Protein AF-0000000074853874 (afdb_homodimer)

Nearest PDB structures (foldseek):
  6rkf-assembly6_F  TM=9.554E-01  e=4.434E-39  Homo sapiens
  1an9-assembly1_A  TM=9.518E-01  e=2.911E-39  Sus scrofa
  4yjf-assembly1_B  TM=9.543E-01  e=2.692E-38  Sus scrofa
  6kbp-assembly2_C  TM=9.424E-01  e=4.100E-38  Homo sapiens
  1c0i-assembly1_A  TM=8.679E-01  e=1.139E-27  Rhodotorula toruloides

InterPro domains:
  IPR006076 FAD dependent oxidoreductase [PF01266] (5-318)
  IPR006181 D-amino acid oxidase, conserved site [PS00677] (295-313)
  IPR023209 D-amino-acid oxidase [PIRSF000189] (4-325)
  IPR023209 D-amino-acid oxidase [PTHR11530] (4-321)

Radius of gyration: 29.66 Å; Cα contacts (8 Å, |Δi|>4): 1554; chains: 2; bounding box: 54×107×65 Å

Secondary structure (DSSP, 8-state):
---EEEEE--SHHHHHHHHHHHHH-TTSEEEEEES--GGGSGGGGS--B-----TT--HHHHHHHHHHHHHHHHHHHTSTTHHHHTEEEEEEEEEESS----GGGGGSSEEEEPPHHHHHTTTTT-SEEEEEEEEEE-HHHHHHHHHHHHHHTT-EEEE---S-GGGGBTTBSEEEE--GGGHHHHTT-TT-EEEEEEEEEEE-TT---EEEETTS-EEEE-SS-EEEEEEEEET----S--HHHHHHHHHHHHHH-GGGTT-EEEEEEEEEEEEEEEEEEEEEEEEETTEEEEEEEEEEEGGGHHHHHHHHHHHHHHHHHHHHS-----/---EEEEE--SHHHHHHHHHHHHH-TTSEEEEEES--GGGSGGGGS--B-----TT--HHHHHHHHHHHHHHHHHHHTSTTHHHHTEEEEEEEEEESS----GGGGGSSEEEEPPHHHHHTTTTT-SEEEEEEEEEE-HHHHHHHHHHHHHHTT-EEEE---S-GGGGBTTBSEEEE--GGGHHHHTT-TT-EEEEEEEEEEE-TT---EEEETTS-EEEE-SS-EEEEEEEEET----S--HHHHHHHHHHHHHH-GGGTT-EEEEEEEEEEEEEEEEEEEEEEEEETTEEEEEEEEEEEGGGHHHHHHHHHHHHHHHHHHHHS-----

Foldseek 3Di:
DFAEEEEEDQALQRLLLLLLLCVLPVRHAYEYEYQDYQPRDQRQPFLFWAQQDFFPDDPVLSCLLLQLLLVVLVVCQVDPCCVQQQKHKAKAKEFEADDDDGPSQVSFPDKDWDDPVVNCLLPPVGDTMMITMTIGGRSNRNSVVSVVSSVVSPYHYHNDDDQECVVCFPVGQAYEYAHQLSCCRHVVDPQKDWKKDKKWKWADCVDRHWYDYPVQWIWRDTDGIIITDGDTHPPDDDFDDDPVSVVVRVVVCCVSPVSCPPIGTDDMGMHIFTAGSGFQFDWDWDDDPNGIYIYTYGYHSGSNCSNSSNSSSNVVSVVVCVVSPDPPPD/DFAEEEEEAQALQRLLLLLLLCVLPVRHAYEYEYQDYQPRDQNQPFLFWAQQDFFPDDPVLSCLLLQLLLVVLVVCQPDPCCVQQQKHKAKAKEFEADDDDGPSQVSFPDKDWDDPVVNCLLPPVGDTMMITMTIGGRSNRNSVVSVVSSVVSPYHYHNDDDQECVVCFPVGQEYEYAHQLSCCRHVVDPQKDWKKDKKWKWADCVDRHWYDYPVQWIWRDTDGIIITDGDTHPPDDDFDDDPVSVVVRVVVCCVSPVSCPPIGTDDMGMDIFTAGSGFQFDWDWDDDPNGIYIYTYGYHSGSNCSNSSNSSSNVVSVVVCVVSPDPPPD

Structure (mmCIF, N/CA/C/O backbone):
data_AF-0000000074853874-model_v1
#
loop_
_entity.id
_entity.type
_entity.pdbx_description
1 polymer 'D-aspartate oxidase'
#
loop_
_atom_site.group_PDB
_atom_site.id
_atom_site.type_symbol
_atom_site.label_atom_id
_atom_site.label_alt_id
_atom_site.label_comp_id
_atom_site.label_asym_id
_atom_site.label_entity_id
_atom_site.label_seq_id
_atom_site.pdbx_PDB_ins_code
_atom_site.Cartn_x
_atom_site.Cartn_y
_atom_site.Cartn_z
_atom_site.occupancy
_atom_site.B_iso_or_equiv
_atom_site.auth_seq_id
_atom_site.auth_comp_id
_atom_site.auth_asym_id
_atom_site.auth_atom_id
_atom_site.pdbx_PDB_model_num
ATOM 1 N N . MET A 1 1 ? 14.898 42 24.375 1 58.81 1 MET A N 1
ATOM 2 C CA . MET A 1 1 ? 14.43 40.625 24.641 1 58.81 1 MET A CA 1
ATOM 3 C C . MET A 1 1 ? 13.734 40.062 23.422 1 58.81 1 MET A C 1
ATOM 5 O O . MET A 1 1 ? 13.188 40.781 22.594 1 58.81 1 MET A O 1
ATOM 9 N N . GLY A 1 2 ? 13.938 38.844 22.969 1 81.19 2 GLY A N 1
ATOM 10 C CA . GLY A 1 2 ? 13.398 38.312 21.719 1 81.19 2 GLY A CA 1
ATOM 11 C C . GLY A 1 2 ? 11.883 38.281 21.703 1 81.19 2 GLY A C 1
ATOM 12 O O . GLY A 1 2 ? 11.242 38.312 22.75 1 81.19 2 GLY A O 1
ATOM 13 N N . VAL A 1 3 ? 11.203 38.469 20.625 1 93.44 3 VAL A N 1
ATOM 14 C CA . VAL A 1 3 ? 9.75 38.438 20.453 1 93.44 3 VAL A CA 1
ATOM 15 C C . VAL A 1 3 ? 9.219 37.094 20.922 1 93.44 3 VAL A C 1
ATOM 17 O O . VAL A 1 3 ? 9.727 36.031 20.516 1 93.44 3 VAL A O 1
ATOM 20 N N . GLU A 1 4 ? 8.297 37.094 21.875 1 96.94 4 GLU A N 1
ATOM 21 C CA . GLU A 1 4 ? 7.676 35.906 22.406 1 96.94 4 GLU A CA 1
ATOM 22 C C . GLU A 1 4 ? 6.348 35.594 21.719 1 96.94 4 GLU A C 1
ATOM 24 O O . GLU A 1 4 ? 5.395 36.375 21.844 1 96.94 4 GLU A O 1
ATOM 29 N N . VAL A 1 5 ? 6.316 34.531 21.031 1 98.25 5 VAL A N 1
ATOM 30 C CA . VAL A 1 5 ? 5.109 34.094 20.328 1 98.25 5 VAL A CA 1
ATOM 31 C C . VAL A 1 5 ? 4.523 32.844 21.031 1 98.25 5 VAL A C 1
ATOM 33 O O . VAL A 1 5 ? 5.254 31.922 21.391 1 98.25 5 VAL A O 1
ATOM 36 N N . VAL A 1 6 ? 3.203 32.875 21.312 1 98.75 6 VAL A N 1
ATOM 37 C CA . VAL A 1 6 ? 2.551 31.688 21.891 1 98.75 6 VAL A CA 1
ATOM 38 C C . VAL A 1 6 ? 1.561 31.109 20.875 1 98.75 6 VAL A C 1
ATOM 40 O O . VAL A 1 6 ? 0.802 31.844 20.25 1 98.75 6 VAL A O 1
ATOM 43 N N . VAL A 1 7 ? 1.685 29.859 20.625 1 98.88 7 VAL A N 1
ATOM 44 C CA . VAL A 1 7 ? 0.695 29.109 19.859 1 98.88 7 VAL A CA 1
ATOM 45 C C . VAL A 1 7 ? -0.225 28.359 20.828 1 98.88 7 VAL A C 1
ATOM 47 O O . VAL A 1 7 ? 0.235 27.516 21.609 1 98.88 7 VAL A O 1
ATOM 50 N N . VAL A 1 8 ? -1.536 28.688 20.797 1 98.81 8 VAL A N 1
ATOM 51 C CA . VAL A 1 8 ? -2.498 28.047 21.688 1 98.81 8 VAL A CA 1
ATOM 52 C C . VAL A 1 8 ? -3.203 26.906 20.969 1 98.81 8 VAL A C 1
ATOM 54 O O . VAL A 1 8 ? -3.934 27.125 20 1 98.81 8 VAL A O 1
ATOM 57 N N . GLY A 1 9 ? -3.033 25.719 21.484 1 98.19 9 GLY A N 1
ATOM 58 C CA . GLY A 1 9 ? -3.518 24.5 20.844 1 98.19 9 GLY A CA 1
ATOM 59 C C . GLY A 1 9 ? -2.402 23.609 20.328 1 98.19 9 GLY A C 1
ATOM 60 O O . GLY A 1 9 ? -1.441 24.094 19.734 1 98.19 9 GLY A O 1
ATOM 61 N N . ALA A 1 10 ? -2.564 22.328 20.594 1 97.94 10 ALA A N 1
ATOM 62 C CA . ALA A 1 10 ? -1.478 21.406 20.25 1 97.94 10 ALA A CA 1
ATOM 63 C C . ALA A 1 10 ? -1.97 20.281 19.359 1 97.94 10 ALA A C 1
ATOM 65 O O . ALA A 1 10 ? -1.448 19.156 19.406 1 97.94 10 ALA A O 1
ATOM 66 N N . GLY A 1 11 ? -3.047 20.469 18.625 1 97.44 11 GLY A N 1
ATOM 67 C CA . GLY A 1 11 ? -3.377 19.594 17.516 1 97.44 11 GLY A CA 1
ATOM 68 C C . GLY A 1 11 ? -2.459 19.75 16.328 1 97.44 11 GLY A C 1
ATOM 69 O O . GLY A 1 11 ? -1.398 20.375 16.438 1 97.44 11 GLY A O 1
ATOM 70 N N . ILE A 1 12 ? -2.861 19.219 15.227 1 98.38 12 ILE A N 1
ATOM 71 C CA . ILE A 1 12 ? -2.002 19.234 14.047 1 98.38 12 ILE A CA 1
ATOM 72 C C . ILE A 1 12 ? -1.798 20.656 13.562 1 98.38 12 ILE A C 1
ATOM 74 O O . ILE A 1 12 ? -0.72 21.016 13.078 1 98.38 12 ILE A O 1
ATOM 78 N N . ILE A 1 13 ? -2.834 21.484 13.664 1 98.62 13 ILE A N 1
ATOM 79 C CA . ILE A 1 13 ? -2.73 22.875 13.219 1 98.62 13 ILE A CA 1
ATOM 80 C C . ILE A 1 13 ? -1.736 23.625 14.102 1 98.62 13 ILE A C 1
ATOM 82 O O . ILE A 1 13 ? -0.845 24.312 13.594 1 98.62 13 ILE A O 1
ATOM 86 N N . GLY A 1 14 ? -1.864 23.484 15.398 1 98.75 14 GLY A N 1
ATOM 87 C CA . GLY A 1 14 ? -0.974 24.156 16.328 1 98.75 14 GLY A CA 1
ATOM 88 C C . GLY A 1 14 ? 0.47 23.719 16.203 1 98.75 14 GLY A C 1
ATOM 89 O O . GLY A 1 14 ? 1.379 24.547 16.141 1 98.75 14 GLY A O 1
ATOM 90 N N . LEU A 1 15 ? 0.685 22.438 16.203 1 98.81 15 LEU A N 1
ATOM 91 C CA . LEU A 1 15 ? 2.037 21.891 16.109 1 98.81 15 LEU A CA 1
ATOM 92 C C . LEU A 1 15 ? 2.703 22.312 14.805 1 98.81 15 LEU A C 1
ATOM 94 O O . LEU A 1 15 ? 3.859 22.734 14.797 1 98.81 15 LEU A O 1
ATOM 98 N N . SER A 1 16 ? 1.987 22.172 13.672 1 98.88 16 SER A N 1
ATOM 99 C CA . SER A 1 16 ? 2.525 22.594 12.383 1 98.88 16 SER A CA 1
ATOM 100 C C . SER A 1 16 ? 2.875 24.078 12.383 1 98.88 16 SER A C 1
ATOM 102 O O . SER A 1 16 ? 3.926 24.469 11.875 1 98.88 16 SER A O 1
ATOM 104 N N . THR A 1 17 ? 2.004 24.844 12.922 1 98.94 17 THR A N 1
ATOM 105 C CA . THR A 1 17 ? 2.189 26.281 12.961 1 98.94 17 THR A CA 1
ATOM 106 C C . THR A 1 17 ? 3.418 26.656 13.789 1 98.94 17 THR A C 1
ATOM 108 O O . THR A 1 17 ? 4.238 27.469 13.367 1 98.94 17 THR A O 1
ATOM 111 N N . ALA A 1 18 ? 3.531 26.062 14.938 1 98.88 18 ALA A N 1
ATOM 112 C CA . ALA A 1 18 ? 4.664 26.344 15.82 1 98.88 18 ALA A CA 1
ATOM 113 C C . ALA A 1 18 ? 5.984 26.016 15.133 1 98.88 18 ALA A C 1
ATOM 115 O O . ALA A 1 18 ? 6.926 26.812 15.156 1 98.88 18 ALA A O 1
ATOM 116 N N . VAL A 1 19 ? 6.047 24.859 14.523 1 98.88 19 VAL A N 1
ATOM 117 C CA . VAL A 1 19 ? 7.262 24.422 13.836 1 98.88 19 VAL A CA 1
ATOM 118 C C . VAL A 1 19 ? 7.555 25.359 12.664 1 98.88 19 VAL A C 1
ATOM 120 O O . VAL A 1 19 ? 8.703 25.75 12.453 1 98.88 19 VAL A O 1
ATOM 123 N N . ALA A 1 20 ? 6.527 25.734 11.883 1 98.81 20 ALA A N 1
ATOM 124 C CA . ALA A 1 20 ? 6.707 26.609 10.727 1 98.81 20 ALA A CA 1
ATOM 125 C C . ALA A 1 20 ? 7.234 27.984 11.156 1 98.81 20 ALA A C 1
ATOM 127 O O . ALA A 1 20 ? 8.086 28.562 10.484 1 98.81 20 ALA A O 1
ATOM 128 N N . ILE A 1 21 ? 6.727 28.516 12.242 1 98.62 21 ILE A N 1
ATOM 129 C CA . ILE A 1 21 ? 7.18 29.797 12.75 1 98.62 21 ILE A CA 1
ATOM 130 C C . ILE A 1 21 ? 8.656 29.719 13.109 1 98.62 21 ILE A C 1
ATOM 132 O O . ILE A 1 21 ? 9.445 30.594 12.742 1 98.62 21 ILE A O 1
ATOM 136 N N . GLN A 1 22 ? 9.047 28.656 13.852 1 98.12 22 GLN A N 1
ATOM 137 C CA . GLN A 1 22 ? 10.438 28.469 14.234 1 98.12 22 GLN A CA 1
ATOM 138 C C . GLN A 1 22 ? 11.344 28.438 13.008 1 98.12 22 GLN A C 1
ATOM 140 O O . GLN A 1 22 ? 12.43 29.031 13.016 1 98.12 22 GLN A O 1
ATOM 145 N N . GLN A 1 23 ? 10.891 27.75 12 1 97.44 23 GLN A N 1
ATOM 146 C CA . GLN A 1 23 ? 11.695 27.578 10.789 1 97.44 23 GLN A CA 1
ATOM 147 C C . GLN A 1 23 ? 11.859 28.906 10.055 1 97.44 23 GLN A C 1
ATOM 149 O O . GLN A 1 23 ? 12.938 29.219 9.547 1 97.44 23 GLN A O 1
ATOM 154 N N . ARG A 1 24 ? 10.797 29.641 10.008 1 97.31 24 ARG A N 1
ATOM 155 C CA . ARG A 1 24 ? 10.797 30.859 9.195 1 97.31 24 ARG A CA 1
ATOM 156 C C . ARG A 1 24 ? 11.438 32.031 9.945 1 97.31 24 ARG A C 1
ATOM 158 O O . ARG A 1 24 ? 12.078 32.875 9.344 1 97.31 24 ARG A O 1
ATOM 165 N N . THR A 1 25 ? 11.195 32.125 11.234 1 96.25 25 THR A N 1
ATOM 166 C CA . THR A 1 25 ? 11.672 33.219 12.062 1 96.25 25 THR A CA 1
ATOM 167 C C . THR A 1 25 ? 12.414 32.688 13.289 1 96.25 25 THR A C 1
ATOM 169 O O . THR A 1 25 ? 11.922 32.812 14.414 1 96.25 25 THR A O 1
ATOM 172 N N . PRO A 1 26 ? 13.664 32.281 13.109 1 93.56 26 PRO A N 1
ATOM 173 C CA . PRO A 1 26 ? 14.414 31.641 14.203 1 93.56 26 PRO A CA 1
ATOM 174 C C . PRO A 1 26 ? 14.68 32.594 15.367 1 93.56 26 PRO A C 1
ATOM 176 O O . PRO A 1 26 ? 15.031 32.156 16.453 1 93.56 26 PRO A O 1
ATOM 179 N N . SER A 1 27 ? 14.516 33.844 15.148 1 92.56 27 SER A N 1
ATOM 180 C CA . SER A 1 27 ? 14.828 34.812 16.188 1 92.56 27 SER A CA 1
ATOM 181 C C . SER A 1 27 ? 13.719 34.906 17.219 1 92.56 27 SER A C 1
ATOM 183 O O . SER A 1 27 ? 13.914 35.438 18.312 1 92.56 27 SER A O 1
ATOM 185 N N . VAL A 1 28 ? 12.57 34.375 16.922 1 95.44 28 VAL A N 1
ATOM 186 C CA . VAL A 1 28 ? 11.445 34.469 17.844 1 95.44 28 VAL A CA 1
ATOM 187 C C . VAL A 1 28 ? 11.438 33.25 18.781 1 95.44 28 VAL A C 1
ATOM 189 O O . VAL A 1 28 ? 11.875 32.188 18.391 1 95.44 28 VAL A O 1
ATOM 192 N N . ARG A 1 29 ? 11.031 33.469 19.953 1 97.56 29 ARG A N 1
ATOM 193 C CA . ARG A 1 29 ? 10.797 32.375 20.891 1 97.56 29 ARG A CA 1
ATOM 194 C C . ARG A 1 29 ? 9.352 31.906 20.844 1 97.56 29 ARG A C 1
ATOM 196 O O . ARG A 1 29 ? 8.43 32.719 21 1 97.56 29 ARG A O 1
ATOM 203 N N . VAL A 1 30 ? 9.188 30.656 20.625 1 98.62 30 VAL A N 1
ATOM 204 C CA . VAL A 1 30 ? 7.848 30.125 20.422 1 98.62 30 VAL A CA 1
ATOM 205 C C . VAL A 1 30 ? 7.48 29.203 21.578 1 98.62 30 VAL A C 1
ATOM 207 O O . VAL A 1 30 ? 8.266 28.328 21.969 1 98.62 30 VAL A O 1
ATOM 210 N N . THR A 1 31 ? 6.34 29.359 22.203 1 98.81 31 THR A N 1
ATOM 211 C CA . THR A 1 31 ? 5.766 28.5 23.219 1 98.81 31 THR A CA 1
ATOM 212 C C . THR A 1 31 ? 4.426 27.922 22.75 1 98.81 31 THR A C 1
ATOM 214 O O . THR A 1 31 ? 3.576 28.656 22.25 1 98.81 31 THR A O 1
ATOM 217 N N . ILE A 1 32 ? 4.266 26.641 22.906 1 98.81 32 ILE A N 1
ATOM 218 C CA . ILE A 1 32 ? 2.955 26.031 22.719 1 98.81 32 ILE A CA 1
ATOM 219 C C . ILE A 1 32 ? 2.25 25.922 24.078 1 98.81 32 ILE A C 1
ATOM 221 O O . ILE A 1 32 ? 2.828 25.422 25.047 1 98.81 32 ILE A O 1
ATOM 225 N N . VAL A 1 33 ? 1.031 26.422 24.141 1 98.69 33 VAL A N 1
ATOM 226 C CA . VAL A 1 33 ? 0.181 26.234 25.312 1 98.69 33 VAL A CA 1
ATOM 227 C C . VAL A 1 33 ? -1.062 25.438 24.938 1 98.69 33 VAL A C 1
ATOM 229 O O . VAL A 1 33 ? -1.751 25.781 23.969 1 98.69 33 VAL A O 1
ATOM 232 N N . ALA A 1 34 ? -1.349 24.406 25.641 1 97.75 34 ALA A N 1
ATOM 233 C CA . ALA A 1 34 ? -2.521 23.578 25.344 1 97.75 34 ALA A CA 1
ATOM 234 C C . ALA A 1 34 ? -2.971 22.812 26.594 1 97.75 34 ALA A C 1
ATOM 236 O O . ALA A 1 34 ? -2.199 22.656 27.547 1 97.75 34 ALA A O 1
ATOM 237 N N . ASP A 1 35 ? -4.23 22.406 26.578 1 95.44 35 ASP A N 1
ATOM 238 C CA . ASP A 1 35 ? -4.758 21.594 27.672 1 95.44 35 ASP A CA 1
ATOM 239 C C . ASP A 1 35 ? -4.785 20.109 27.297 1 95.44 35 ASP A C 1
ATOM 241 O O . ASP A 1 35 ? -4.93 19.25 28.156 1 95.44 35 ASP A O 1
ATOM 245 N N . LYS A 1 36 ? -4.691 19.859 26.031 1 91.69 36 LYS A N 1
ATOM 246 C CA . LYS A 1 36 ? -4.68 18.5 25.5 1 91.69 36 LYS A CA 1
ATOM 247 C C . LYS A 1 36 ? -3.529 18.297 24.531 1 91.69 36 LYS A C 1
ATOM 249 O O . LYS A 1 36 ? -3.184 19.203 23.766 1 91.69 36 LYS A O 1
ATOM 254 N N . PHE A 1 37 ? -2.967 17.078 24.594 1 89.38 37 PHE A N 1
ATOM 255 C CA . PHE A 1 37 ? -1.86 16.719 23.719 1 89.38 37 PHE A CA 1
ATOM 256 C C . PHE A 1 37 ? -2.053 15.312 23.156 1 89.38 37 PHE A C 1
ATOM 258 O O . PHE A 1 37 ? -2.77 14.492 23.734 1 89.38 37 PHE A O 1
ATOM 265 N N . GLY A 1 38 ? -1.456 15.094 21.984 1 86.88 38 GLY A N 1
ATOM 266 C CA . GLY A 1 38 ? -1.371 13.75 21.438 1 86.88 38 GLY A CA 1
ATOM 267 C C . GLY A 1 38 ? -2.717 13.055 21.344 1 86.88 38 GLY A C 1
ATOM 268 O O . GLY A 1 38 ? -3.652 13.578 20.734 1 86.88 38 GLY A O 1
ATOM 269 N N . ARG A 1 39 ? -2.908 11.977 22.125 1 80.88 39 ARG A N 1
ATOM 270 C CA . ARG A 1 39 ? -4.047 11.062 22.062 1 80.88 39 ARG A CA 1
ATOM 271 C C . ARG A 1 39 ? -5.344 11.781 22.422 1 80.88 39 ARG A C 1
ATOM 273 O O . ARG A 1 39 ? -6.434 11.297 22.094 1 80.88 39 ARG A O 1
ATOM 280 N N . ASP A 1 40 ? -5.215 12.938 22.906 1 81.5 40 ASP A N 1
ATOM 281 C CA . ASP A 1 40 ? -6.414 13.641 23.359 1 81.5 40 ASP A CA 1
ATOM 282 C C . ASP A 1 40 ? -6.852 14.68 22.328 1 81.5 40 ASP A C 1
ATOM 284 O O . ASP A 1 40 ? -7.832 15.391 22.531 1 81.5 40 ASP A O 1
ATOM 288 N N . THR A 1 41 ? -6.211 14.703 21.266 1 82.88 41 THR A N 1
ATOM 289 C CA . THR A 1 41 ? -6.59 15.641 20.219 1 82.88 41 THR A CA 1
ATOM 290 C C . THR A 1 41 ? -7.41 14.945 19.141 1 82.88 41 THR A C 1
ATOM 292 O O . THR A 1 41 ? -7.305 13.727 18.969 1 82.88 41 THR A O 1
ATOM 295 N N . THR A 1 42 ? -8.156 15.68 18.406 1 83.69 42 THR A N 1
ATOM 296 C CA . THR A 1 42 ? -8.953 15.156 17.312 1 83.69 42 THR A CA 1
ATOM 297 C C . THR A 1 42 ? -8.062 14.664 16.172 1 83.69 42 THR A C 1
ATOM 299 O O . THR A 1 42 ? -8.406 13.711 15.477 1 83.69 42 THR A O 1
ATOM 302 N N . SER A 1 43 ? -6.957 15.211 16.016 1 89.19 43 SER A N 1
ATOM 303 C CA . SER A 1 43 ? -6.059 14.938 14.906 1 89.19 43 SER A CA 1
ATOM 304 C C . SER A 1 43 ? -5.5 13.523 14.969 1 89.19 43 SER A C 1
ATOM 306 O O . SER A 1 43 ? -5.141 12.945 13.945 1 89.19 43 SER A O 1
ATOM 308 N N . ILE A 1 44 ? -5.492 12.945 16.078 1 90.06 44 ILE A N 1
ATOM 309 C CA . ILE A 1 44 ? -4.797 11.68 16.312 1 90.06 44 ILE A CA 1
ATOM 310 C C . ILE A 1 44 ? -5.555 10.547 15.617 1 90.06 44 ILE A C 1
ATOM 312 O O . ILE A 1 44 ? -4.949 9.562 15.188 1 90.06 44 ILE A O 1
ATOM 316 N N . GLY A 1 45 ? -6.863 10.688 15.477 1 90.31 45 GLY A N 1
ATOM 317 C CA . GLY A 1 45 ? -7.672 9.578 15.008 1 90.31 45 GLY A CA 1
ATOM 318 C C . GLY A 1 45 ? -8.172 9.766 13.586 1 90.31 45 GLY A C 1
ATOM 319 O O . GLY A 1 45 ? -8.852 8.891 13.039 1 90.31 45 GLY A O 1
ATOM 320 N N . ALA A 1 46 ? -7.832 10.844 12.945 1 90.38 46 ALA A N 1
ATOM 321 C CA . ALA A 1 46 ? -8.305 11.164 11.609 1 90.38 46 ALA A CA 1
ATOM 322 C C . ALA A 1 46 ? -7.789 10.156 10.586 1 90.38 46 ALA A C 1
ATOM 324 O O . ALA A 1 46 ? -6.812 9.453 10.836 1 90.38 46 ALA A O 1
ATOM 325 N N . GLY A 1 47 ? -8.484 10.023 9.414 1 91.88 47 GLY A N 1
ATOM 326 C CA . GLY A 1 47 ? -8.094 9.109 8.352 1 91.88 47 GLY A CA 1
ATOM 327 C C . GLY A 1 47 ? -6.723 9.414 7.773 1 91.88 47 GLY A C 1
ATOM 328 O O . GLY A 1 47 ? -5.973 8.5 7.43 1 91.88 47 GLY A O 1
ATOM 329 N N . GLY A 1 48 ? -6.48 10.781 7.602 1 95.12 48 GLY A N 1
ATOM 330 C CA . GLY A 1 48 ? -5.098 11.195 7.422 1 95.12 48 GLY A CA 1
ATOM 331 C C . GLY A 1 48 ? -4.711 11.359 5.961 1 95.12 48 GLY A C 1
ATOM 332 O O . GLY A 1 48 ? -3.549 11.617 5.648 1 95.12 48 GLY A O 1
ATOM 333 N N . ILE A 1 49 ? -5.652 11.25 5.027 1 97.25 49 ILE A N 1
ATOM 334 C CA . ILE A 1 49 ? -5.281 11.344 3.619 1 97.25 49 ILE A CA 1
ATOM 335 C C . ILE A 1 49 ? -5.031 12.805 3.242 1 97.25 49 ILE A C 1
ATOM 337 O O . ILE A 1 49 ? -5.754 13.695 3.689 1 97.25 49 ILE A O 1
ATOM 341 N N . PHE A 1 50 ? -4.016 13.062 2.461 1 98.62 50 PHE A N 1
ATOM 342 C CA . PHE A 1 50 ? -3.762 14.398 1.934 1 98.62 50 PHE A CA 1
ATOM 343 C C . PHE A 1 50 ? -4.578 14.648 0.67 1 98.62 50 PHE A C 1
ATOM 345 O O . PHE A 1 50 ? -4.277 14.094 -0.388 1 98.62 50 PHE A O 1
ATOM 352 N N . ALA A 1 51 ? -5.562 15.375 0.768 1 97.75 51 ALA A N 1
ATOM 353 C CA . ALA A 1 51 ? -6.473 15.852 -0.27 1 97.75 51 ALA A CA 1
ATOM 354 C C . ALA A 1 51 ? -6.965 17.266 0.038 1 97.75 51 ALA A C 1
ATOM 356 O O . ALA A 1 51 ? -8.109 17.453 0.465 1 97.75 51 ALA A O 1
ATOM 357 N N . PRO A 1 52 ? -6.113 18.234 -0.19 1 98.12 52 PRO A N 1
ATOM 358 C CA . PRO A 1 52 ? -6.387 19.578 0.302 1 98.12 52 PRO A CA 1
ATOM 359 C C . PRO A 1 52 ? -7.566 20.234 -0.413 1 98.12 52 PRO A C 1
ATOM 361 O O . PRO A 1 52 ? -7.59 20.297 -1.645 1 98.12 52 PRO A O 1
ATOM 364 N N . THR A 1 53 ? -8.492 20.656 0.332 1 95.19 53 THR A N 1
ATOM 365 C CA . THR A 1 53 ? -9.625 21.469 -0.111 1 95.19 53 THR A CA 1
ATOM 366 C C . THR A 1 53 ? -9.914 22.594 0.88 1 95.19 53 THR A C 1
ATOM 368 O O . THR A 1 53 ? -10.18 22.328 2.057 1 95.19 53 THR A O 1
ATOM 371 N N . ALA A 1 54 ? -9.828 23.812 0.476 1 95.06 54 ALA A N 1
ATOM 372 C CA . ALA A 1 54 ? -10.117 24.984 1.302 1 95.06 54 ALA A CA 1
ATOM 373 C C . ALA A 1 54 ? -11.453 25.594 0.926 1 95.06 54 ALA A C 1
ATOM 375 O O . ALA A 1 54 ? -11.523 26.469 0.046 1 95.06 54 ALA A O 1
ATOM 376 N N . VAL A 1 55 ? -12.414 25.25 1.645 1 89.81 55 VAL A N 1
ATOM 377 C CA . VAL A 1 55 ? -13.758 25.703 1.318 1 89.81 55 VAL A CA 1
ATOM 378 C C . VAL A 1 55 ? -13.898 27.188 1.661 1 89.81 55 VAL A C 1
ATOM 380 O O . VAL A 1 55 ? -13.523 27.609 2.752 1 89.81 55 VAL A O 1
ATOM 383 N N . GLY A 1 56 ? -14.5 27.938 0.758 1 93.06 56 GLY A N 1
ATOM 384 C CA . GLY A 1 56 ? -14.805 29.344 0.994 1 93.06 56 GLY A CA 1
ATOM 385 C C . GLY A 1 56 ? -13.586 30.234 0.896 1 93.06 56 GLY A C 1
ATOM 386 O O . GLY A 1 56 ? -13.68 31.453 1.142 1 93.06 56 GLY A O 1
ATOM 387 N N . ILE A 1 57 ? -12.461 29.688 0.561 1 97.38 57 ILE A N 1
ATOM 388 C CA . ILE A 1 57 ? -11.219 30.438 0.448 1 97.38 57 ILE A CA 1
ATOM 389 C C . ILE A 1 57 ? -10.953 30.797 -1.016 1 97.38 57 ILE A C 1
ATOM 391 O O . ILE A 1 57 ? -11.25 30 -1.912 1 97.38 57 ILE A O 1
ATOM 395 N N . ASP A 1 58 ? -10.43 32 -1.267 1 97.5 58 ASP A N 1
ATOM 396 C CA . ASP A 1 58 ? -10.164 32.406 -2.639 1 97.5 58 ASP A CA 1
ATOM 397 C C . ASP A 1 58 ? -9.125 31.5 -3.295 1 97.5 58 ASP A C 1
ATOM 399 O O . ASP A 1 58 ? -8.305 30.891 -2.609 1 97.5 58 ASP A O 1
ATOM 403 N N . GLU A 1 59 ? -9.156 31.469 -4.574 1 96.88 59 GLU A N 1
ATOM 404 C CA . GLU A 1 59 ? -8.391 30.516 -5.367 1 96.88 59 GLU A CA 1
ATOM 405 C C . GLU A 1 59 ? -6.891 30.672 -5.121 1 96.88 59 GLU A C 1
ATOM 407 O O . GLU A 1 59 ? -6.168 29.688 -4.992 1 96.88 59 GLU A O 1
ATOM 412 N N . LYS A 1 60 ? -6.457 31.859 -5.117 1 98 60 LYS A N 1
ATOM 413 C CA . LYS A 1 60 ? -5.031 32.125 -4.941 1 98 60 LYS A CA 1
ATOM 414 C C . LYS A 1 60 ? -4.535 31.609 -3.598 1 98 60 LYS A C 1
ATOM 416 O O . LYS A 1 60 ? -3.504 30.938 -3.533 1 98 60 LYS A O 1
ATOM 421 N N . THR A 1 61 ? -5.219 31.906 -2.518 1 98.44 61 THR A N 1
ATOM 422 C CA . THR A 1 61 ? -4.855 31.469 -1.175 1 98.44 61 THR A CA 1
ATOM 423 C C . THR A 1 61 ? -4.973 29.953 -1.053 1 98.44 61 THR A C 1
ATOM 425 O O . THR A 1 61 ? -4.105 29.297 -0.472 1 98.44 61 THR A O 1
ATOM 428 N N . SER A 1 62 ? -6.039 29.406 -1.644 1 98.19 62 SER A N 1
ATOM 429 C CA . SER A 1 62 ? -6.242 27.953 -1.645 1 98.19 62 SER A CA 1
ATOM 430 C C . SER A 1 62 ? -5.086 27.234 -2.33 1 98.19 62 SER A C 1
ATOM 432 O O . SER A 1 62 ? -4.605 26.219 -1.836 1 98.19 62 SER A O 1
ATOM 434 N N . HIS A 1 63 ? -4.695 27.781 -3.445 1 98.31 63 HIS A N 1
ATOM 435 C CA . HIS A 1 63 ? -3.576 27.219 -4.184 1 98.31 63 HIS A CA 1
ATOM 436 C C . HIS A 1 63 ? -2.291 27.266 -3.365 1 98.31 63 HIS A C 1
ATOM 438 O O . HIS A 1 63 ? -1.521 26.312 -3.342 1 98.31 63 HIS A O 1
ATOM 444 N N . LEU A 1 64 ? -2.07 28.359 -2.707 1 98.25 64 LEU A N 1
ATOM 445 C CA . LEU A 1 64 ? -0.876 28.516 -1.882 1 98.25 64 LEU A CA 1
ATOM 446 C C . LEU A 1 64 ? -0.85 27.484 -0.763 1 98.25 64 LEU A C 1
ATOM 448 O O . LEU A 1 64 ? 0.17 26.812 -0.546 1 98.25 64 LEU A O 1
ATOM 452 N N . TRP A 1 65 ? -1.954 27.328 -0.043 1 98.88 65 TRP A N 1
ATOM 453 C CA . TRP A 1 65 ? -2.029 26.375 1.065 1 98.88 65 TRP A CA 1
ATOM 454 C C . TRP A 1 65 ? -1.803 24.953 0.579 1 98.88 65 TRP A C 1
ATOM 456 O O . TRP A 1 65 ? -1.016 24.203 1.168 1 98.88 65 TRP A O 1
ATOM 466 N N . ALA A 1 66 ? -2.451 24.656 -0.549 1 98.75 66 ALA A N 1
ATOM 467 C CA . ALA A 1 66 ? -2.375 23.297 -1.083 1 98.75 66 ALA A CA 1
ATOM 468 C C . ALA A 1 66 ? -0.975 23 -1.609 1 98.75 66 ALA A C 1
ATOM 470 O O . ALA A 1 66 ? -0.447 21.906 -1.392 1 98.75 66 ALA A O 1
ATOM 471 N N . SER A 1 67 ? -0.376 23.938 -2.289 1 98.69 67 SER A N 1
ATOM 472 C CA . SER A 1 67 ? 0.939 23.734 -2.887 1 98.69 67 SER A CA 1
ATOM 473 C C . SER A 1 67 ? 2.018 23.609 -1.817 1 98.69 67 SER A C 1
ATOM 475 O O . SER A 1 67 ? 2.914 22.766 -1.936 1 98.69 67 SER A O 1
ATOM 477 N N . GLU A 1 68 ? 1.951 24.406 -0.768 1 98.75 68 GLU A N 1
ATOM 478 C CA . GLU A 1 68 ? 2.895 24.297 0.34 1 98.75 68 GLU A CA 1
ATOM 479 C C . GLU A 1 68 ? 2.736 22.953 1.062 1 98.75 68 GLU A C 1
ATOM 481 O O . GLU A 1 68 ? 3.727 22.328 1.444 1 98.75 68 GLU A O 1
ATOM 486 N N . GLY A 1 69 ? 1.482 22.609 1.27 1 98.88 69 GLY A N 1
ATOM 487 C CA . GLY A 1 69 ? 1.219 21.312 1.856 1 98.88 69 GLY A CA 1
ATOM 488 C C . GLY A 1 69 ? 1.763 20.156 1.027 1 98.88 69 GLY A C 1
ATOM 489 O O . GLY A 1 69 ? 2.406 19.25 1.561 1 98.88 69 GLY A O 1
ATOM 490 N N . ALA A 1 70 ? 1.504 20.234 -0.273 1 98.81 70 ALA A N 1
ATOM 491 C CA . ALA A 1 70 ? 1.97 19.188 -1.186 1 98.81 70 ALA A CA 1
ATOM 492 C C . ALA A 1 70 ? 3.49 19.062 -1.145 1 98.81 70 ALA A C 1
ATOM 494 O O . ALA A 1 70 ? 4.023 17.969 -1.019 1 98.81 70 ALA A O 1
ATOM 495 N N . LYS A 1 71 ? 4.145 20.172 -1.23 1 98.69 71 LYS A N 1
ATOM 496 C CA . LYS A 1 71 ? 5.605 20.156 -1.184 1 98.69 71 LYS A CA 1
ATOM 497 C C . LYS A 1 71 ? 6.109 19.516 0.101 1 98.69 71 LYS A C 1
ATOM 499 O O . LYS A 1 71 ? 6.957 18.625 0.06 1 98.69 71 LYS A O 1
ATOM 504 N N . HIS A 1 72 ? 5.59 19.906 1.202 1 98.81 72 HIS A N 1
ATOM 505 C CA . HIS A 1 72 ? 6.016 19.422 2.51 1 98.81 72 HIS A CA 1
ATOM 506 C C . HIS A 1 72 ? 5.766 17.922 2.645 1 98.81 72 HIS A C 1
ATOM 508 O O . HIS A 1 72 ? 6.676 17.156 2.99 1 98.81 72 HIS A O 1
ATOM 514 N N . PHE A 1 73 ? 4.562 17.516 2.367 1 98.88 73 PHE A N 1
ATOM 515 C CA . PHE A 1 73 ? 4.164 16.125 2.637 1 98.88 73 PHE A CA 1
ATOM 516 C C . PHE A 1 73 ? 4.809 15.18 1.638 1 98.88 73 PHE A C 1
ATOM 518 O O . PHE A 1 73 ? 5.246 14.086 2.01 1 98.88 73 PHE A O 1
ATOM 525 N N . PHE A 1 74 ? 4.906 15.578 0.361 1 98.75 74 PHE A N 1
ATOM 526 C CA . PHE A 1 74 ? 5.531 14.68 -0.608 1 98.75 74 PHE A CA 1
ATOM 527 C C . PHE A 1 74 ? 7.035 14.617 -0.389 1 98.75 74 PHE A C 1
ATOM 529 O O . PHE A 1 74 ? 7.641 13.547 -0.531 1 98.75 74 PHE A O 1
ATOM 536 N N . ASP A 1 75 ? 7.672 15.75 -0.023 1 98.62 75 ASP A N 1
ATOM 537 C CA . ASP A 1 75 ? 9.086 15.703 0.328 1 98.62 75 ASP A CA 1
ATOM 538 C C . ASP A 1 75 ? 9.336 14.734 1.477 1 98.62 75 ASP A C 1
ATOM 540 O O . ASP A 1 75 ? 10.289 13.945 1.436 1 98.62 75 ASP A O 1
ATOM 544 N N . LEU A 1 76 ? 8.523 14.789 2.451 1 98.69 76 LEU A N 1
ATOM 545 C CA . LEU A 1 76 ? 8.656 13.891 3.588 1 98.69 76 LEU A CA 1
ATOM 546 C C . LEU A 1 76 ? 8.391 12.445 3.17 1 98.69 76 LEU A C 1
ATOM 548 O O . LEU A 1 76 ? 9.125 11.539 3.553 1 98.69 76 LEU A O 1
ATOM 552 N N . GLY A 1 77 ? 7.324 12.234 2.391 1 98.5 77 GLY A N 1
ATOM 553 C CA . GLY A 1 77 ? 6.934 10.898 1.952 1 98.5 77 GLY A CA 1
ATOM 554 C C . GLY A 1 77 ? 8.016 10.188 1.169 1 98.5 77 GLY A C 1
ATOM 555 O O . GLY A 1 77 ? 8.125 8.961 1.221 1 98.5 77 GLY A O 1
ATOM 556 N N . PHE A 1 78 ? 8.844 10.945 0.441 1 98 78 PHE A N 1
ATOM 557 C CA . PHE A 1 78 ? 9.906 10.375 -0.384 1 98 78 PHE A CA 1
ATOM 558 C C . PHE A 1 78 ? 11.227 10.344 0.376 1 98 78 PHE A C 1
ATOM 560 O O . PHE A 1 78 ? 12.227 9.836 -0.13 1 98 78 PHE A O 1
ATOM 567 N N . SER A 1 79 ? 11.273 10.781 1.64 1 98.25 79 SER A N 1
ATOM 568 C CA . SER A 1 79 ? 12.523 10.961 2.361 1 98.25 79 SER A CA 1
ATOM 569 C C . SER A 1 79 ? 12.797 9.797 3.303 1 98.25 79 SER A C 1
ATOM 571 O O . SER A 1 79 ? 11.961 8.906 3.457 1 98.25 79 SER A O 1
ATOM 573 N N . ALA A 1 80 ? 13.945 9.859 3.959 1 98.12 80 ALA A N 1
ATOM 574 C CA . ALA A 1 80 ? 14.367 8.859 4.941 1 98.12 80 ALA A CA 1
ATOM 575 C C . ALA A 1 80 ? 13.508 8.945 6.203 1 98.12 80 ALA A C 1
ATOM 577 O O . ALA A 1 80 ? 13.539 8.047 7.043 1 98.12 80 ALA A O 1
ATOM 578 N N . GLU A 1 81 ? 12.672 9.977 6.355 1 98.38 81 GLU A N 1
ATOM 579 C CA . GLU A 1 81 ? 11.859 10.156 7.559 1 98.38 81 GLU A CA 1
ATOM 580 C C . GLU A 1 81 ? 10.43 9.688 7.328 1 98.38 81 GLU A C 1
ATOM 582 O O . GLU A 1 81 ? 9.578 9.836 8.211 1 98.38 81 GLU A O 1
ATOM 587 N N . SER A 1 82 ? 10.148 9.133 6.148 1 98.5 82 SER A N 1
ATOM 588 C CA . SER A 1 82 ? 8.789 8.695 5.832 1 98.5 82 SER A CA 1
ATOM 589 C C . SER A 1 82 ? 8.234 7.785 6.922 1 98.5 82 SER A C 1
ATOM 591 O O . SER A 1 82 ? 7.195 8.078 7.512 1 98.5 82 SER A O 1
ATOM 593 N N . GLY A 1 83 ? 8.977 6.758 7.305 1 97.81 83 GLY A N 1
ATOM 594 C CA . GLY A 1 83 ? 8.531 5.809 8.312 1 97.81 83 GLY A CA 1
ATOM 595 C C . GLY A 1 83 ? 8.383 6.43 9.688 1 97.81 83 GLY A C 1
ATOM 596 O O . GLY A 1 83 ? 7.359 6.25 10.352 1 97.81 83 GLY A O 1
ATOM 597 N N . THR A 1 84 ? 9.336 7.25 10.094 1 97.94 84 THR A N 1
ATOM 598 C CA . THR A 1 84 ? 9.359 7.801 11.445 1 97.94 84 THR A CA 1
ATOM 599 C C . THR A 1 84 ? 8.336 8.914 11.594 1 97.94 84 THR A C 1
ATOM 601 O O . THR A 1 84 ? 7.727 9.07 12.656 1 97.94 84 THR A O 1
ATOM 604 N N . SER A 1 85 ? 8.109 9.695 10.516 1 98.44 85 SER A N 1
ATOM 605 C CA . SER A 1 85 ? 7.156 10.805 10.578 1 98.44 85 SER A CA 1
ATOM 606 C C . SER A 1 85 ? 5.723 10.305 10.422 1 98.44 85 SER A C 1
ATOM 608 O O . SER A 1 85 ? 4.773 11.016 10.766 1 98.44 85 SER A O 1
ATOM 610 N N . GLY A 1 86 ? 5.562 9.148 9.82 1 98.31 86 GLY A N 1
ATOM 611 C CA . GLY A 1 86 ? 4.23 8.633 9.539 1 98.31 86 GLY A CA 1
ATOM 612 C C . GLY A 1 86 ? 3.607 9.234 8.297 1 98.31 86 GLY A C 1
ATOM 613 O O . GLY A 1 86 ? 2.398 9.125 8.078 1 98.31 86 GLY A O 1
ATOM 614 N N . VAL A 1 87 ? 4.359 10 7.5 1 98.75 87 VAL A N 1
ATOM 615 C CA . VAL A 1 87 ? 3.908 10.5 6.203 1 98.75 87 VAL A CA 1
ATOM 616 C C . VAL A 1 87 ? 4.367 9.547 5.098 1 98.75 87 VAL A C 1
ATOM 618 O O . VAL A 1 87 ? 5.547 9.516 4.75 1 98.75 87 VAL A O 1
ATOM 621 N N . ASN A 1 88 ? 3.416 8.828 4.531 1 98.19 88 ASN A N 1
ATOM 622 C CA . ASN A 1 88 ? 3.768 7.73 3.637 1 98.19 88 ASN A CA 1
ATOM 623 C C . ASN A 1 88 ? 3.029 7.836 2.305 1 98.19 88 ASN A C 1
ATOM 625 O O . ASN A 1 88 ? 1.836 8.148 2.275 1 98.19 88 ASN A O 1
ATOM 629 N N . LEU A 1 89 ? 3.771 7.582 1.217 1 98.56 89 LEU A N 1
ATOM 630 C CA . LEU A 1 89 ? 3.164 7.578 -0.11 1 98.56 89 LEU A CA 1
ATOM 631 C C . LEU A 1 89 ? 2.15 6.445 -0.24 1 98.56 89 LEU A C 1
ATOM 633 O O . LEU A 1 89 ? 2.391 5.336 0.237 1 98.56 89 LEU A O 1
ATOM 637 N N . ILE A 1 90 ? 1.08 6.73 -0.898 1 98.69 90 ILE A N 1
ATOM 638 C CA . ILE A 1 90 ? 0.053 5.727 -1.161 1 98.69 90 ILE A CA 1
ATOM 639 C C . ILE A 1 90 ? -0.627 6.023 -2.496 1 98.69 90 ILE A C 1
ATOM 641 O O . ILE A 1 90 ? -0.792 7.188 -2.871 1 98.69 90 ILE A O 1
ATOM 645 N N . THR A 1 91 ? -0.93 5.047 -3.242 1 98.81 91 THR A N 1
ATOM 646 C CA . THR A 1 91 ? -1.744 5.137 -4.449 1 98.81 91 THR A CA 1
ATOM 647 C C . THR A 1 91 ? -3.084 4.43 -4.25 1 98.81 91 THR A C 1
ATOM 649 O O . THR A 1 91 ? -3.148 3.379 -3.609 1 98.81 91 THR A O 1
ATOM 652 N N . GLY A 1 92 ? -4.086 5.027 -4.727 1 98.69 92 GLY A N 1
ATOM 653 C CA . GLY A 1 92 ? -5.391 4.402 -4.598 1 98.69 92 GLY A CA 1
ATOM 654 C C . GLY A 1 92 ? -6.406 4.934 -5.59 1 98.69 92 GLY A C 1
ATOM 655 O O . GLY A 1 92 ? -6.047 5.352 -6.695 1 98.69 92 GLY A O 1
ATOM 656 N N . PHE A 1 93 ? -7.656 4.762 -5.238 1 98.62 93 PHE A N 1
ATOM 657 C CA . PHE A 1 93 ? -8.75 4.945 -6.18 1 98.62 93 PHE A CA 1
ATOM 658 C C . PHE A 1 93 ? -9.711 6.023 -5.691 1 98.62 93 PHE A C 1
ATOM 660 O O . PHE A 1 93 ? -10.133 6.012 -4.531 1 98.62 93 PHE A O 1
ATOM 667 N N . GLU A 1 94 ? -9.992 6.973 -6.516 1 98.31 94 GLU A N 1
ATOM 668 C CA . GLU A 1 94 ? -11.125 7.887 -6.375 1 98.31 94 GLU A CA 1
ATOM 669 C C . GLU A 1 94 ? -12.312 7.426 -7.207 1 98.31 94 GLU A C 1
ATOM 671 O O . GLU A 1 94 ? -12.281 7.492 -8.438 1 98.31 94 GLU A O 1
ATOM 676 N N . LEU A 1 95 ? -13.344 6.953 -6.586 1 98.12 95 LEU A N 1
ATOM 677 C CA . LEU A 1 95 ? -14.5 6.379 -7.27 1 98.12 95 LEU A CA 1
ATOM 678 C C . LEU A 1 95 ? -15.703 7.301 -7.16 1 98.12 95 LEU A C 1
ATOM 680 O O . LEU A 1 95 ? -15.992 7.828 -6.086 1 98.12 95 LEU A O 1
ATOM 684 N N . MET A 1 96 ? -16.359 7.547 -8.219 1 97.44 96 MET A N 1
ATOM 685 C CA . MET A 1 96 ? -17.422 8.539 -8.25 1 97.44 96 MET A CA 1
ATOM 686 C C . MET A 1 96 ? -18.547 8.117 -9.195 1 97.44 96 MET A C 1
ATOM 688 O O . MET A 1 96 ? -18.328 7.293 -10.078 1 97.44 96 MET A O 1
ATOM 692 N N . ASN A 1 97 ? -19.672 8.711 -8.984 1 96.5 97 ASN A N 1
ATOM 693 C CA . ASN A 1 97 ? -20.812 8.5 -9.883 1 96.5 97 ASN A CA 1
ATOM 694 C C . ASN A 1 97 ? -21.062 9.719 -10.766 1 96.5 97 ASN A C 1
ATOM 696 O O . ASN A 1 97 ? -21.938 9.688 -11.633 1 96.5 97 ASN A O 1
ATOM 700 N N . THR A 1 98 ? -20.344 10.758 -10.555 1 94 98 THR A N 1
ATOM 701 C CA . THR A 1 98 ? -20.344 11.93 -11.422 1 94 98 THR A CA 1
ATOM 702 C C . THR A 1 98 ? -18.969 12.117 -12.07 1 94 98 THR A C 1
ATOM 704 O O . THR A 1 98 ? -17.938 11.875 -11.445 1 94 98 THR A O 1
ATOM 707 N N . ASP A 1 99 ? -19.031 12.555 -13.242 1 91.31 99 ASP A N 1
ATOM 708 C CA . ASP A 1 99 ? -17.797 12.742 -13.992 1 91.31 99 ASP A CA 1
ATOM 709 C C . ASP A 1 99 ? -17.156 14.094 -13.672 1 91.31 99 ASP A C 1
ATOM 711 O O . ASP A 1 99 ? -17.109 14.977 -14.523 1 91.31 99 ASP A O 1
ATOM 715 N N . LYS A 1 100 ? -16.703 14.305 -12.516 1 92 100 LYS A N 1
ATOM 716 C CA . LYS A 1 100 ? -16.078 15.562 -12.102 1 92 100 LYS A CA 1
ATOM 717 C C . LYS A 1 100 ? -14.711 15.305 -11.477 1 92 100 LYS A C 1
ATOM 719 O O . LYS A 1 100 ? -14.586 14.531 -10.523 1 92 100 LYS A O 1
ATOM 724 N N . LYS A 1 101 ? -13.758 16.016 -12.031 1 93.94 101 LYS A N 1
ATOM 725 C CA . LYS A 1 101 ? -12.414 15.93 -11.453 1 93.94 101 LYS A CA 1
ATOM 726 C C . LYS A 1 101 ? -12.367 16.594 -10.078 1 93.94 101 LYS A C 1
ATOM 728 O O . LYS A 1 101 ? -13.031 17.609 -9.852 1 93.94 101 LYS A O 1
ATOM 733 N N . LYS A 1 102 ? -11.578 16.062 -9.266 1 95.12 102 LYS A N 1
ATOM 734 C CA . LYS A 1 102 ? -11.422 16.641 -7.938 1 95.12 102 LYS A CA 1
ATOM 735 C C . LYS A 1 102 ? -10.398 17.781 -7.957 1 95.12 102 LYS A C 1
ATOM 737 O O . LYS A 1 102 ? -9.398 17.703 -8.672 1 95.12 102 LYS A O 1
ATOM 742 N N . PRO A 1 103 ? -10.625 18.812 -7.121 1 93.69 103 PRO A N 1
ATOM 743 C CA . PRO A 1 103 ? -9.742 19.984 -7.156 1 93.69 103 PRO A CA 1
ATOM 744 C C . PRO A 1 103 ? -8.312 19.672 -6.723 1 93.69 103 PRO A C 1
ATOM 746 O O . PRO A 1 103 ? -7.363 20.297 -7.191 1 93.69 103 PRO A O 1
ATOM 749 N N . TRP A 1 104 ? -8.133 18.703 -5.941 1 96.88 104 TRP A N 1
ATOM 750 C CA . TRP A 1 104 ? -6.805 18.438 -5.383 1 96.88 104 TRP A CA 1
ATOM 751 C C . TRP A 1 104 ? -5.965 17.609 -6.34 1 96.88 104 TRP A C 1
ATOM 753 O O . TRP A 1 104 ? -4.773 17.391 -6.102 1 96.88 104 TRP A O 1
ATOM 763 N N . PHE A 1 105 ? -6.523 17.109 -7.473 1 97.81 105 PHE A N 1
ATOM 764 C CA . PHE A 1 105 ? -5.781 16.297 -8.422 1 97.81 105 PHE A CA 1
ATOM 765 C C . PHE A 1 105 ? -4.551 17.047 -8.93 1 97.81 105 PHE A C 1
ATOM 767 O O . PHE A 1 105 ? -3.504 16.438 -9.164 1 97.81 105 PHE A O 1
ATOM 774 N N . GLN A 1 106 ? -4.629 18.312 -9.078 1 97.31 106 GLN A N 1
ATOM 775 C CA . GLN A 1 106 ? -3.559 19.109 -9.672 1 97.31 106 GLN A CA 1
ATOM 776 C C . GLN A 1 106 ? -2.324 19.125 -8.773 1 97.31 106 GLN A C 1
ATOM 778 O O . GLN A 1 106 ? -1.229 19.469 -9.219 1 97.31 106 GLN A O 1
ATOM 783 N N . TYR A 1 107 ? -2.457 18.781 -7.516 1 98.25 107 TYR A N 1
ATOM 784 C CA . TYR A 1 107 ? -1.334 18.859 -6.59 1 98.25 107 TYR A CA 1
ATOM 785 C C . TYR A 1 107 ? -0.706 17.484 -6.375 1 98.25 107 TYR A C 1
ATOM 787 O O . TYR A 1 107 ? 0.312 17.359 -5.688 1 98.25 107 TYR A O 1
ATOM 795 N N . MET A 1 108 ? -1.333 16.422 -6.938 1 98.69 108 MET A N 1
ATOM 796 C CA . MET A 1 108 ? -0.841 15.062 -6.742 1 98.69 108 MET A CA 1
ATOM 797 C C . MET A 1 108 ? 0.304 14.758 -7.699 1 98.69 108 MET A C 1
ATOM 799 O O . MET A 1 108 ? 0.281 15.18 -8.859 1 98.69 108 MET A O 1
ATOM 803 N N . PRO A 1 109 ? 1.308 14.062 -7.25 1 98.31 109 PRO A N 1
ATOM 804 C CA . PRO A 1 109 ? 2.428 13.742 -8.141 1 98.31 109 PRO A CA 1
ATOM 805 C C . PRO A 1 109 ? 2.018 12.852 -9.312 1 98.31 109 PRO A C 1
ATOM 807 O O . PRO A 1 109 ? 2.723 12.789 -10.32 1 98.31 109 PRO A O 1
ATOM 810 N N . PHE A 1 110 ? 0.92 12.18 -9.203 1 98.69 110 PHE A N 1
ATOM 811 C CA . PHE A 1 110 ? 0.431 11.297 -10.258 1 98.69 110 PHE A CA 1
ATOM 812 C C . PHE A 1 110 ? -1.089 11.203 -10.219 1 98.69 110 PHE A C 1
ATOM 814 O O . PHE A 1 110 ? -1.677 10.992 -9.156 1 98.69 110 PHE A O 1
ATOM 821 N N . VAL A 1 111 ? -1.73 11.352 -11.344 1 98.38 111 VAL A N 1
ATOM 822 C CA . VAL A 1 111 ? -3.164 11.164 -11.531 1 98.38 111 VAL A CA 1
ATOM 823 C C . VAL A 1 111 ? -3.43 10.594 -12.93 1 98.38 111 VAL A C 1
ATOM 825 O O . VAL A 1 111 ? -2.826 11.039 -13.906 1 98.38 111 VAL A O 1
ATOM 828 N N . ALA A 1 112 ? -4.281 9.641 -13.023 1 98.25 112 ALA A N 1
ATOM 829 C CA . ALA A 1 112 ? -4.715 9.094 -14.305 1 98.25 112 ALA A CA 1
ATOM 830 C C . ALA A 1 112 ? -6.137 8.539 -14.219 1 98.25 112 ALA A C 1
ATOM 832 O O . ALA A 1 112 ? -6.566 8.094 -13.156 1 98.25 112 ALA A O 1
ATOM 833 N N . LYS A 1 113 ? -6.828 8.57 -15.32 1 97.75 113 LYS A N 1
ATOM 834 C CA . LYS A 1 113 ? -8.148 7.945 -15.375 1 97.75 113 LYS A CA 1
ATOM 835 C C . LYS A 1 113 ? -8.031 6.426 -15.273 1 97.75 113 LYS A C 1
ATOM 837 O O . LYS A 1 113 ? -7.121 5.828 -15.852 1 97.75 113 LYS A O 1
ATOM 842 N N . MET A 1 114 ? -8.93 5.828 -14.57 1 97.88 114 MET A N 1
ATOM 843 C CA . MET A 1 114 ? -9 4.371 -14.531 1 97.88 114 MET A CA 1
ATOM 844 C C . MET A 1 114 ? -9.328 3.801 -15.906 1 97.88 114 MET A C 1
ATOM 846 O O . MET A 1 114 ? -10.094 4.398 -16.656 1 97.88 114 MET A O 1
ATOM 850 N N . THR A 1 115 ? -8.75 2.676 -16.203 1 97.69 115 THR A N 1
ATOM 851 C CA . THR A 1 115 ? -9.188 1.938 -17.391 1 97.69 115 THR A CA 1
ATOM 852 C C . THR A 1 115 ? -10.594 1.39 -17.188 1 97.69 115 THR A C 1
ATOM 854 O O . THR A 1 115 ? -11.039 1.188 -16.062 1 97.69 115 THR A O 1
ATOM 857 N N . PRO A 1 116 ? -11.305 1.148 -18.312 1 97.12 116 PRO A N 1
ATOM 858 C CA . PRO A 1 116 ? -12.625 0.518 -18.188 1 97.12 116 PRO A CA 1
ATOM 859 C C . PRO A 1 116 ? -12.57 -0.819 -17.453 1 97.12 116 PRO A C 1
ATOM 861 O O . PRO A 1 116 ? -13.461 -1.128 -16.672 1 97.12 116 PRO A O 1
ATOM 864 N N . GLU A 1 117 ? -11.531 -1.571 -17.641 1 96.31 117 GLU A N 1
ATOM 865 C CA . GLU A 1 117 ? -11.375 -2.883 -17.016 1 96.31 117 GLU A CA 1
ATOM 866 C C . GLU A 1 117 ? -11.258 -2.764 -15.5 1 96.31 117 GLU A C 1
ATOM 868 O O . GLU A 1 117 ? -11.898 -3.516 -14.758 1 96.31 117 GLU A O 1
ATOM 873 N N . LEU A 1 118 ? -10.43 -1.844 -15.086 1 98.12 118 LEU A N 1
ATOM 874 C CA . LEU A 1 118 ? -10.266 -1.63 -13.656 1 98.12 118 LEU A CA 1
ATOM 875 C C . LEU A 1 118 ? -11.555 -1.096 -13.039 1 98.12 118 LEU A C 1
ATOM 877 O O . LEU A 1 118 ? -11.977 -1.556 -11.969 1 98.12 118 LEU A O 1
ATOM 881 N N . LEU A 1 119 ? -12.203 -0.144 -13.695 1 98.06 119 LEU A N 1
ATOM 882 C CA . LEU A 1 119 ? -13.414 0.484 -13.195 1 98.06 119 LEU A CA 1
ATOM 883 C C . LEU A 1 119 ? -14.539 -0.541 -13.047 1 98.06 119 LEU A C 1
ATOM 885 O O . LEU A 1 119 ? -15.336 -0.466 -12.117 1 98.06 119 LEU A O 1
ATOM 889 N N . GLN A 1 120 ? -14.602 -1.54 -13.922 1 97.75 120 GLN A N 1
ATOM 890 C CA . GLN A 1 120 ? -15.648 -2.557 -13.93 1 97.75 120 GLN A CA 1
ATOM 891 C C . GLN A 1 120 ? -15.609 -3.389 -12.648 1 97.75 120 GLN A C 1
ATOM 893 O O . GLN A 1 120 ? -16.625 -3.936 -12.227 1 97.75 120 GLN A O 1
ATOM 898 N N . ARG A 1 121 ? -14.469 -3.457 -12.016 1 97.5 121 ARG A N 1
ATOM 899 C CA . ARG A 1 121 ? -14.328 -4.215 -10.773 1 97.5 121 ARG A CA 1
ATOM 900 C C . ARG A 1 121 ? -15.125 -3.568 -9.648 1 97.5 121 ARG A C 1
ATOM 902 O O . ARG A 1 121 ? -15.375 -4.199 -8.617 1 97.5 121 ARG A O 1
ATOM 909 N N . PHE A 1 122 ? -15.492 -2.324 -9.797 1 97.25 122 PHE A N 1
ATOM 910 C CA . PHE A 1 122 ? -16.219 -1.59 -8.766 1 97.25 122 PHE A CA 1
ATOM 911 C C . PHE A 1 122 ? -17.656 -1.346 -9.195 1 97.25 122 PHE A C 1
ATOM 913 O O . PHE A 1 122 ? -18.406 -0.653 -8.5 1 97.25 122 PHE A O 1
ATOM 920 N N . ALA A 1 123 ? -18 -1.912 -10.43 1 94.12 123 ALA A N 1
ATOM 921 C CA . ALA A 1 123 ? -19.391 -1.843 -10.875 1 94.12 123 ALA A CA 1
ATOM 922 C C . ALA A 1 123 ? -20.297 -2.709 -10.008 1 94.12 123 ALA A C 1
ATOM 924 O O . ALA A 1 123 ? -19.875 -3.754 -9.508 1 94.12 123 ALA A O 1
ATOM 925 N N . PRO A 1 124 ? -21.562 -2.363 -9.773 1 94.69 124 PRO A N 1
ATOM 926 C CA . PRO A 1 124 ? -22.234 -1.215 -10.391 1 94.69 124 PRO A CA 1
ATOM 927 C C . PRO A 1 124 ? -22.203 0.03 -9.508 1 94.69 124 PRO A C 1
ATOM 929 O O . PRO A 1 124 ? -22.906 1.009 -9.789 1 94.69 124 PRO A O 1
ATOM 932 N N . TYR A 1 125 ? -21.484 0.105 -8.508 1 96 125 TYR A N 1
ATOM 933 C CA . TYR A 1 125 ? -21.578 1.147 -7.492 1 96 125 TYR A CA 1
ATOM 934 C C . TYR A 1 125 ? -21.016 2.465 -8.008 1 96 125 TYR A C 1
ATOM 936 O O . TYR A 1 125 ? -21.406 3.539 -7.559 1 96 125 TYR A O 1
ATOM 944 N N . TYR A 1 126 ? -20.125 2.377 -8.875 1 97.25 126 TYR A N 1
ATOM 945 C CA . TYR A 1 126 ? -19.438 3.582 -9.336 1 97.25 126 TYR A CA 1
ATOM 946 C C . TYR A 1 126 ? -19.281 3.572 -10.852 1 97.25 126 TYR A C 1
ATOM 948 O O . TYR A 1 126 ? -19.016 2.527 -11.445 1 97.25 126 TYR A O 1
ATOM 956 N N . LYS A 1 127 ? -19.312 4.781 -11.508 1 97.56 127 LYS A N 1
ATOM 957 C CA . LYS A 1 127 ? -19.328 4.898 -12.961 1 97.56 127 LYS A CA 1
ATOM 958 C C . LYS A 1 127 ? -18.031 5.531 -13.477 1 97.56 127 LYS A C 1
ATOM 960 O O . LYS A 1 127 ? -17.688 5.391 -14.648 1 97.56 127 LYS A O 1
ATOM 965 N N . TYR A 1 128 ? -17.422 6.297 -12.648 1 97.88 128 TYR A N 1
ATOM 966 C CA . TYR A 1 128 ? -16.172 6.977 -12.984 1 97.88 128 TYR A CA 1
ATOM 967 C C . TYR A 1 128 ? -15.109 6.73 -11.93 1 97.88 128 TYR A C 1
ATOM 969 O O . TYR A 1 128 ? -15.43 6.359 -10.797 1 97.88 128 TYR A O 1
ATOM 977 N N . GLY A 1 129 ? -13.852 6.836 -12.328 1 98 129 GLY A N 1
ATOM 978 C CA . GLY A 1 129 ? -12.789 6.609 -11.359 1 98 129 GLY A CA 1
ATOM 979 C C . GLY A 1 129 ? -11.445 7.125 -11.82 1 98 129 GLY A C 1
ATOM 980 O O . GLY A 1 129 ? -11.188 7.227 -13.023 1 98 129 GLY A O 1
ATOM 981 N N . PHE A 1 130 ? -10.641 7.496 -10.891 1 98.38 130 PHE A N 1
ATOM 982 C CA . PHE A 1 130 ? -9.266 7.914 -11.109 1 98.38 130 PHE A CA 1
ATOM 983 C C . PHE A 1 130 ? -8.312 7.148 -10.195 1 98.38 130 PHE A C 1
ATOM 985 O O . PHE A 1 130 ? -8.703 6.727 -9.102 1 98.38 130 PHE A O 1
ATOM 992 N N . VAL A 1 131 ? -7.133 6.91 -10.711 1 98.56 131 VAL A N 1
ATOM 993 C CA . VAL A 1 131 ? -6.004 6.453 -9.906 1 98.56 131 VAL A CA 1
ATOM 994 C C . VAL A 1 131 ? -5.07 7.625 -9.609 1 98.56 131 VAL A C 1
ATOM 996 O O . VAL A 1 131 ? -4.727 8.391 -10.508 1 98.56 131 VAL A O 1
ATOM 999 N N . TYR A 1 132 ? -4.707 7.844 -8.336 1 98.62 132 TYR A N 1
ATOM 1000 C CA . TYR A 1 132 ? -3.725 8.891 -8.078 1 98.62 132 TYR A CA 1
ATOM 1001 C C . TYR A 1 132 ? -2.873 8.555 -6.859 1 98.62 132 TYR A C 1
ATOM 1003 O O . TYR A 1 132 ? -3.232 7.684 -6.062 1 98.62 132 TYR A O 1
ATOM 1011 N N . THR A 1 133 ? -1.705 9.141 -6.781 1 98.81 133 THR A N 1
ATOM 1012 C CA . THR A 1 133 ? -0.762 8.992 -5.68 1 98.81 133 THR A CA 1
ATOM 1013 C C . THR A 1 133 ? -0.805 10.211 -4.762 1 98.81 133 THR A C 1
ATOM 1015 O O . THR A 1 133 ? -0.823 11.352 -5.234 1 98.81 133 THR A O 1
ATOM 1018 N N . THR A 1 134 ? -0.889 9.961 -3.508 1 98.75 134 THR A N 1
ATOM 1019 C CA . THR A 1 134 ? -0.841 10.977 -2.459 1 98.75 134 THR A CA 1
ATOM 1020 C C . THR A 1 134 ? -0.095 10.445 -1.235 1 98.75 134 THR A C 1
ATOM 1022 O O . THR A 1 134 ? 0.821 9.633 -1.362 1 98.75 134 THR A O 1
ATOM 1025 N N . VAL A 1 135 ? -0.368 11.008 -0.027 1 98.75 135 VAL A N 1
ATOM 1026 C CA . VAL A 1 135 ? 0.235 10.492 1.197 1 98.75 135 VAL A CA 1
ATOM 1027 C C . VAL A 1 135 ? -0.841 10.297 2.262 1 98.75 135 VAL A C 1
ATOM 1029 O O . VAL A 1 135 ? -1.896 10.938 2.211 1 98.75 135 VAL A O 1
ATOM 1032 N N . ILE A 1 136 ? -0.608 9.375 3.061 1 98.44 136 ILE A N 1
ATOM 1033 C CA . ILE A 1 136 ? -1.306 9.266 4.336 1 98.44 136 ILE A CA 1
ATOM 1034 C C . ILE A 1 136 ? -0.456 9.883 5.445 1 98.44 136 ILE A C 1
ATOM 1036 O O . ILE A 1 136 ? 0.751 9.648 5.52 1 98.44 136 ILE A O 1
ATOM 1040 N N . VAL A 1 137 ? -1.034 10.703 6.219 1 98.56 137 VAL A N 1
ATOM 1041 C CA . VAL A 1 137 ? -0.401 11.305 7.391 1 98.56 137 VAL A CA 1
ATOM 1042 C C . VAL A 1 137 ? -0.96 10.664 8.664 1 98.56 137 VAL A C 1
ATOM 1044 O O . VAL A 1 137 ? -2.105 10.922 9.039 1 98.56 137 VAL A O 1
ATOM 1047 N N . GLU A 1 138 ? -0.12 9.93 9.336 1 97.75 138 GLU A N 1
ATOM 1048 C CA . GLU A 1 138 ? -0.55 9.211 10.539 1 97.75 138 GLU A CA 1
ATOM 1049 C C . GLU A 1 138 ? -0.446 10.102 11.773 1 97.75 138 GLU A C 1
ATOM 1051 O O . GLU A 1 138 ? 0.649 10.32 12.297 1 97.75 138 GLU A O 1
ATOM 1056 N N . GLY A 1 139 ? -1.617 10.461 12.289 1 96.81 139 GLY A N 1
ATOM 1057 C CA . GLY A 1 139 ? -1.646 11.336 13.453 1 96.81 139 GLY A CA 1
ATOM 1058 C C . GLY A 1 139 ? -0.773 10.836 14.594 1 96.81 139 GLY A C 1
ATOM 1059 O O . GLY A 1 139 ? 0.047 11.586 15.125 1 96.81 139 GLY A O 1
ATOM 1060 N N . PRO A 1 140 ? -0.889 9.57 14.93 1 96.19 140 PRO A N 1
ATOM 1061 C CA . PRO A 1 140 ? -0.142 9.031 16.062 1 96.19 140 PRO A CA 1
ATOM 1062 C C . PRO A 1 140 ? 1.37 9.094 15.859 1 96.19 140 PRO A C 1
ATOM 1064 O O . PRO A 1 140 ? 2.131 8.984 16.828 1 96.19 140 PRO A O 1
ATOM 1067 N N . LYS A 1 141 ? 1.819 9.273 14.688 1 97.38 141 LYS A N 1
ATOM 1068 C CA . LYS A 1 141 ? 3.25 9.367 14.414 1 97.38 141 LYS A CA 1
ATOM 1069 C C . LYS A 1 141 ? 3.65 10.805 14.086 1 97.38 141 LYS A C 1
ATOM 1071 O O . LYS A 1 141 ? 4.676 11.297 14.562 1 97.38 141 LYS A O 1
ATOM 1076 N N . TYR A 1 142 ? 2.873 11.445 13.289 1 98.44 142 TYR A N 1
ATOM 1077 C CA . TYR A 1 142 ? 3.221 12.766 12.781 1 98.44 142 TYR A CA 1
ATOM 1078 C C . TYR A 1 142 ? 3.213 13.805 13.898 1 98.44 142 TYR A C 1
ATOM 1080 O O . TYR A 1 142 ? 4.074 14.688 13.945 1 98.44 142 TYR A O 1
ATOM 1088 N N . LEU A 1 143 ? 2.248 13.727 14.797 1 98.12 143 LEU A N 1
ATOM 1089 C CA . LEU A 1 143 ? 2.145 14.695 15.875 1 98.12 143 LEU A CA 1
ATOM 1090 C C . LEU A 1 143 ? 3.365 14.633 16.781 1 98.12 143 LEU A C 1
ATOM 1092 O O . LEU A 1 143 ? 4.023 15.648 17.031 1 98.12 143 LEU A O 1
ATOM 1096 N N . PRO A 1 144 ? 3.688 13.453 17.297 1 97.81 144 PRO A N 1
ATOM 1097 C CA . PRO A 1 144 ? 4.91 13.406 18.094 1 97.81 144 PRO A CA 1
ATOM 1098 C C . PRO A 1 144 ? 6.156 13.789 17.312 1 97.81 144 PRO A C 1
ATOM 1100 O O . PRO A 1 144 ? 7.098 14.352 17.859 1 97.81 144 PRO A O 1
ATOM 1103 N N . TRP A 1 145 ? 6.219 13.461 16.047 1 98.44 145 TRP A N 1
ATOM 1104 C CA . TRP A 1 145 ? 7.336 13.852 15.195 1 98.44 145 TRP A CA 1
ATOM 1105 C C . TRP A 1 145 ? 7.473 15.367 15.133 1 98.44 145 TRP A C 1
ATOM 1107 O O . TRP A 1 145 ? 8.578 15.906 15.273 1 98.44 145 TRP A O 1
ATOM 1117 N N . LEU A 1 146 ? 6.367 16.109 14.93 1 98.62 146 LEU A N 1
ATOM 1118 C CA . LEU A 1 146 ? 6.359 17.562 14.945 1 98.62 146 LEU A CA 1
ATOM 1119 C C . LEU A 1 146 ? 6.789 18.094 16.312 1 98.62 146 LEU A C 1
ATOM 1121 O O . LEU A 1 146 ? 7.57 19.047 16.391 1 98.62 146 LEU A O 1
ATOM 1125 N N . MET A 1 147 ? 6.227 17.5 17.375 1 98.5 147 MET A N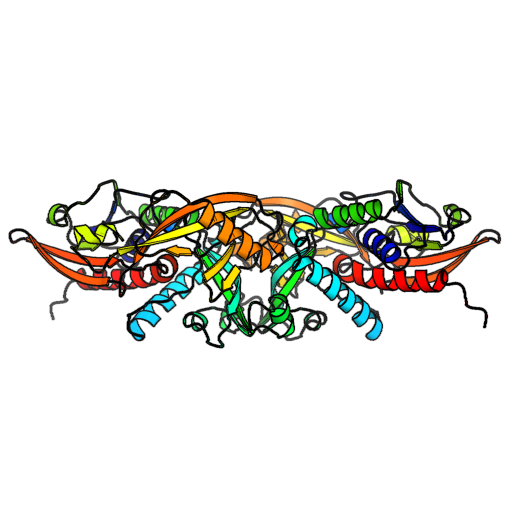 1
ATOM 1126 C CA . MET A 1 147 ? 6.555 17.922 18.734 1 98.5 147 MET A CA 1
ATOM 1127 C C . MET A 1 147 ? 8.055 17.797 19 1 98.5 147 MET A C 1
ATOM 1129 O O . MET A 1 147 ? 8.664 18.688 19.578 1 98.5 147 MET A O 1
ATOM 1133 N N . LYS A 1 148 ? 8.609 16.688 18.594 1 98.62 148 LYS A N 1
ATOM 1134 C CA . LYS A 1 148 ? 10.039 16.469 18.766 1 98.62 148 LYS A CA 1
ATOM 1135 C C . LYS A 1 148 ? 10.852 17.547 18.047 1 98.62 148 LYS A C 1
ATOM 1137 O O . LYS A 1 148 ? 11.797 18.094 18.609 1 98.62 148 LYS A O 1
ATOM 1142 N N . ARG A 1 149 ? 10.5 17.828 16.844 1 98.25 149 ARG A N 1
ATOM 1143 C CA . ARG A 1 149 ? 11.188 18.875 16.078 1 98.25 149 ARG A CA 1
ATOM 1144 C C . ARG A 1 149 ? 11.055 20.234 16.75 1 98.25 149 ARG A C 1
ATOM 1146 O O . ARG A 1 149 ? 12.023 20.984 16.812 1 98.25 149 ARG A O 1
ATOM 1153 N N . PHE A 1 150 ? 9.875 20.516 17.188 1 98.62 150 PHE A N 1
ATOM 1154 C CA . PHE A 1 150 ? 9.609 21.766 17.875 1 98.62 150 PHE A CA 1
ATOM 1155 C C . PHE A 1 150 ? 10.523 21.938 19.078 1 98.62 150 PHE A C 1
ATOM 1157 O O . PHE A 1 150 ? 11.164 22.984 19.234 1 98.62 150 PHE A O 1
ATOM 1164 N N . LYS A 1 151 ? 10.594 20.875 19.891 1 98.69 151 LYS A N 1
ATOM 1165 C CA . LYS A 1 151 ? 11.406 20.922 21.109 1 98.69 151 LYS A CA 1
ATOM 1166 C C . LYS A 1 151 ? 12.891 20.984 20.766 1 98.69 151 LYS A C 1
ATOM 1168 O O . LYS A 1 151 ? 13.648 21.703 21.422 1 98.69 151 LYS A O 1
ATOM 1173 N N . GLU A 1 152 ? 13.273 20.25 19.781 1 98.06 152 GLU A N 1
ATOM 1174 C CA . GLU A 1 152 ? 14.672 20.219 19.391 1 98.06 152 GLU A CA 1
ATOM 1175 C C . GLU A 1 152 ? 15.141 21.594 18.891 1 98.06 152 GLU A C 1
ATOM 1177 O O . GLU A 1 152 ? 16.328 21.906 18.969 1 98.06 152 GLU A O 1
ATOM 1182 N N . ASN A 1 153 ? 14.211 22.406 18.438 1 97.56 153 ASN A N 1
ATOM 1183 C CA . ASN A 1 153 ? 14.547 23.734 17.969 1 97.56 153 ASN A CA 1
ATOM 1184 C C . ASN A 1 153 ? 14.344 24.797 19.047 1 97.56 153 ASN A C 1
ATOM 1186 O O . ASN A 1 153 ? 14.211 25.984 18.75 1 97.56 153 ASN A O 1
ATOM 1190 N N . GLY A 1 154 ? 14.211 24.312 20.281 1 97.75 154 GLY A N 1
ATOM 1191 C CA . GLY A 1 154 ? 14.188 25.219 21.422 1 97.75 154 GLY A CA 1
ATOM 1192 C C . GLY A 1 154 ? 12.789 25.625 21.844 1 97.75 154 GLY A C 1
ATOM 1193 O O . GLY A 1 154 ? 12.617 26.5 22.688 1 97.75 154 GLY A O 1
ATOM 1194 N N . GLY A 1 155 ? 11.797 25.047 21.25 1 98.44 155 GLY A N 1
ATOM 1195 C CA . GLY A 1 155 ? 10.422 25.375 21.594 1 98.44 155 GLY A CA 1
ATOM 1196 C C . GLY A 1 155 ? 10.055 24.969 23.016 1 98.44 155 GLY A C 1
ATOM 1197 O O . GLY A 1 155 ? 10.57 23.969 23.531 1 98.44 155 GLY A O 1
ATOM 1198 N N . LYS A 1 156 ? 9.18 25.734 23.625 1 98.5 156 LYS A N 1
ATOM 1199 C CA . LYS A 1 156 ? 8.672 25.438 24.969 1 98.5 156 LYS A CA 1
ATOM 1200 C C . LYS A 1 156 ? 7.223 24.953 24.906 1 98.5 156 LYS A C 1
ATOM 1202 O O . LYS A 1 156 ? 6.453 25.391 24.047 1 98.5 156 LYS A O 1
ATOM 1207 N N . VAL A 1 157 ? 6.887 24.078 25.797 1 98.62 157 VAL A N 1
ATOM 1208 C CA . VAL A 1 157 ? 5.531 23.547 25.859 1 98.62 157 VAL A CA 1
ATOM 1209 C C . VAL A 1 157 ? 4.973 23.703 27.281 1 98.62 157 VAL A C 1
ATOM 1211 O O . VAL A 1 157 ? 5.625 23.328 28.25 1 98.62 157 VAL A O 1
ATOM 1214 N N . VAL A 1 158 ? 3.818 24.266 27.359 1 98.25 158 VAL A N 1
ATOM 1215 C CA . VAL A 1 158 ? 3.158 24.484 28.641 1 98.25 158 VAL A CA 1
ATOM 1216 C C . VAL A 1 158 ? 1.77 23.844 28.625 1 98.25 158 VAL A C 1
ATOM 1218 O O . VAL A 1 158 ? 0.963 24.125 27.734 1 98.25 158 VAL A O 1
ATOM 1221 N N . GLU A 1 159 ? 1.498 22.969 29.547 1 97.62 159 GLU A N 1
ATOM 1222 C CA . GLU A 1 159 ? 0.16 22.406 29.703 1 97.62 159 GLU A CA 1
ATOM 1223 C C . GLU A 1 159 ? -0.73 23.312 30.547 1 97.62 159 GLU A C 1
ATOM 1225 O O . GLU A 1 159 ? -0.545 23.422 31.766 1 97.62 159 GLU A O 1
ATOM 1230 N N . GLN A 1 160 ? -1.648 23.969 29.875 1 97.12 160 GLN A N 1
ATOM 1231 C CA . GLN A 1 160 ? -2.543 24.938 30.516 1 97.12 160 GLN A CA 1
ATOM 1232 C C . GLN A 1 160 ? -3.777 25.188 29.656 1 97.12 160 GLN A C 1
ATOM 1234 O O . GLN A 1 160 ? -3.682 25.297 28.438 1 97.12 160 GLN A O 1
ATOM 1239 N N . LYS A 1 161 ? -4.902 25.234 30.312 1 96.44 161 LYS A N 1
ATOM 1240 C CA . LYS A 1 161 ? -6.113 25.672 29.625 1 96.44 161 LYS A CA 1
ATOM 1241 C C . LYS A 1 161 ? -6.215 27.188 29.594 1 96.44 161 LYS A C 1
ATOM 1243 O O . LYS A 1 161 ? -6.055 27.844 30.625 1 96.44 161 LYS A O 1
ATOM 1248 N N . ILE A 1 162 ? -6.379 27.766 28.453 1 97.25 162 ILE A N 1
ATOM 1249 C CA . ILE A 1 162 ? -6.578 29.203 28.281 1 97.25 162 ILE A CA 1
ATOM 1250 C C . ILE A 1 162 ? -8.07 29.5 28.156 1 97.25 162 ILE A C 1
ATOM 1252 O O . ILE A 1 162 ? -8.727 29.016 27.234 1 97.25 162 ILE A O 1
ATOM 1256 N N . SER A 1 163 ? -8.625 30.281 29.047 1 96.5 163 SER A N 1
ATOM 1257 C CA . SER A 1 163 ? -10.055 30.594 29.031 1 96.5 163 SER A CA 1
ATOM 1258 C C . SER A 1 163 ? -10.328 31.922 28.359 1 96.5 163 SER A C 1
ATOM 1260 O O . SER A 1 163 ? -11.453 32.219 27.953 1 96.5 163 SER A O 1
ATOM 1262 N N . SER A 1 164 ? -9.32 32.75 28.359 1 97.38 164 SER A N 1
ATOM 1263 C CA . SER A 1 164 ? -9.383 34.062 27.719 1 97.38 164 SER A CA 1
ATOM 1264 C C . SER A 1 164 ? -8.008 34.469 27.203 1 97.38 164 SER A C 1
ATOM 1266 O O . SER A 1 164 ? -6.996 34.25 27.875 1 97.38 164 SER A O 1
ATOM 1268 N N . PHE A 1 165 ? -8.016 35.188 26.062 1 97.69 165 PHE A N 1
ATOM 1269 C CA . PHE A 1 165 ? -6.758 35.688 25.531 1 97.69 165 PHE A CA 1
ATOM 1270 C C . PHE A 1 165 ? -6.117 36.688 26.5 1 97.69 165 PHE A C 1
ATOM 1272 O O . PHE A 1 165 ? -4.906 36.906 26.453 1 97.69 165 PHE A O 1
ATOM 1279 N N . GLU A 1 166 ? -6.891 37.25 27.344 1 96.38 166 GLU A N 1
ATOM 1280 C CA . GLU A 1 166 ? -6.387 38.219 28.312 1 96.38 166 GLU A CA 1
ATOM 1281 C C . GLU A 1 166 ? -5.297 37.594 29.188 1 96.38 166 GLU A C 1
ATOM 1283 O O . GLU A 1 166 ? -4.355 38.281 29.594 1 96.38 166 GLU A O 1
ATOM 1288 N N . GLU A 1 167 ? -5.469 36.312 29.453 1 96.56 1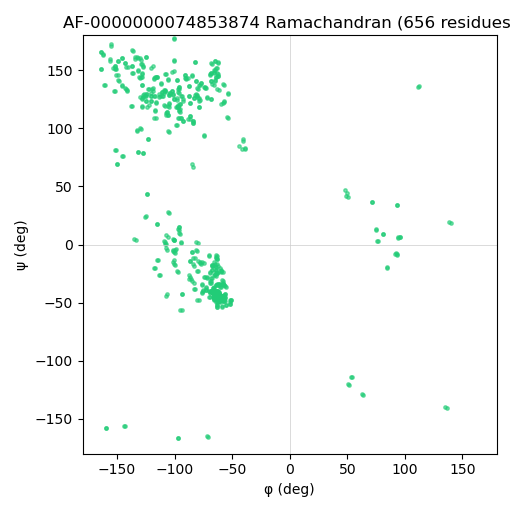67 GLU A N 1
ATOM 1289 C CA . GLU A 1 167 ? -4.496 35.594 30.266 1 96.56 167 GLU A CA 1
ATOM 1290 C C . GLU A 1 167 ? -3.104 35.656 29.656 1 96.56 167 GLU A C 1
ATOM 1292 O O . GLU A 1 167 ? -2.102 35.469 30.344 1 96.56 167 GLU A O 1
ATOM 1297 N N . LEU A 1 168 ? -3.057 35.875 28.375 1 96.69 168 LEU A N 1
ATOM 1298 C CA . LEU A 1 168 ? -1.801 35.812 27.641 1 96.69 168 LEU A CA 1
ATOM 1299 C C . LEU A 1 168 ? -1.245 37.219 27.391 1 96.69 168 LEU A C 1
ATOM 1301 O O . LEU A 1 168 ? -0.088 37.375 27 1 96.69 168 LEU A O 1
ATOM 1305 N N . SER A 1 169 ? -2.115 38.219 27.625 1 94.88 169 SER A N 1
ATOM 1306 C CA . SER A 1 169 ? -1.718 39.625 27.453 1 94.88 169 SER A CA 1
ATOM 1307 C C . SER A 1 169 ? -0.611 40 28.422 1 94.88 169 SER A C 1
ATOM 1309 O O . SER A 1 169 ? -0.68 39.688 29.609 1 94.88 169 SER A O 1
ATOM 1311 N N . GLY A 1 170 ? 0.449 40.688 27.906 1 91.81 170 GLY A N 1
ATOM 1312 C CA . GLY A 1 170 ? 1.555 41.094 28.75 1 91.81 170 GLY A CA 1
ATOM 1313 C C . GLY A 1 170 ? 2.598 40.031 28.938 1 91.81 170 GLY A C 1
ATOM 1314 O O . GLY A 1 170 ? 3.715 40.281 29.375 1 91.81 170 GLY A O 1
ATOM 1315 N N . VAL A 1 171 ? 2.232 38.844 28.703 1 93.88 171 VAL A N 1
ATOM 1316 C CA . VAL A 1 171 ? 3.158 37.719 28.844 1 93.88 171 VAL A CA 1
ATOM 1317 C C . VAL A 1 171 ? 3.818 37.406 27.5 1 93.88 171 VAL A C 1
ATOM 1319 O O . VAL A 1 171 ? 5.02 37.125 27.453 1 93.88 171 VAL A O 1
ATOM 1322 N N . TYR A 1 172 ? 3.014 37.438 26.5 1 96.25 172 TYR A N 1
ATOM 1323 C CA . TYR A 1 172 ? 3.486 37.188 25.141 1 96.25 172 TYR A CA 1
ATOM 1324 C C . TYR A 1 172 ? 3.25 38.406 24.25 1 96.25 172 TYR A C 1
ATOM 1326 O O . TYR A 1 172 ? 2.35 39.188 24.5 1 96.25 172 TYR A O 1
ATOM 1334 N N . ASP A 1 173 ? 4.086 38.5 23.234 1 95.56 173 ASP A N 1
ATOM 1335 C CA . ASP A 1 173 ? 3.971 39.625 22.297 1 95.56 173 ASP A CA 1
ATOM 1336 C C . ASP A 1 173 ? 2.939 39.344 21.203 1 95.56 173 ASP A C 1
ATOM 1338 O O . ASP A 1 173 ? 2.318 40.25 20.672 1 95.56 173 ASP A O 1
ATOM 1342 N N . LEU A 1 174 ? 2.811 38.094 20.844 1 97.5 174 LEU A N 1
ATOM 1343 C CA . LEU A 1 174 ? 1.931 37.656 19.781 1 97.5 174 LEU A CA 1
ATOM 1344 C C . LEU A 1 174 ? 1.292 36.312 20.125 1 97.5 174 LEU A C 1
ATOM 1346 O O . LEU A 1 174 ? 1.965 35.406 20.625 1 97.5 174 LEU A O 1
ATOM 1350 N N . VAL A 1 175 ? -0.036 36.219 19.891 1 98.62 175 VAL A N 1
ATOM 1351 C CA . VAL A 1 175 ? -0.785 35 20.125 1 98.62 175 VAL A CA 1
ATOM 1352 C C . VAL A 1 175 ? -1.229 34.406 18.797 1 98.62 175 VAL A C 1
ATOM 1354 O O . VAL A 1 175 ? -1.778 35.094 17.938 1 98.62 175 VAL A O 1
ATOM 1357 N N . VAL A 1 176 ? -0.95 33.156 18.562 1 98.88 176 VAL A N 1
ATOM 1358 C CA . VAL A 1 176 ? -1.52 32.406 17.453 1 98.88 176 VAL A CA 1
ATOM 1359 C C . VAL A 1 176 ? -2.547 31.406 17.969 1 98.88 176 VAL A C 1
ATOM 1361 O O . VAL A 1 176 ? -2.195 30.453 18.672 1 98.88 176 VAL A O 1
ATOM 1364 N N . ASN A 1 177 ? -3.795 31.641 17.656 1 98.88 177 ASN A N 1
ATOM 1365 C CA . ASN A 1 177 ? -4.91 30.828 18.109 1 98.88 177 ASN A CA 1
ATOM 1366 C C . ASN A 1 177 ? -5.156 29.641 17.188 1 98.88 177 ASN A C 1
ATOM 1368 O O . ASN A 1 177 ? -5.652 29.797 16.078 1 98.88 177 ASN A O 1
ATOM 1372 N N . CYS A 1 178 ? -4.836 28.469 17.656 1 98.69 178 CYS A N 1
ATOM 1373 C CA . CYS A 1 178 ? -5.047 27.203 16.953 1 98.69 178 CYS A CA 1
ATOM 1374 C C . CYS A 1 178 ? -5.871 26.234 17.797 1 98.69 178 CYS A C 1
ATOM 1376 O O . CYS A 1 178 ? -5.586 25.031 17.828 1 98.69 178 CYS A O 1
ATOM 1378 N N . THR A 1 179 ? -6.926 26.688 18.438 1 97.75 179 THR A N 1
ATOM 1379 C CA . THR A 1 179 ? -7.594 25.906 19.484 1 97.75 179 THR A CA 1
ATOM 1380 C C . THR A 1 179 ? -8.781 25.141 18.906 1 97.75 179 THR A C 1
ATOM 1382 O O . THR A 1 179 ? -9.602 24.594 19.641 1 97.75 179 THR A O 1
ATOM 1385 N N . GLY A 1 180 ? -8.891 25.141 17.547 1 96.38 180 GLY A N 1
ATOM 1386 C CA . GLY A 1 180 ? -10 24.422 16.953 1 96.38 180 GLY A CA 1
ATOM 1387 C C . GLY A 1 180 ? -11.336 24.781 17.562 1 96.38 180 GLY A C 1
ATOM 1388 O O . GLY A 1 180 ? -11.703 25.953 17.625 1 96.38 180 GLY A O 1
ATOM 1389 N N . LEU A 1 181 ? -12.062 23.812 18.156 1 95.12 181 LEU A N 1
ATOM 1390 C CA . LEU A 1 181 ? -13.391 24.031 18.719 1 95.12 181 LEU A CA 1
ATOM 1391 C C . LEU A 1 181 ? -13.32 24.984 19.922 1 95.12 181 LEU A C 1
ATOM 1393 O O . LEU A 1 181 ? -14.297 25.672 20.234 1 95.12 181 LEU A O 1
ATOM 1397 N N . GLY A 1 182 ? -12.164 25 20.547 1 95.75 182 GLY A N 1
ATOM 1398 C CA . GLY A 1 182 ? -11.984 25.922 21.656 1 95.75 182 GLY A CA 1
ATOM 1399 C C . GLY A 1 182 ? -12.156 27.375 21.266 1 95.75 182 GLY A C 1
ATOM 1400 O O . GLY A 1 182 ? -12.445 28.219 22.109 1 95.75 182 GLY A O 1
ATOM 1401 N N . SER A 1 183 ? -11.992 27.656 20.016 1 97.56 183 SER A N 1
ATOM 1402 C CA . SER A 1 183 ? -12.094 29.031 19.516 1 97.56 183 SER A CA 1
ATOM 1403 C C . SER A 1 183 ? -13.531 29.531 19.594 1 97.56 183 SER A C 1
ATOM 1405 O O . SER A 1 183 ? -13.773 30.734 19.516 1 97.56 183 SER A O 1
ATOM 1407 N N . ARG A 1 184 ? -14.492 28.578 19.609 1 96.06 184 ARG A N 1
ATOM 1408 C CA . ARG A 1 184 ? -15.875 29.016 19.75 1 96.06 184 ARG A CA 1
ATOM 1409 C C . ARG A 1 184 ? -16.031 29.953 20.953 1 96.06 184 ARG A C 1
ATOM 1411 O O . ARG A 1 184 ? -16.688 31 20.844 1 96.06 184 ARG A O 1
ATOM 1418 N N . GLY A 1 185 ? -15.508 29.547 22.109 1 96.12 185 GLY A N 1
ATOM 1419 C CA . GLY A 1 185 ? -15.547 30.359 23.312 1 96.12 185 GLY A CA 1
ATOM 1420 C C . GLY A 1 185 ? -14.492 31.453 23.328 1 96.12 185 GLY A C 1
ATOM 1421 O O . GLY A 1 185 ? -14.797 32.625 23.594 1 96.12 185 GLY A O 1
ATOM 1422 N N . LEU A 1 186 ? -13.25 31.094 23.016 1 97.06 186 LEU A N 1
ATOM 1423 C CA . LEU A 1 186 ? -12.102 31.984 23.156 1 97.06 186 LEU A CA 1
ATOM 1424 C C . LEU A 1 186 ? -12.234 33.188 22.219 1 97.06 186 LEU A C 1
ATOM 1426 O O . LEU A 1 186 ? -11.875 34.312 22.594 1 97.06 186 LEU A O 1
ATOM 1430 N N . ALA A 1 187 ? -12.695 32.938 20.984 1 97.19 187 ALA A N 1
ATOM 1431 C CA . ALA A 1 187 ? -12.812 33.969 19.984 1 97.19 187 ALA A CA 1
ATOM 1432 C C . ALA A 1 187 ? -14.266 34.375 19.766 1 97.19 187 ALA A C 1
ATOM 1434 O O . ALA A 1 187 ? -14.586 35.094 18.812 1 97.19 187 ALA A O 1
ATOM 1435 N N . SER A 1 188 ? -15.234 33.875 20.562 1 96.75 188 SER A N 1
ATOM 1436 C CA . SER A 1 188 ? -16.656 34.125 20.438 1 96.75 188 SER A CA 1
ATOM 1437 C C . SER A 1 188 ? -17.125 33.938 19 1 96.75 188 SER A C 1
ATOM 1439 O O . SER A 1 188 ? -17.797 34.781 18.422 1 96.75 188 SER A O 1
ATOM 1441 N N . ASP A 1 189 ? -16.703 32.844 18.406 1 97.69 189 ASP A N 1
ATOM 1442 C CA . ASP A 1 189 ? -16.969 32.562 17 1 97.69 189 ASP A CA 1
ATOM 1443 C C . ASP A 1 189 ? -18.156 31.625 16.844 1 97.69 189 ASP A C 1
ATOM 1445 O O . ASP A 1 189 ? -17.984 30.406 16.875 1 97.69 189 ASP A O 1
ATOM 1449 N N . THR A 1 190 ? -19.312 32.094 16.484 1 96.44 190 THR A N 1
ATOM 1450 C CA . THR A 1 190 ? -20.547 31.312 16.422 1 96.44 190 THR A CA 1
ATOM 1451 C C . THR A 1 190 ? -20.641 30.562 15.102 1 96.44 190 THR A C 1
ATOM 1453 O O . THR A 1 190 ? -21.469 29.656 14.945 1 96.44 190 THR A O 1
ATOM 1456 N N . ASP A 1 191 ? -19.781 30.906 14.188 1 97.06 191 ASP A N 1
ATOM 1457 C CA . ASP A 1 191 ? -19.734 30.188 12.922 1 97.06 191 ASP A CA 1
ATOM 1458 C C . ASP A 1 191 ? -19.031 28.828 13.078 1 97.06 191 ASP A C 1
ATOM 1460 O O . ASP A 1 191 ? -19.125 27.969 12.203 1 97.06 191 ASP A O 1
ATOM 1464 N N . LEU A 1 192 ? -18.328 28.688 14.156 1 96.69 192 LEU A N 1
ATOM 1465 C CA . LEU A 1 192 ? -17.594 27.469 14.438 1 96.69 192 LEU A CA 1
ATOM 1466 C C . LEU A 1 192 ? -18.484 26.453 15.148 1 96.69 192 LEU A C 1
ATOM 1468 O O . LEU A 1 192 ? -19.094 26.766 16.172 1 96.69 192 LEU A O 1
ATOM 1472 N N . HIS A 1 193 ? -18.656 25.281 14.57 1 96 193 HIS A N 1
ATOM 1473 C CA . HIS A 1 193 ? -19.469 24.234 15.188 1 96 193 HIS A CA 1
ATOM 1474 C C . HIS A 1 193 ? -18.844 22.859 15 1 96 193 HIS A C 1
ATOM 1476 O O . HIS A 1 193 ? -18.094 22.641 14.047 1 96 193 HIS A O 1
ATOM 1482 N N . PRO A 1 194 ? -19.125 21.953 15.93 1 95.56 194 PRO A N 1
ATOM 1483 C CA . PRO A 1 194 ? -18.594 20.594 15.812 1 95.56 194 PRO A CA 1
ATOM 1484 C C . PRO A 1 194 ? -19.359 19.734 14.797 1 95.56 194 PRO A C 1
ATOM 1486 O O . PRO A 1 194 ? -20.578 19.859 14.68 1 95.56 194 PRO A O 1
ATOM 1489 N N . VAL A 1 195 ? -18.656 19 14.008 1 95.5 195 VAL A N 1
ATOM 1490 C CA . VAL A 1 195 ? -19.219 17.953 13.172 1 95.5 195 VAL A CA 1
ATOM 1491 C C . VAL A 1 195 ? -18.656 16.594 13.578 1 95.5 195 VAL A C 1
ATOM 1493 O O . VAL A 1 195 ? -17.453 16.344 13.422 1 95.5 195 VAL A O 1
ATOM 1496 N N . ARG A 1 196 ? -19.547 15.797 14.055 1 95.31 196 ARG A N 1
ATOM 1497 C CA . ARG A 1 196 ? -19.156 14.484 14.57 1 95.31 196 ARG A CA 1
ATOM 1498 C C . ARG A 1 196 ? -18.828 13.531 13.43 1 95.31 196 ARG A C 1
ATOM 1500 O O . ARG A 1 196 ? -19.484 13.539 12.383 1 95.31 196 ARG A O 1
ATOM 1507 N N . GLY A 1 197 ? -17.719 12.812 13.602 1 92.94 197 GLY A N 1
ATOM 1508 C CA . GLY A 1 197 ? -17.375 11.703 12.719 1 92.94 197 GLY A CA 1
ATOM 1509 C C . GLY A 1 197 ? -17.047 10.422 13.469 1 92.94 197 GLY A C 1
ATOM 1510 O O . GLY A 1 197 ? -16.547 10.469 14.594 1 92.94 197 GLY A O 1
ATOM 1511 N N . GLN A 1 198 ? -17.422 9.344 12.898 1 93.44 198 GLN A N 1
ATOM 1512 C CA . GLN A 1 198 ? -17.078 8.023 13.414 1 93.44 198 GLN A CA 1
ATOM 1513 C C . GLN A 1 198 ? -16.391 7.176 12.352 1 93.44 198 GLN A C 1
ATOM 1515 O O . GLN A 1 198 ? -16.828 7.133 11.203 1 93.44 198 GLN A O 1
ATOM 1520 N N . LEU A 1 199 ? -15.234 6.621 12.688 1 93.69 199 LEU A N 1
ATOM 1521 C CA . LEU A 1 199 ? -14.547 5.707 11.781 1 93.69 199 LEU A CA 1
ATOM 1522 C C . LEU A 1 199 ? -14.172 4.414 12.5 1 93.69 199 LEU A C 1
ATOM 1524 O O . LEU A 1 199 ? -14.195 4.352 13.734 1 93.69 199 LEU A O 1
ATOM 1528 N N . ILE A 1 200 ? -13.961 3.422 11.734 1 96.25 200 ILE A N 1
ATOM 1529 C CA . ILE A 1 200 ? -13.539 2.113 12.227 1 96.25 200 ILE A CA 1
ATOM 1530 C C . ILE A 1 200 ? -12.055 1.908 11.93 1 96.25 200 ILE A C 1
ATOM 1532 O O . ILE A 1 200 ? -11.586 2.18 10.82 1 96.25 200 ILE A O 1
ATOM 1536 N N . ARG A 1 201 ? -11.328 1.544 12.93 1 96.81 201 ARG A N 1
ATOM 1537 C CA . ARG A 1 201 ? -9.93 1.148 12.75 1 96.81 201 ARG A CA 1
ATOM 1538 C C . ARG A 1 201 ? -9.789 -0.37 12.758 1 96.81 201 ARG A C 1
ATOM 1540 O O . ARG A 1 201 ? -10.234 -1.039 13.688 1 96.81 201 ARG A O 1
ATOM 1547 N N . LEU A 1 202 ? -9.148 -0.851 11.641 1 97.31 202 LEU A N 1
ATOM 1548 C CA . LEU A 1 202 ? -9 -2.297 11.523 1 97.31 202 LEU A CA 1
ATOM 1549 C C . LEU A 1 202 ? -7.566 -2.664 11.148 1 97.31 202 LEU A C 1
ATOM 1551 O O . LEU A 1 202 ? -6.77 -1.792 10.797 1 97.31 202 LEU A O 1
ATOM 1555 N N . THR A 1 203 ? -7.246 -3.961 11.414 1 98 203 THR A N 1
ATOM 1556 C CA . THR A 1 203 ? -6.016 -4.516 10.852 1 98 203 THR A CA 1
ATOM 1557 C C . THR A 1 203 ? -6.301 -5.258 9.555 1 98 203 THR A C 1
ATOM 1559 O O . THR A 1 203 ? -7.102 -6.195 9.531 1 98 203 THR A O 1
ATOM 1562 N N . ALA A 1 204 ? -5.738 -4.883 8.508 1 98.06 204 ALA A N 1
ATOM 1563 C CA . ALA A 1 204 ? -5.77 -5.484 7.176 1 98.06 204 ALA A CA 1
ATOM 1564 C C . ALA A 1 204 ? -4.469 -5.219 6.422 1 98.06 204 ALA A C 1
ATOM 1566 O O . ALA A 1 204 ? -4.465 -4.512 5.41 1 98.06 204 ALA A O 1
ATOM 1567 N N . PRO A 1 205 ? -3.381 -5.836 6.867 1 97.81 205 PRO A N 1
ATOM 1568 C CA . PRO A 1 205 ? -2.057 -5.48 6.355 1 97.81 205 PRO A CA 1
ATOM 1569 C C . PRO A 1 205 ? -1.902 -5.777 4.863 1 97.81 205 PRO A C 1
ATOM 1571 O O . PRO A 1 205 ? -0.938 -5.332 4.238 1 97.81 205 PRO A O 1
ATOM 1574 N N . TRP A 1 206 ? -2.867 -6.484 4.199 1 98.25 206 TRP A N 1
ATOM 1575 C CA . TRP A 1 206 ? -2.803 -6.801 2.777 1 98.25 206 TRP A CA 1
ATOM 1576 C C . TRP A 1 206 ? -3.396 -5.672 1.941 1 98.25 206 TRP A C 1
ATOM 1578 O O . TRP A 1 206 ? -3.25 -5.656 0.717 1 98.25 206 TRP A O 1
ATOM 1588 N N . ILE A 1 207 ? -4.117 -4.77 2.572 1 98.56 207 ILE A N 1
ATOM 1589 C CA . ILE A 1 207 ? -4.684 -3.627 1.861 1 98.56 207 ILE A CA 1
ATOM 1590 C C . ILE A 1 207 ? -3.602 -2.572 1.641 1 98.56 207 ILE A C 1
ATOM 1592 O O . ILE A 1 207 ? -3.072 -2.006 2.6 1 98.56 207 ILE A O 1
ATOM 1596 N N . LYS A 1 208 ? -3.307 -2.285 0.361 1 98.5 208 LYS A N 1
ATOM 1597 C CA . LYS A 1 208 ? -2.221 -1.365 0.039 1 98.5 208 LYS A CA 1
ATOM 1598 C C . LYS A 1 208 ? -2.752 -0.103 -0.634 1 98.5 208 LYS A C 1
ATOM 1600 O O . LYS A 1 208 ? -2.033 0.892 -0.754 1 98.5 208 LYS A O 1
ATOM 1605 N N . HIS A 1 209 ? -4.004 -0.109 -1.068 1 98.69 209 HIS A N 1
ATOM 1606 C CA . HIS A 1 209 ? -4.625 1.016 -1.76 1 98.69 209 HIS A CA 1
ATOM 1607 C C . HIS A 1 209 ? -5.602 1.751 -0.849 1 98.69 209 HIS A C 1
ATOM 1609 O O . HIS A 1 209 ? -6.332 1.123 -0.079 1 98.69 209 HIS A O 1
ATOM 1615 N N . PHE A 1 210 ? -5.609 3.076 -0.986 1 98.62 210 PHE A N 1
ATOM 1616 C CA . PHE A 1 210 ? -6.766 3.768 -0.428 1 98.62 210 PHE A CA 1
ATOM 1617 C C . PHE A 1 210 ? -7.938 3.732 -1.4 1 98.62 210 PHE A C 1
ATOM 1619 O O . PHE A 1 210 ? -7.754 3.514 -2.6 1 98.62 210 PHE A O 1
ATOM 1626 N N . VAL A 1 211 ? -9.117 3.879 -0.885 1 98.19 211 VAL A N 1
ATOM 1627 C CA . VAL A 1 211 ? -10.344 4.113 -1.651 1 98.19 211 VAL A CA 1
ATOM 1628 C C . VAL A 1 211 ? -11.078 5.328 -1.087 1 98.19 211 VAL A C 1
ATOM 1630 O O . VAL A 1 211 ? -11.25 5.445 0.128 1 98.19 211 VAL A O 1
ATOM 1633 N N . HIS A 1 212 ? -11.344 6.191 -1.889 1 96.69 212 HIS A N 1
ATOM 1634 C CA . HIS A 1 212 ? -12.203 7.328 -1.585 1 96.69 212 HIS A CA 1
ATOM 1635 C C . HIS A 1 212 ? -13.375 7.406 -2.555 1 96.69 212 HIS A C 1
ATOM 1637 O O . HIS A 1 212 ? -13.203 7.199 -3.76 1 96.69 212 HIS A O 1
ATOM 1643 N N . THR A 1 213 ? -14.547 7.602 -2.076 1 95.12 213 THR A N 1
ATOM 1644 C CA . THR A 1 213 ? -15.727 7.621 -2.934 1 95.12 213 THR A CA 1
ATOM 1645 C C . THR A 1 213 ? -16.5 8.922 -2.758 1 95.12 213 THR A C 1
ATOM 1647 O O . THR A 1 213 ? -16.344 9.617 -1.746 1 95.12 213 THR A O 1
ATOM 1650 N N . ASP A 1 214 ? -17.328 9.234 -3.701 1 91.19 214 ASP A N 1
ATOM 1651 C CA . ASP A 1 214 ? -18.109 10.477 -3.639 1 91.19 214 ASP A CA 1
ATOM 1652 C C . ASP A 1 214 ? -19.328 10.312 -2.746 1 91.19 214 ASP A C 1
ATOM 1654 O O . ASP A 1 214 ? -20.047 11.281 -2.486 1 91.19 214 ASP A O 1
ATOM 1658 N N . ASP A 1 215 ? -19.609 9.133 -2.248 1 88.06 215 ASP A N 1
ATOM 1659 C CA . ASP A 1 215 ? -20.703 8.898 -1.312 1 88.06 215 ASP A CA 1
ATOM 1660 C C . ASP A 1 215 ? -20.188 8.688 0.105 1 88.06 215 ASP A C 1
ATOM 1662 O O . ASP A 1 215 ? -20.734 7.891 0.864 1 88.06 215 ASP A O 1
ATOM 1666 N N . SER A 1 216 ? -19.094 9.227 0.416 1 87 216 SER A N 1
ATOM 1667 C CA . SER A 1 216 ? -18.531 9.422 1.747 1 87 216 SER A CA 1
ATOM 1668 C C . SER A 1 216 ? -18.062 8.102 2.355 1 87 216 SER A C 1
ATOM 1670 O O . SER A 1 216 ? -18.266 7.859 3.549 1 87 216 SER A O 1
ATOM 1672 N N . LYS A 1 217 ? -17.531 7.223 1.58 1 91.38 217 LYS A N 1
ATOM 1673 C CA . LYS A 1 217 ? -16.875 6.012 2.053 1 91.38 217 LYS A CA 1
ATOM 1674 C C . LYS A 1 217 ? -15.383 6.027 1.718 1 91.38 217 LYS A C 1
ATOM 1676 O O . LYS A 1 217 ? -14.977 6.562 0.683 1 91.38 217 LYS A O 1
ATOM 1681 N N . TYR A 1 218 ? -14.68 5.473 2.66 1 95.81 218 TYR A N 1
ATOM 1682 C CA . TYR A 1 218 ? -13.266 5.414 2.312 1 95.81 218 TYR A CA 1
ATOM 1683 C C . TYR A 1 218 ? -12.578 4.234 2.992 1 95.81 218 TYR A C 1
ATOM 1685 O O . TYR A 1 218 ? -13.078 3.711 3.992 1 95.81 218 TYR A O 1
ATOM 1693 N N . ILE A 1 219 ? -11.578 3.748 2.467 1 97.88 219 ILE A N 1
ATOM 1694 C CA . ILE A 1 219 ? -10.531 2.877 2.992 1 97.88 219 ILE A CA 1
ATOM 1695 C C . ILE A 1 219 ? -9.195 3.607 2.969 1 97.88 219 ILE A C 1
ATOM 1697 O O . ILE A 1 219 ? -8.742 4.059 1.912 1 97.88 219 ILE A O 1
ATOM 1701 N N . MET A 1 220 ? -8.539 3.752 4.074 1 97.75 220 MET A N 1
ATOM 1702 C CA . MET A 1 220 ? -7.277 4.477 4.168 1 97.75 220 MET A CA 1
ATOM 1703 C C . MET A 1 220 ? -6.25 3.68 4.961 1 97.75 220 MET A C 1
ATOM 1705 O O . MET A 1 220 ? -6.207 3.764 6.191 1 97.75 220 MET A O 1
ATOM 1709 N N . PRO A 1 221 ? -5.395 2.998 4.262 1 98.12 221 PRO A N 1
ATOM 1710 C CA . PRO A 1 221 ? -4.375 2.219 4.969 1 98.12 221 PRO A CA 1
ATOM 1711 C C . PRO A 1 221 ? -3.221 3.08 5.477 1 98.12 221 PRO A C 1
ATOM 1713 O O . PRO A 1 221 ? -2.625 3.836 4.707 1 98.12 221 PRO A O 1
ATOM 1716 N N . ALA A 1 222 ? -2.977 3.02 6.746 1 97.12 222 ALA A N 1
ATOM 1717 C CA . ALA A 1 222 ? -1.764 3.531 7.375 1 97.12 222 ALA A CA 1
ATOM 1718 C C . ALA A 1 222 ? -0.741 2.418 7.586 1 97.12 222 ALA A C 1
ATOM 1720 O O . ALA A 1 222 ? -0.821 1.366 6.945 1 97.12 222 ALA A O 1
ATOM 1721 N N . SER A 1 223 ? 0.301 2.664 8.398 1 96.44 223 SER A N 1
ATOM 1722 C CA . SER A 1 223 ? 1.36 1.677 8.578 1 96.44 223 SER A CA 1
ATOM 1723 C C . SER A 1 223 ? 0.843 0.435 9.297 1 96.44 223 SER A C 1
ATOM 1725 O O . SER A 1 223 ? 1.136 -0.691 8.891 1 96.44 223 SER A O 1
ATOM 1727 N N . GLU A 1 224 ? 0.026 0.671 10.297 1 94.81 224 GLU A N 1
ATOM 1728 C CA . GLU A 1 224 ? -0.332 -0.462 11.141 1 94.81 224 GLU A CA 1
ATOM 1729 C C . GLU A 1 224 ? -1.831 -0.741 11.086 1 94.81 224 GLU A C 1
ATOM 1731 O O . GLU A 1 224 ? -2.283 -1.815 11.484 1 94.81 224 GLU A O 1
ATOM 1736 N N . THR A 1 225 ? -2.57 0.209 10.695 1 96.81 225 THR A N 1
ATOM 1737 C CA . THR A 1 225 ? -4.02 0.055 10.688 1 96.81 225 THR A CA 1
ATOM 1738 C C . THR A 1 225 ? -4.621 0.612 9.398 1 96.81 225 THR A C 1
ATOM 1740 O O . THR A 1 225 ? -3.922 1.253 8.609 1 96.81 225 THR A O 1
ATOM 1743 N N . VAL A 1 226 ? -5.836 0.29 9.188 1 97.81 226 VAL A N 1
ATOM 1744 C CA . VAL A 1 226 ? -6.652 0.828 8.102 1 97.81 226 VAL A CA 1
ATOM 1745 C C . VAL A 1 226 ? -7.871 1.542 8.68 1 97.81 226 VAL A C 1
ATOM 1747 O O . VAL A 1 226 ? -8.609 0.97 9.492 1 97.81 226 VAL A O 1
ATOM 1750 N N . ALA A 1 227 ? -8.023 2.777 8.336 1 97.25 227 ALA A N 1
ATOM 1751 C CA . ALA A 1 227 ? -9.242 3.5 8.695 1 97.25 227 ALA A CA 1
ATOM 1752 C C . ALA A 1 227 ? -10.32 3.303 7.637 1 97.25 227 ALA A C 1
ATOM 1754 O O . ALA A 1 227 ? -10.055 3.416 6.438 1 97.25 227 ALA A O 1
ATOM 1755 N N . VAL A 1 228 ? -11.453 2.91 8.086 1 96.81 228 VAL A N 1
ATOM 1756 C CA . VAL A 1 228 ? -12.57 2.83 7.148 1 96.81 228 VAL A CA 1
ATOM 1757 C C . VAL A 1 228 ? -13.766 3.607 7.699 1 96.81 228 VAL A C 1
ATOM 1759 O O . VAL A 1 228 ? -13.938 3.717 8.914 1 96.81 228 VAL A O 1
ATOM 1762 N N . GLY A 1 229 ? -14.516 4.035 6.836 1 88.38 229 GLY A N 1
ATOM 1763 C CA . GLY A 1 229 ? -15.68 4.793 7.25 1 88.38 229 GLY A CA 1
ATOM 1764 C C . GLY A 1 229 ? -15.922 6.031 6.41 1 88.38 229 GLY A C 1
ATOM 1765 O O . GLY A 1 229 ? -15.758 5.996 5.188 1 88.38 229 GLY A O 1
ATOM 1766 N N . GLY A 1 230 ? -16.375 7.254 7.109 1 72.88 230 GLY A N 1
ATOM 1767 C CA . GLY A 1 230 ? -16.594 8.484 6.371 1 72.88 230 GLY A CA 1
ATOM 1768 C C . GLY A 1 230 ? -17.828 9.242 6.828 1 72.88 230 GLY A C 1
ATOM 1769 O O . GLY A 1 230 ? -18.281 10.164 6.152 1 72.88 230 GLY A O 1
ATOM 1770 N N . GLU A 1 231 ? -18.219 8.867 7.988 1 79.62 231 GLU A N 1
ATOM 1771 C CA . GLU A 1 231 ? -19.5 9.461 8.359 1 79.62 231 GLU A CA 1
ATOM 1772 C C . GLU A 1 231 ? -19.328 10.867 8.906 1 79.62 231 GLU A C 1
ATOM 1774 O O . GLU A 1 231 ? -18.375 11.133 9.656 1 79.62 231 GLU A O 1
ATOM 1779 N N . LYS A 1 232 ? -20.047 11.758 8.375 1 85.38 232 LYS A N 1
ATOM 1780 C CA . LYS A 1 232 ? -20.203 13.109 8.898 1 85.38 232 LYS A CA 1
ATOM 1781 C C . LYS A 1 232 ? -21.594 13.32 9.484 1 85.38 232 LYS A C 1
ATOM 1783 O O . LYS A 1 232 ? -22.594 13.094 8.805 1 85.38 232 LYS A O 1
ATOM 1788 N N . GLN A 1 233 ? -21.594 13.633 10.734 1 90.06 233 GLN A N 1
ATOM 1789 C CA . GLN A 1 233 ? -22.859 13.82 11.438 1 90.06 233 GLN A CA 1
ATOM 1790 C C . GLN A 1 233 ? -22.938 15.203 12.07 1 90.06 233 GLN A C 1
ATOM 1792 O O . GLN A 1 233 ? -22.641 15.367 13.258 1 90.06 233 GLN A O 1
ATOM 1797 N N . PRO A 1 234 ? -23.484 16.062 11.242 1 87.81 234 PRO A N 1
ATOM 1798 C CA . PRO A 1 234 ? -23.641 17.406 11.797 1 87.81 234 PRO A CA 1
ATOM 1799 C C . PRO A 1 234 ? -24.625 17.453 12.961 1 87.81 234 PRO A C 1
ATOM 1801 O O . PRO A 1 234 ? -25.531 16.609 13.055 1 87.81 234 PRO A O 1
ATOM 1804 N N . ASN A 1 235 ? -24.453 18.375 13.93 1 85.19 235 ASN A N 1
ATOM 1805 C CA . ASN A 1 235 ? -25.359 18.672 15.031 1 85.19 235 ASN A CA 1
ATOM 1806 C C . ASN A 1 235 ? -25.312 17.594 16.109 1 85.19 235 ASN A C 1
ATOM 1808 O O . ASN A 1 235 ? -26.266 17.391 16.844 1 85.19 235 ASN A O 1
ATOM 1812 N N . ARG A 1 236 ? -24.344 16.812 15.992 1 89 236 ARG A N 1
ATOM 1813 C CA . ARG A 1 236 ? -24.078 15.836 17.047 1 89 236 ARG A CA 1
ATOM 1814 C C . ARG A 1 236 ? -22.719 16.078 17.688 1 89 236 ARG A C 1
ATOM 1816 O O . ARG A 1 236 ? -21.75 16.406 17 1 89 236 ARG A O 1
ATOM 1823 N N . THR A 1 237 ? -22.734 15.828 19.016 1 91.94 237 THR A N 1
ATOM 1824 C CA . THR A 1 237 ? -21.469 16.078 19.703 1 91.94 237 THR A CA 1
ATOM 1825 C C . THR A 1 237 ? -21.141 14.922 20.656 1 91.94 237 THR A C 1
ATOM 1827 O O . THR A 1 237 ? -20.156 14.984 21.391 1 91.94 237 THR A O 1
ATOM 1830 N N . ASP A 1 238 ? -22.016 13.867 20.609 1 92.44 238 ASP A N 1
ATOM 1831 C CA . ASP A 1 238 ? -21.75 12.719 21.484 1 92.44 238 ASP A CA 1
ATOM 1832 C C . ASP A 1 238 ? -20.469 11.992 21.047 1 92.44 238 ASP A C 1
ATOM 1834 O O . ASP A 1 238 ? -20.234 11.812 19.859 1 92.44 238 ASP A O 1
ATOM 1838 N N . MET A 1 239 ? -19.703 11.625 22.031 1 93.44 239 MET A N 1
ATOM 1839 C CA . MET A 1 239 ? -18.375 11.102 21.719 1 93.44 239 MET A CA 1
ATOM 1840 C C . MET A 1 239 ? -18.359 9.578 21.812 1 93.44 239 MET A C 1
ATOM 1842 O O . MET A 1 239 ? -17.375 8.945 21.438 1 93.44 239 MET A O 1
ATOM 1846 N N . ALA A 1 240 ? -19.438 8.961 22.234 1 94.25 240 ALA A N 1
ATOM 1847 C CA . ALA A 1 240 ? -19.5 7.504 22.297 1 94.25 240 ALA A CA 1
ATOM 1848 C C . ALA A 1 240 ? -19.797 6.91 20.922 1 94.25 240 ALA A C 1
ATOM 1850 O O . ALA A 1 240 ? -20.656 7.41 20.188 1 94.25 240 ALA A O 1
ATOM 1851 N N . PRO A 1 241 ? -19.062 5.895 20.578 1 94.69 241 PRO A N 1
ATOM 1852 C CA . PRO A 1 241 ? -19.391 5.23 19.312 1 94.69 241 PRO A CA 1
ATOM 1853 C C . PRO A 1 241 ? -20.781 4.617 19.328 1 94.69 241 PRO A C 1
ATOM 1855 O O . PRO A 1 241 ? -21.234 4.109 20.359 1 94.69 241 PRO A O 1
ATOM 1858 N N . LEU A 1 242 ? -21.422 4.656 18.203 1 94.31 242 LEU A N 1
ATOM 1859 C CA . LEU A 1 242 ? -22.734 4.02 18.047 1 94.31 242 LEU A CA 1
ATOM 1860 C C . LEU A 1 242 ? -22.609 2.723 17.25 1 94.31 242 LEU A C 1
ATOM 1862 O O . LEU A 1 242 ? -22.062 2.719 16.141 1 94.31 242 LEU A O 1
ATOM 1866 N N . ALA A 1 243 ? -23.172 1.713 17.766 1 95.56 243 ALA A N 1
ATOM 1867 C CA . ALA A 1 243 ? -23.125 0.401 17.125 1 95.56 243 ALA A CA 1
ATOM 1868 C C . ALA A 1 243 ? -23.844 0.426 15.773 1 95.56 243 ALA A C 1
ATOM 1870 O O . ALA A 1 243 ? -23.422 -0.244 14.828 1 95.56 243 ALA A O 1
ATOM 1871 N N . SER A 1 244 ? -24.906 1.089 15.75 1 93.94 244 SER A N 1
ATOM 1872 C CA . SER A 1 244 ? -25.656 1.175 14.508 1 93.94 244 SER A CA 1
ATOM 1873 C C . SER A 1 244 ? -24.828 1.801 13.391 1 93.94 244 SER A C 1
ATOM 1875 O O . SER A 1 244 ? -24.875 1.341 12.25 1 93.94 244 SER A O 1
ATOM 1877 N N . ASP A 1 245 ? -24.109 2.916 13.742 1 92.12 245 ASP A N 1
ATOM 1878 C CA . ASP A 1 245 ? -23.25 3.566 12.766 1 92.12 245 ASP A CA 1
ATOM 1879 C C . ASP A 1 245 ? -22.125 2.629 12.312 1 92.12 245 ASP A C 1
ATOM 1881 O O . ASP A 1 245 ? -21.812 2.568 11.125 1 92.12 245 ASP A O 1
ATOM 1885 N N . HIS A 1 246 ? -21.594 1.896 13.258 1 94.81 246 HIS A N 1
ATOM 1886 C CA . HIS A 1 246 ? -20.578 0.896 12.953 1 94.81 246 HIS A CA 1
ATOM 1887 C C . HIS A 1 246 ? -21.109 -0.14 11.961 1 94.81 246 HIS A C 1
ATOM 1889 O O . HIS A 1 246 ? -20.469 -0.406 10.938 1 94.81 246 HIS A O 1
ATOM 1895 N N . HIS A 1 247 ? -22.188 -0.727 12.25 1 95.19 247 HIS A N 1
ATOM 1896 C CA . HIS A 1 247 ? -22.75 -1.807 11.438 1 95.19 247 HIS A CA 1
ATOM 1897 C C . HIS A 1 247 ? -23.078 -1.326 10.031 1 95.19 247 HIS A C 1
ATOM 1899 O O . HIS A 1 247 ? -22.797 -2.018 9.055 1 95.19 247 HIS A O 1
ATOM 1905 N N . ALA A 1 248 ? -23.672 -0.183 9.961 1 92.12 248 ALA A N 1
ATOM 1906 C CA . ALA A 1 248 ? -24.031 0.371 8.656 1 92.12 248 ALA A CA 1
ATOM 1907 C C . ALA A 1 248 ? -22.797 0.621 7.797 1 92.12 248 ALA A C 1
ATOM 1909 O O . ALA A 1 248 ? -22.766 0.252 6.621 1 92.12 248 ALA A O 1
ATOM 1910 N N . ALA A 1 249 ? -21.844 1.256 8.375 1 92.19 249 ALA A N 1
ATOM 1911 C CA . ALA A 1 249 ? -20.609 1.556 7.645 1 92.19 249 ALA A CA 1
ATOM 1912 C C . ALA A 1 249 ? -19.906 0.274 7.215 1 92.19 249 ALA A C 1
ATOM 1914 O O . ALA A 1 249 ? -19.531 0.125 6.051 1 92.19 249 ALA A O 1
ATOM 1915 N N . TRP A 1 250 ? -19.75 -0.657 8.133 1 94.5 250 TRP A N 1
ATOM 1916 C CA . TRP A 1 250 ? -19 -1.882 7.898 1 94.5 250 TRP A CA 1
ATOM 1917 C C . TRP A 1 250 ? -19.656 -2.734 6.82 1 94.5 250 TRP A C 1
ATOM 1919 O O . TRP A 1 250 ? -18.984 -3.219 5.906 1 94.5 250 TRP A O 1
ATOM 1929 N N . ASN A 1 251 ? -20.938 -2.895 6.867 1 93.88 251 ASN A N 1
ATOM 1930 C CA . ASN A 1 251 ? -21.656 -3.707 5.891 1 93.88 251 ASN A CA 1
ATOM 1931 C C . ASN A 1 251 ? -21.562 -3.102 4.492 1 93.88 251 ASN A C 1
ATOM 1933 O O . ASN A 1 251 ? -21.375 -3.822 3.51 1 93.88 251 ASN A O 1
ATOM 1937 N N . SER A 1 252 ? -21.734 -1.815 4.445 1 93.12 252 SER A N 1
ATOM 1938 C CA . SER A 1 252 ? -21.656 -1.135 3.158 1 93.12 252 SER A CA 1
ATOM 1939 C C . SER A 1 252 ? -20.281 -1.292 2.527 1 93.12 252 SER A C 1
ATOM 1941 O O . SER A 1 252 ? -20.156 -1.554 1.328 1 93.12 252 SER A O 1
ATOM 1943 N N . LEU A 1 253 ? -19.281 -1.174 3.291 1 95.19 253 LEU A N 1
ATOM 1944 C CA . LEU A 1 253 ? -17.906 -1.254 2.799 1 95.19 253 LEU A CA 1
ATOM 1945 C C . LEU A 1 253 ? -17.578 -2.676 2.361 1 95.19 253 LEU A C 1
ATOM 1947 O O . LEU A 1 253 ? -16.984 -2.879 1.298 1 95.19 253 LEU A O 1
ATOM 1951 N N . ARG A 1 254 ? -17.906 -3.633 3.096 1 94.62 254 ARG A N 1
ATOM 1952 C CA . ARG A 1 254 ? -17.578 -5.02 2.777 1 94.62 254 ARG A CA 1
ATOM 1953 C C . ARG A 1 254 ? -18.281 -5.465 1.497 1 94.62 254 ARG A C 1
ATOM 1955 O O . ARG A 1 254 ? -17.734 -6.262 0.73 1 94.62 254 ARG A O 1
ATOM 1962 N N . ASP A 1 255 ? -19.516 -4.957 1.278 1 94.94 255 ASP A N 1
ATOM 1963 C CA . ASP A 1 255 ? -20.266 -5.277 0.068 1 94.94 255 ASP A CA 1
ATOM 1964 C C . ASP A 1 255 ? -19.578 -4.703 -1.17 1 94.94 255 ASP A C 1
ATOM 1966 O O . ASP A 1 255 ? -19.531 -5.348 -2.221 1 94.94 255 ASP A O 1
ATOM 1970 N N . ARG A 1 256 ? -19.047 -3.553 -1.044 1 95.44 256 ARG A N 1
ATOM 1971 C CA . ARG A 1 256 ? -18.469 -2.832 -2.176 1 95.44 256 ARG A CA 1
ATOM 1972 C C . ARG A 1 256 ? -17.016 -3.24 -2.406 1 95.44 256 ARG A C 1
ATOM 1974 O O . ARG A 1 256 ? -16.531 -3.203 -3.537 1 95.44 256 ARG A O 1
ATOM 1981 N N . PHE A 1 257 ? -16.344 -3.621 -1.362 1 97.06 257 PHE A N 1
ATOM 1982 C CA . PHE A 1 257 ? -14.922 -3.928 -1.408 1 97.06 257 PHE A CA 1
ATOM 1983 C C . PHE A 1 257 ? -14.633 -5.258 -0.719 1 97.06 257 PHE A C 1
ATOM 1985 O O . PHE A 1 257 ? -14.078 -5.281 0.38 1 97.06 257 PHE A O 1
ATOM 1992 N N . PRO A 1 258 ? -14.859 -6.34 -1.342 1 97.75 258 PRO A N 1
ATOM 1993 C CA . PRO A 1 258 ? -14.789 -7.676 -0.745 1 97.75 258 PRO A CA 1
ATOM 1994 C C . PRO A 1 258 ? -13.406 -8 -0.184 1 97.75 258 PRO A C 1
ATOM 1996 O O . PRO A 1 258 ? -13.281 -8.828 0.726 1 97.75 258 PRO A O 1
ATOM 1999 N N . ALA A 1 259 ? -12.391 -7.344 -0.677 1 97.75 259 ALA A N 1
ATOM 2000 C CA . ALA A 1 259 ? -11.023 -7.617 -0.232 1 97.75 259 ALA A CA 1
ATOM 2001 C C . ALA A 1 259 ? -10.859 -7.293 1.25 1 97.75 259 ALA A C 1
ATOM 2003 O O . ALA A 1 259 ? -9.859 -7.676 1.867 1 97.75 259 ALA A O 1
ATOM 2004 N N . LEU A 1 260 ? -11.812 -6.602 1.863 1 97.94 260 LEU A N 1
ATOM 2005 C CA . LEU A 1 260 ? -11.758 -6.27 3.283 1 97.94 260 LEU A CA 1
ATOM 2006 C C . LEU A 1 260 ? -12.062 -7.492 4.141 1 97.94 260 LEU A C 1
ATOM 2008 O O . LEU A 1 260 ? -11.844 -7.477 5.352 1 97.94 260 LEU A O 1
ATOM 2012 N N . GLU A 1 261 ? -12.609 -8.477 3.508 1 97.38 261 GLU A N 1
ATOM 2013 C CA . GLU A 1 261 ? -12.969 -9.672 4.27 1 97.38 261 GLU A CA 1
ATOM 2014 C C . GLU A 1 261 ? -11.75 -10.25 4.988 1 97.38 261 GLU A C 1
ATOM 2016 O O . GLU A 1 261 ? -10.656 -10.297 4.426 1 97.38 261 GLU A O 1
ATOM 2021 N N . GLY A 1 262 ? -11.961 -10.648 6.219 1 96.19 262 GLY A N 1
ATOM 2022 C CA . GLY A 1 262 ? -10.891 -11.211 7.02 1 96.19 262 GLY A CA 1
ATOM 2023 C C . GLY A 1 262 ? -10.172 -10.18 7.867 1 96.19 262 GLY A C 1
ATOM 2024 O O . GLY A 1 262 ? -9.328 -10.531 8.695 1 96.19 262 GLY A O 1
ATOM 2025 N N . SER A 1 263 ? -10.445 -8.898 7.676 1 97.62 263 SER A N 1
ATOM 2026 C CA . SER A 1 263 ? -9.859 -7.852 8.508 1 97.62 263 SER A CA 1
ATOM 2027 C C . SER A 1 263 ? -10.305 -7.984 9.961 1 97.62 263 SER A C 1
ATOM 2029 O O . SER A 1 263 ? -11.359 -8.555 10.242 1 97.62 263 SER A O 1
ATOM 2031 N N . LYS A 1 264 ? -9.516 -7.551 10.859 1 97.56 264 LYS A N 1
ATOM 2032 C CA . LYS A 1 264 ? -9.828 -7.539 12.281 1 97.56 264 LYS A CA 1
ATOM 2033 C C . LYS A 1 264 ? -10.156 -6.125 12.766 1 97.56 264 LYS A C 1
ATOM 2035 O O . LYS A 1 264 ? -9.305 -5.234 12.695 1 97.56 264 LYS A O 1
ATOM 2040 N N . VAL A 1 265 ? -11.32 -5.902 13.25 1 97.06 265 VAL A N 1
ATOM 2041 C CA . VAL A 1 265 ? -11.719 -4.613 13.805 1 97.06 265 VAL A CA 1
ATOM 2042 C C . VAL A 1 265 ? -11.008 -4.387 15.141 1 97.06 265 VAL A C 1
ATOM 2044 O O . VAL A 1 265 ? -11.062 -5.238 16.031 1 97.06 265 VAL A O 1
ATOM 2047 N N . LEU A 1 266 ? -10.367 -3.318 15.258 1 97.19 266 LEU A N 1
ATOM 2048 C CA . LEU A 1 266 ? -9.68 -2.982 16.5 1 97.19 266 LEU A CA 1
ATOM 2049 C C . LEU A 1 266 ? -10.562 -2.123 17.391 1 97.19 266 LEU A C 1
ATOM 2051 O O . LEU A 1 266 ? -10.797 -2.469 18.547 1 97.19 266 LEU A O 1
ATOM 2055 N N . TYR A 1 267 ? -11.062 -0.952 16.906 1 95.88 267 TYR A N 1
ATOM 2056 C CA . TYR A 1 267 ? -11.922 -0.047 17.672 1 95.88 267 TYR A CA 1
ATOM 2057 C C . TYR A 1 267 ? -12.625 0.942 16.75 1 95.88 267 TYR A C 1
ATOM 2059 O O . TYR A 1 267 ? -12.273 1.053 15.57 1 95.88 267 TYR A O 1
ATOM 2067 N N . ASP A 1 268 ? -13.625 1.584 17.297 1 95.69 268 ASP A N 1
ATOM 2068 C CA . ASP A 1 268 ? -14.25 2.75 16.688 1 95.69 268 ASP A CA 1
ATOM 2069 C C . ASP A 1 268 ? -13.68 4.047 17.25 1 95.69 268 ASP A C 1
ATOM 2071 O O . ASP A 1 268 ? -13.516 4.176 18.469 1 95.69 268 ASP A O 1
ATOM 2075 N N . TRP A 1 269 ? -13.359 4.957 16.406 1 94.75 269 TRP A N 1
ATOM 2076 C CA . TRP A 1 269 ? -12.914 6.281 16.828 1 94.75 269 TRP A CA 1
ATOM 2077 C C . TRP A 1 269 ? -13.977 7.332 16.531 1 94.75 269 TRP A C 1
ATOM 2079 O O . TRP A 1 269 ? -14.57 7.332 15.453 1 94.75 269 TRP A O 1
ATOM 2089 N N . VAL A 1 270 ? -14.234 8.125 17.453 1 95 270 VAL A N 1
ATOM 2090 C CA . VAL A 1 270 ? -15.156 9.242 17.297 1 95 270 VAL A CA 1
ATOM 2091 C C . VAL A 1 270 ? -14.43 10.555 17.547 1 95 270 VAL A C 1
ATOM 2093 O O . VAL A 1 270 ? -13.633 10.664 18.484 1 95 270 VAL A O 1
ATOM 2096 N N . GLY A 1 271 ? -14.641 11.508 16.688 1 93.88 271 GLY A N 1
ATOM 2097 C CA . GLY A 1 271 ? -14.062 12.836 16.844 1 93.88 271 GLY A CA 1
ATOM 2098 C C . GLY A 1 271 ? -14.992 13.945 16.391 1 93.88 271 GLY A C 1
ATOM 2099 O O . GLY A 1 271 ? -15.961 13.695 15.664 1 93.88 271 GLY A O 1
ATOM 2100 N N . LEU A 1 272 ? -14.75 15.102 16.938 1 94.94 272 LEU A N 1
ATOM 2101 C CA . LEU A 1 272 ? -15.492 16.297 16.562 1 94.94 272 LEU A CA 1
ATOM 2102 C C . LEU A 1 272 ? -14.625 17.219 15.711 1 94.94 272 LEU A C 1
ATOM 2104 O O . LEU A 1 272 ? -13.641 17.781 16.203 1 94.94 272 LEU A O 1
ATOM 2108 N N . ARG A 1 273 ? -14.984 17.406 14.469 1 94.75 273 ARG A N 1
ATOM 2109 C CA . ARG A 1 273 ? -14.273 18.281 13.547 1 94.75 273 ARG A CA 1
ATOM 2110 C C . ARG A 1 273 ? -14.68 19.734 13.766 1 94.75 273 ARG A C 1
ATOM 2112 O O . ARG A 1 273 ? -15.867 20.047 13.906 1 94.75 273 ARG A O 1
ATOM 2119 N N . PRO A 1 274 ? -13.68 20.609 13.914 1 95.75 274 PRO A N 1
ATOM 2120 C CA . PRO A 1 274 ? -14.016 22.031 14.016 1 95.75 274 PRO A CA 1
ATOM 2121 C C . PRO A 1 274 ? -14.414 22.641 12.672 1 95.75 274 PRO A C 1
ATOM 2123 O O . PRO A 1 274 ? -13.555 23.156 11.945 1 95.75 274 PRO A O 1
ATOM 2126 N N . GLN A 1 275 ? -15.68 22.656 12.438 1 95.94 275 GLN A N 1
ATOM 2127 C CA . GLN A 1 275 ? -16.172 23.109 11.133 1 95.94 275 GLN A CA 1
ATOM 2128 C C . GLN A 1 275 ? -16.578 24.578 11.172 1 95.94 275 GLN A C 1
ATOM 2130 O O . GLN A 1 275 ? -17.156 25.031 12.156 1 95.94 275 GLN A O 1
ATOM 2135 N N . ARG A 1 276 ? -16.188 25.281 10.18 1 96.44 276 ARG A N 1
ATOM 2136 C CA . ARG A 1 276 ? -16.547 26.672 9.906 1 96.44 276 ARG A CA 1
ATOM 2137 C C . ARG A 1 276 ? -16.922 26.875 8.445 1 96.44 276 ARG A C 1
ATOM 2139 O O . ARG A 1 276 ? -16.672 26 7.613 1 96.44 276 ARG A O 1
ATOM 2146 N N . SER A 1 277 ? -17.672 28 8.164 1 96.06 277 SER A N 1
ATOM 2147 C CA . SER A 1 277 ? -18 28.281 6.77 1 96.06 277 SER A CA 1
ATOM 2148 C C . SER A 1 277 ? -16.75 28.422 5.918 1 96.06 277 SER A C 1
ATOM 2150 O O . SER A 1 277 ? -16.75 28.062 4.738 1 96.06 277 SER A O 1
ATOM 2152 N N . LYS A 1 278 ? -15.789 28.906 6.445 1 96.88 278 LYS A N 1
ATOM 2153 C CA . LYS A 1 278 ? -14.453 28.953 5.855 1 96.88 278 LYS A CA 1
ATOM 2154 C C . LYS A 1 278 ? -13.375 29 6.934 1 96.88 278 LYS A C 1
ATOM 2156 O O . LYS A 1 278 ? -13.609 29.516 8.031 1 96.88 278 LYS A O 1
ATOM 2161 N N . VAL A 1 279 ? -12.25 28.5 6.633 1 98.25 279 VAL A N 1
ATOM 2162 C CA . VAL A 1 279 ? -11.117 28.562 7.551 1 98.25 279 VAL A CA 1
ATOM 2163 C C . VAL A 1 279 ? -10.867 30.016 7.969 1 98.25 279 VAL A C 1
ATOM 2165 O O . VAL A 1 279 ? -10.898 30.922 7.137 1 98.25 279 VAL A O 1
ATOM 2168 N N . ARG A 1 280 ? -10.758 30.234 9.258 1 98.5 280 ARG A N 1
ATOM 2169 C CA . ARG A 1 280 ? -10.391 31.562 9.734 1 98.5 280 ARG A CA 1
ATOM 2170 C C . ARG A 1 280 ? -8.883 31.688 9.914 1 98.5 280 ARG A C 1
ATOM 2172 O O . ARG A 1 280 ? -8.305 31.078 10.805 1 98.5 280 ARG A O 1
ATOM 2179 N N . LEU A 1 281 ? -8.281 32.375 9.055 1 98.62 281 LEU A N 1
ATOM 2180 C CA . LEU A 1 281 ? -6.867 32.719 9.141 1 98.62 281 LEU A CA 1
ATOM 2181 C C . LEU A 1 281 ? -6.66 34.219 8.93 1 98.62 281 LEU A C 1
ATOM 2183 O O . LEU A 1 281 ? -6.648 34.688 7.789 1 98.62 281 LEU A O 1
ATOM 2187 N N . GLU A 1 282 ? -6.504 34.844 9.984 1 97.69 282 GLU A N 1
ATOM 2188 C CA . GLU A 1 282 ? -6.434 36.312 9.914 1 97.69 282 GLU A CA 1
ATOM 2189 C C . GLU A 1 282 ? -5.82 36.906 11.18 1 97.69 282 GLU A C 1
ATOM 2191 O O . GLU A 1 282 ? -5.785 36.25 12.219 1 97.69 282 GLU A O 1
ATOM 2196 N N . LYS A 1 283 ? -5.402 38.156 11.086 1 97.75 283 LYS A N 1
ATOM 2197 C CA . LYS A 1 283 ? -4.91 38.938 12.219 1 97.75 283 LYS A CA 1
ATOM 2198 C C . LYS A 1 283 ? -6.047 39.688 12.898 1 97.75 283 LYS A C 1
ATOM 2200 O O . LYS A 1 283 ? -7 40.125 12.242 1 97.75 283 LYS A O 1
ATOM 2205 N N . GLU A 1 284 ? -5.941 39.75 14.141 1 97.44 284 GLU A N 1
ATOM 2206 C CA . GLU A 1 284 ? -6.863 40.562 14.945 1 97.44 284 GLU A CA 1
ATOM 2207 C C . GLU A 1 284 ? -6.133 41.25 16.078 1 97.44 284 GLU A C 1
ATOM 2209 O O . GLU A 1 284 ? -5.27 40.688 16.734 1 97.44 284 GLU A O 1
ATOM 2214 N N . MET A 1 285 ? -6.398 42.594 16.266 1 96.88 285 MET A N 1
ATOM 2215 C CA . MET A 1 285 ? -5.895 43.312 17.422 1 96.88 285 MET A CA 1
ATOM 2216 C C . MET A 1 285 ? -6.945 43.375 18.516 1 96.88 285 MET A C 1
ATOM 2218 O O . MET A 1 285 ? -8.031 43.938 18.312 1 96.88 285 MET A O 1
ATOM 2222 N N . LEU A 1 286 ? -6.59 42.75 19.578 1 96.38 286 LEU A N 1
ATOM 2223 C CA . LEU A 1 286 ? -7.484 42.781 20.734 1 96.38 286 LEU A CA 1
ATOM 2224 C C . LEU A 1 286 ? -7.004 43.812 21.766 1 96.38 286 LEU A C 1
ATOM 2226 O O . LEU A 1 286 ? -5.812 44.125 21.828 1 96.38 286 LEU A O 1
ATOM 2230 N N . ASN A 1 287 ? -7.93 44.344 22.438 1 94.31 287 ASN A N 1
ATOM 2231 C CA . ASN A 1 287 ? -7.625 45.312 23.5 1 94.31 287 ASN A CA 1
ATOM 2232 C C . ASN A 1 287 ? -8.234 44.875 24.828 1 94.31 287 ASN A C 1
ATOM 2234 O O . ASN A 1 287 ? -9.438 44.594 24.922 1 94.31 287 ASN A O 1
ATOM 2238 N N . PHE A 1 288 ? -7.344 44.656 25.75 1 91.94 288 PHE A N 1
ATOM 2239 C CA . PHE A 1 288 ? -7.77 44.344 27.109 1 91.94 288 PHE A CA 1
ATOM 2240 C C . PHE A 1 288 ? -7.328 45.406 28.094 1 91.94 288 PHE A C 1
ATOM 2242 O O . PHE A 1 288 ? -6.148 45.5 28.453 1 91.94 288 PHE A O 1
ATOM 2249 N N . ASN A 1 289 ? -8.219 46.219 28.641 1 90.12 289 ASN A N 1
ATOM 2250 C CA . ASN A 1 289 ? -7.934 47.25 29.609 1 90.12 289 ASN A CA 1
ATOM 2251 C C . ASN A 1 289 ? -6.777 48.156 29.141 1 90.12 289 ASN A C 1
ATOM 2253 O O . ASN A 1 289 ? -5.82 48.344 29.891 1 90.12 289 ASN A O 1
ATOM 2257 N N . GLY A 1 290 ? -6.699 48.531 27.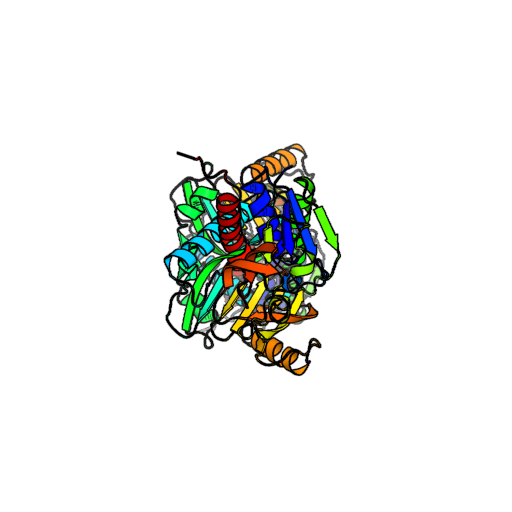906 1 89.31 290 GLY A N 1
ATOM 2258 C CA . GLY A 1 290 ? -5.707 49.438 27.375 1 89.31 290 GLY A CA 1
ATOM 2259 C C . GLY A 1 290 ? -4.469 48.719 26.844 1 89.31 290 GLY A C 1
ATOM 2260 O O . GLY A 1 290 ? -3.596 49.375 26.25 1 89.31 290 GLY A O 1
ATOM 2261 N N . LYS A 1 291 ? -4.395 47.5 27.078 1 91.31 291 LYS A N 1
ATOM 2262 C CA . LYS A 1 291 ? -3.266 46.719 26.547 1 91.31 291 LYS A CA 1
ATOM 2263 C C . LYS A 1 291 ? -3.639 46 25.266 1 91.31 291 LYS A C 1
ATOM 2265 O O . LYS A 1 291 ? -4.609 45.25 25.219 1 91.31 291 LYS A O 1
ATOM 2270 N N . ARG A 1 292 ? -2.803 46.281 24.281 1 93.75 292 ARG A N 1
ATOM 2271 C CA . ARG A 1 292 ? -3.055 45.688 22.984 1 93.75 292 ARG A CA 1
ATOM 2272 C C . ARG A 1 292 ? -2.391 44.312 22.875 1 93.75 292 ARG A C 1
ATOM 2274 O O . ARG A 1 292 ? -1.281 44.125 23.375 1 93.75 292 ARG A O 1
ATOM 2281 N N . LEU A 1 293 ? -3.174 43.406 22.312 1 95.25 293 LEU A N 1
ATOM 2282 C CA . LEU A 1 293 ? -2.666 42.062 22.062 1 95.25 293 LEU A CA 1
ATOM 2283 C C . LEU A 1 293 ? -2.896 41.656 20.625 1 95.25 293 LEU A C 1
ATOM 2285 O O . LEU A 1 293 ? -4.035 41.625 20.141 1 95.25 293 LEU A O 1
ATOM 2289 N N . GLN A 1 294 ? -1.819 41.375 19.906 1 96.38 294 GLN A N 1
ATOM 2290 C CA . GLN A 1 294 ? -1.913 40.875 18.531 1 96.38 294 GLN A CA 1
ATOM 2291 C C . GLN A 1 294 ? -2.234 39.375 18.531 1 96.38 294 GLN A C 1
ATOM 2293 O O . GLN A 1 294 ? -1.548 38.594 19.172 1 96.38 294 GLN A O 1
ATOM 2298 N N . VAL A 1 295 ? -3.318 39.062 17.797 1 98.25 295 VAL A N 1
ATOM 2299 C CA . VAL A 1 295 ? -3.738 37.656 17.688 1 98.25 295 VAL A CA 1
ATOM 2300 C C . VAL A 1 295 ? -3.828 37.25 16.219 1 98.25 295 VAL A C 1
ATOM 2302 O O . VAL A 1 295 ? -4.34 38 15.391 1 98.25 295 VAL A O 1
ATOM 2305 N N . ILE A 1 296 ? -3.23 36.188 15.852 1 98.75 296 ILE A N 1
ATOM 2306 C CA . ILE A 1 296 ? -3.465 35.531 14.562 1 98.75 296 ILE A CA 1
ATOM 2307 C C . ILE A 1 296 ? -4.309 34.281 14.766 1 98.75 296 ILE A C 1
ATOM 2309 O O . ILE A 1 296 ? -3.934 33.406 15.531 1 98.75 296 ILE A O 1
ATOM 2313 N N . HIS A 1 297 ? -5.453 34.25 14.125 1 98.81 297 HIS A N 1
ATOM 2314 C CA . HIS A 1 297 ? -6.309 33.062 14.188 1 98.81 297 HIS A CA 1
ATOM 2315 C C . HIS A 1 297 ? -5.949 32.062 13.094 1 98.81 297 HIS A C 1
ATOM 2317 O O . HIS A 1 297 ? -5.621 32.469 11.969 1 98.81 297 HIS A O 1
ATOM 2323 N N . ASN A 1 298 ? -6.012 30.797 13.359 1 98.81 298 ASN A N 1
ATOM 2324 C CA . ASN A 1 298 ? -5.809 29.672 12.445 1 98.81 298 ASN A CA 1
ATOM 2325 C C . ASN A 1 298 ? -6.605 28.453 12.883 1 98.81 298 ASN A C 1
ATOM 2327 O O . ASN A 1 298 ? -6.059 27.531 13.5 1 98.81 298 ASN A O 1
ATOM 2331 N N . TYR A 1 299 ? -7.891 28.438 12.547 1 98.31 299 TYR A N 1
ATOM 2332 C CA . TYR A 1 299 ? -8.773 27.344 12.945 1 98.31 299 TYR A CA 1
ATOM 2333 C C . TYR A 1 299 ? -9.961 27.234 11.992 1 98.31 299 TYR A C 1
ATOM 2335 O O . TYR A 1 299 ? -10.133 28.062 11.094 1 98.31 299 TYR A O 1
ATOM 2343 N N . GLY A 1 300 ? -10.734 26.188 12.164 1 97.88 300 GLY A N 1
ATOM 2344 C CA . GLY A 1 300 ? -11.945 26.016 11.383 1 97.88 300 GLY A CA 1
ATOM 2345 C C . GLY A 1 300 ? -11.727 25.188 10.125 1 97.88 300 GLY A C 1
ATOM 2346 O O . GLY A 1 300 ? -12.406 25.391 9.117 1 97.88 300 GLY A O 1
ATOM 2347 N N . HIS A 1 301 ? -10.875 24.234 10.125 1 97.25 301 HIS A N 1
ATOM 2348 C CA . HIS A 1 301 ? -10.461 23.5 8.938 1 97.25 301 HIS A CA 1
ATOM 2349 C C . HIS A 1 301 ? -11.438 22.375 8.625 1 97.25 301 HIS A C 1
ATOM 2351 O O . HIS A 1 301 ? -11.406 21.812 7.527 1 97.25 301 HIS A O 1
ATOM 2357 N N . GLY A 1 302 ? -12.266 22.016 9.594 1 94.31 302 GLY A N 1
ATOM 2358 C CA . GLY A 1 302 ? -13.203 20.922 9.367 1 94.31 302 GLY A CA 1
ATOM 2359 C C . GLY A 1 302 ? -12.523 19.594 9.109 1 94.31 302 GLY A C 1
ATOM 2360 O O . GLY A 1 302 ? -11.633 19.188 9.852 1 94.31 302 GLY A O 1
ATOM 2361 N N . ALA A 1 303 ? -12.961 18.969 8 1 92.31 303 ALA A N 1
ATOM 2362 C CA . ALA A 1 303 ? -12.453 17.641 7.668 1 92.31 303 ALA A CA 1
ATOM 2363 C C . ALA A 1 303 ? -11.102 17.734 6.969 1 92.31 303 ALA A C 1
ATOM 2365 O O . ALA A 1 303 ? -10.469 16.703 6.68 1 92.31 303 ALA A O 1
ATOM 2366 N N . PHE A 1 304 ? -10.547 18.922 6.785 1 95.81 304 PHE A N 1
ATOM 2367 C CA . PHE A 1 304 ? -9.367 19.094 5.945 1 95.81 304 PHE A CA 1
ATOM 2368 C C . PHE A 1 304 ? -8.18 19.562 6.773 1 95.81 304 PHE A C 1
ATOM 2370 O O . PHE A 1 304 ? -7.203 20.078 6.23 1 95.81 304 PHE A O 1
ATOM 2377 N N . GLY A 1 305 ? -8.266 19.391 8.102 1 96.62 305 GLY A N 1
ATOM 2378 C CA . GLY A 1 305 ? -7.219 19.844 9.008 1 96.62 305 GLY A CA 1
ATOM 2379 C C . GLY A 1 305 ? -5.855 19.266 8.68 1 96.62 305 GLY A C 1
ATOM 2380 O O . GLY A 1 305 ? -4.859 19.984 8.641 1 96.62 305 GLY A O 1
ATOM 2381 N N . ILE A 1 306 ? -5.809 18.016 8.43 1 96.5 306 ILE A N 1
ATOM 2382 C CA . ILE A 1 306 ? -4.543 17.359 8.125 1 96.5 306 ILE A CA 1
ATOM 2383 C C . ILE A 1 306 ? -3.996 17.891 6.797 1 96.5 306 ILE A C 1
ATOM 2385 O O . ILE A 1 306 ? -2.848 18.328 6.727 1 96.5 306 ILE A O 1
ATOM 2389 N N . SER A 1 307 ? -4.789 17.984 5.816 1 98 307 SER A N 1
ATOM 2390 C CA . SER A 1 307 ? -4.367 18.375 4.473 1 98 307 SER A CA 1
ATOM 2391 C C . SER A 1 307 ? -3.938 19.844 4.43 1 98 307 SER A C 1
ATOM 2393 O O . SER A 1 307 ? -3.064 20.203 3.643 1 98 307 SER A O 1
ATOM 2395 N N . LEU A 1 308 ? -4.562 20.641 5.23 1 98.5 308 LEU A N 1
ATOM 2396 C CA . LEU A 1 308 ? -4.297 22.062 5.145 1 98.5 308 LEU A CA 1
ATOM 2397 C C . LEU A 1 308 ? -3.312 22.5 6.227 1 98.5 308 LEU A C 1
ATOM 2399 O O . LEU A 1 308 ? -2.877 23.656 6.25 1 98.5 308 LEU A O 1
ATOM 2403 N N . SER A 1 309 ? -2.934 21.609 7.105 1 98.75 309 SER A N 1
ATOM 2404 C CA . SER A 1 309 ? -2.182 21.938 8.312 1 98.75 309 SER A CA 1
ATOM 2405 C C . SER A 1 309 ? -0.901 22.703 7.973 1 98.75 309 SER A C 1
ATOM 2407 O O . SER A 1 309 ? -0.682 23.812 8.461 1 98.75 309 SER A O 1
ATOM 2409 N N . TRP A 1 310 ? -0.116 22.156 7.07 1 98.88 310 TRP A N 1
ATOM 2410 C CA . TRP A 1 310 ? 1.188 22.766 6.816 1 98.88 310 TRP A CA 1
ATOM 2411 C C . TRP A 1 310 ? 1.046 24.031 5.988 1 98.88 310 TRP A C 1
ATOM 2413 O O . TRP A 1 310 ? 1.746 25.016 6.227 1 98.88 310 TRP A O 1
ATOM 2423 N N . GLY A 1 31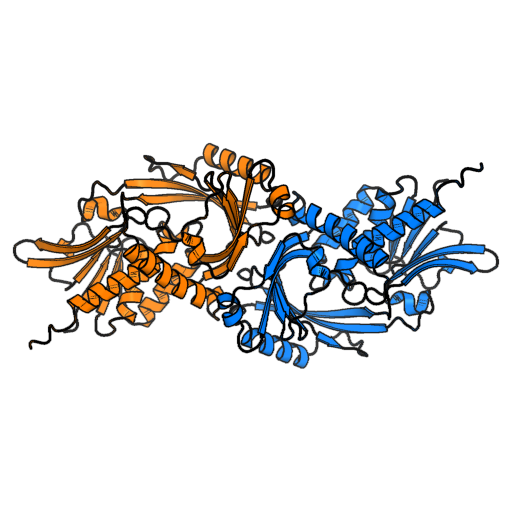1 ? 0.157 23.969 4.98 1 98.88 311 GLY A N 1
ATOM 2424 C CA . GLY A 1 311 ? -0.049 25.156 4.168 1 98.88 311 GLY A CA 1
ATOM 2425 C C . GLY A 1 311 ? -0.477 26.375 4.977 1 98.88 311 GLY A C 1
ATOM 2426 O O . GLY A 1 311 ? 0.057 27.469 4.793 1 98.88 311 GLY A O 1
ATOM 2427 N N . THR A 1 312 ? -1.427 26.234 5.855 1 98.88 312 THR A N 1
ATOM 2428 C CA . THR A 1 312 ? -1.877 27.344 6.691 1 98.88 312 THR A CA 1
ATOM 2429 C C . THR A 1 312 ? -0.805 27.719 7.707 1 98.88 312 THR A C 1
ATOM 2431 O O . THR A 1 312 ? -0.685 28.891 8.078 1 98.88 312 THR A O 1
ATOM 2434 N N . ALA A 1 313 ? -0.017 26.734 8.141 1 98.94 313 ALA A N 1
ATOM 2435 C CA . ALA A 1 313 ? 1.099 27.016 9.039 1 98.94 313 ALA A CA 1
ATOM 2436 C C . ALA A 1 313 ? 2.111 27.953 8.391 1 98.94 313 ALA A C 1
ATOM 2438 O O . ALA A 1 313 ? 2.588 28.891 9.023 1 98.94 313 ALA A O 1
ATOM 2439 N N . VAL A 1 314 ? 2.426 27.672 7.172 1 98.88 314 VAL A N 1
ATOM 2440 C CA . VAL A 1 314 ? 3.363 28.5 6.43 1 98.88 314 VAL A CA 1
ATOM 2441 C C . VAL A 1 314 ? 2.799 29.922 6.293 1 98.88 314 VAL A C 1
ATOM 2443 O O . VAL A 1 314 ? 3.525 30.906 6.445 1 98.88 314 VAL A O 1
ATOM 2446 N N . HIS A 1 315 ? 1.536 29.969 5.965 1 98.81 315 HIS A N 1
ATOM 2447 C CA . HIS A 1 315 ? 0.875 31.266 5.863 1 98.81 315 HIS A CA 1
ATOM 2448 C C . HIS A 1 315 ? 0.973 32.031 7.176 1 98.81 315 HIS A C 1
ATOM 2450 O O . HIS A 1 315 ? 1.328 33.219 7.18 1 98.81 315 HIS A O 1
ATOM 2456 N N . VAL A 1 316 ? 0.69 31.438 8.266 1 98.81 316 VAL A N 1
ATOM 2457 C CA . VAL A 1 316 ? 0.777 32.062 9.586 1 98.81 316 VAL A CA 1
ATOM 2458 C C . VAL A 1 316 ? 2.213 32.5 9.852 1 98.81 316 VAL A C 1
ATOM 2460 O O . VAL A 1 316 ? 2.441 33.594 10.375 1 98.81 316 VAL A O 1
ATOM 2463 N N . SER A 1 317 ? 3.164 31.641 9.539 1 98.69 317 SER A N 1
ATOM 2464 C CA . SER A 1 317 ? 4.562 31.969 9.797 1 98.69 317 SER A CA 1
ATOM 2465 C C . SER A 1 317 ? 4.988 33.219 9.047 1 98.69 317 SER A C 1
ATOM 2467 O O . SER A 1 317 ? 5.797 34 9.547 1 98.69 317 SER A O 1
ATOM 2469 N N . LYS A 1 318 ? 4.461 33.375 7.832 1 98.19 318 LYS A N 1
ATOM 2470 C CA . LYS A 1 318 ? 4.73 34.594 7.082 1 98.19 318 LYS A CA 1
ATOM 2471 C C . LYS A 1 318 ? 4.148 35.844 7.785 1 98.19 318 LYS A C 1
ATOM 2473 O O . LYS A 1 318 ? 4.785 36.875 7.836 1 98.19 318 LYS A O 1
ATOM 2478 N N . LEU A 1 319 ? 2.949 35.688 8.273 1 97.94 319 LEU A N 1
ATOM 2479 C CA . LEU A 1 319 ? 2.328 36.781 9.016 1 97.94 319 LEU A CA 1
ATOM 2480 C C . LEU A 1 319 ? 3.148 37.156 10.25 1 97.94 319 LEU A C 1
ATOM 2482 O O . LEU A 1 319 ? 3.33 38.312 10.562 1 97.94 319 LEU A O 1
ATOM 2486 N N . VAL A 1 320 ? 3.611 36.156 10.953 1 97.81 320 VAL A N 1
ATOM 2487 C CA . VAL A 1 320 ? 4.43 36.344 12.141 1 97.81 320 VAL A CA 1
ATOM 2488 C C . VAL A 1 320 ? 5.707 37.094 11.766 1 97.81 320 VAL A C 1
ATOM 2490 O O . VAL A 1 320 ? 6.094 38.062 12.445 1 97.81 320 VAL A O 1
ATOM 2493 N N . GLU A 1 321 ? 6.305 36.625 10.734 1 97 321 GLU A N 1
ATOM 2494 C CA . GLU A 1 321 ? 7.523 37.281 10.273 1 97 321 GLU A CA 1
ATOM 2495 C C . GLU A 1 321 ? 7.273 38.75 9.977 1 97 321 GLU A C 1
ATOM 2497 O O . GLU A 1 321 ? 8.078 39.594 10.336 1 97 321 GLU A O 1
ATOM 2502 N N . ASP A 1 322 ? 6.16 39.031 9.305 1 95.38 322 ASP A N 1
ATOM 2503 C CA . ASP A 1 322 ? 5.805 40.375 8.938 1 95.38 322 ASP A CA 1
ATOM 2504 C C . ASP A 1 322 ? 5.605 41.25 10.188 1 95.38 322 ASP A C 1
ATOM 2506 O O . ASP A 1 322 ? 5.906 42.438 10.172 1 95.38 322 ASP A O 1
ATOM 2510 N N . ILE A 1 323 ? 5.109 40.719 11.203 1 93.5 323 ILE A N 1
ATOM 2511 C CA . ILE A 1 323 ? 4.801 41.438 12.43 1 93.5 323 ILE A CA 1
ATOM 2512 C C . ILE A 1 323 ? 6.09 41.719 13.195 1 93.5 323 ILE A C 1
ATOM 2514 O O . ILE A 1 323 ? 6.242 42.812 13.773 1 93.5 323 ILE A O 1
ATOM 2518 N N . VAL A 1 324 ? 7.008 40.75 13.195 1 91.38 324 VAL A N 1
ATOM 2519 C CA . VAL A 1 324 ? 8.195 40.844 14.039 1 91.38 324 VAL A CA 1
ATOM 2520 C C . VAL A 1 324 ? 9.281 41.625 13.305 1 91.38 324 VAL A C 1
ATOM 2522 O O . VAL A 1 324 ? 10.219 42.125 13.93 1 91.38 324 VAL A O 1
ATOM 2525 N N . ARG A 1 325 ? 9.297 41.594 11.953 1 81.81 325 ARG A N 1
ATOM 2526 C CA . ARG A 1 325 ? 10.305 42.344 11.188 1 81.81 325 ARG A CA 1
ATOM 2527 C C . ARG A 1 325 ? 10.25 43.812 11.5 1 81.81 325 ARG A C 1
ATOM 2529 O O . ARG A 1 325 ? 9.164 44.406 11.562 1 81.81 325 ARG A O 1
ATOM 2536 N N . PRO A 1 326 ? 11.539 44.281 12.016 1 65.94 326 PRO A N 1
ATOM 2537 C CA . PRO A 1 326 ? 11.633 45.719 12.305 1 65.94 326 PRO A CA 1
ATOM 2538 C C . PRO A 1 326 ? 11.234 46.594 11.109 1 65.94 326 PRO A C 1
ATOM 2540 O O . PRO A 1 326 ? 11.461 46.188 9.961 1 65.94 326 PRO A O 1
ATOM 2543 N N . VAL A 1 327 ? 10.117 47.281 11.117 1 55.16 327 VAL A N 1
ATOM 2544 C CA . VAL A 1 327 ? 9.773 48.281 10.102 1 55.16 327 VAL A CA 1
ATOM 2545 C C . VAL A 1 327 ? 10.992 49.125 9.766 1 55.16 327 VAL A C 1
ATOM 2547 O O . VAL A 1 327 ? 11.555 49.781 10.648 1 55.16 327 VAL A O 1
ATOM 2550 N N . SER A 1 328 ? 11.859 48.625 8.891 1 47.59 328 SER A N 1
ATOM 2551 C CA . SER A 1 328 ? 12.93 49.531 8.484 1 47.59 328 SER A CA 1
ATOM 2552 C C . SER A 1 328 ? 12.406 50.938 8.273 1 47.59 328 SER A C 1
ATOM 2554 O O . SER A 1 328 ? 11.414 51.156 7.574 1 47.59 328 SER A O 1
ATOM 2556 N N . LYS A 1 329 ? 12.422 51.781 9.305 1 48.59 329 LYS A N 1
ATOM 2557 C CA . LYS A 1 329 ? 12.328 53.219 9.086 1 48.59 329 LYS A CA 1
ATOM 2558 C C . LYS A 1 329 ? 13.117 53.656 7.852 1 48.59 329 LYS A C 1
ATOM 2560 O O . LYS A 1 329 ? 14.352 53.562 7.844 1 48.59 329 LYS A O 1
ATOM 2565 N N . LEU A 1 330 ? 12.516 53.531 6.617 1 39 330 LEU A N 1
ATOM 2566 C CA . LEU A 1 330 ? 13.109 54.531 5.715 1 39 330 LEU A CA 1
ATOM 2567 C C . LEU A 1 330 ? 12.781 55.938 6.16 1 39 330 LEU A C 1
ATOM 2569 O O . LEU A 1 330 ? 11.648 56.219 6.562 1 39 330 LEU A O 1
ATOM 2573 N N . MET B 1 1 ? -12.641 -48.031 -13.031 1 59.03 1 MET B N 1
ATOM 2574 C CA . MET B 1 1 ? -11.961 -47.281 -11.969 1 59.03 1 MET B CA 1
ATOM 2575 C C . MET B 1 1 ? -11.531 -45.906 -12.469 1 59.03 1 MET B C 1
ATOM 2577 O O . MET B 1 1 ? -11.312 -45.719 -13.664 1 59.03 1 MET B O 1
ATOM 2581 N N . GLY B 1 2 ? -11.711 -44.812 -11.789 1 81.31 2 GLY B N 1
ATOM 2582 C CA . GLY B 1 2 ? -11.461 -43.469 -12.312 1 81.31 2 GLY B CA 1
ATOM 2583 C C . GLY B 1 2 ? -10 -43.25 -12.672 1 81.31 2 GLY B C 1
ATOM 2584 O O . GLY B 1 2 ? -9.117 -43.969 -12.211 1 81.31 2 GLY B O 1
ATOM 2585 N N . VAL B 1 3 ? -9.648 -42.469 -13.648 1 93.5 3 VAL B N 1
ATOM 2586 C CA . VAL B 1 3 ? -8.297 -42.156 -14.086 1 93.5 3 VAL B CA 1
ATOM 2587 C C . VAL B 1 3 ? -7.504 -41.562 -12.922 1 93.5 3 VAL B C 1
ATOM 2589 O O . VAL B 1 3 ? -7.977 -40.625 -12.258 1 93.5 3 VAL B O 1
ATOM 2592 N N . GLU B 1 4 ? -6.383 -42.156 -12.578 1 96.94 4 GLU B N 1
ATOM 2593 C CA . GLU B 1 4 ? -5.512 -41.719 -11.5 1 96.94 4 GLU B CA 1
ATOM 2594 C C . GLU B 1 4 ? -4.375 -40.844 -12.047 1 96.94 4 GLU B C 1
ATOM 2596 O O . GLU B 1 4 ? -3.516 -41.344 -12.781 1 96.94 4 GLU B O 1
ATOM 2601 N N . VAL B 1 5 ? -4.383 -39.625 -11.664 1 98.25 5 VAL B N 1
ATOM 2602 C CA . VAL B 1 5 ? -3.35 -38.688 -12.07 1 98.25 5 VAL B CA 1
ATOM 2603 C C . VAL B 1 5 ? -2.467 -38.312 -10.867 1 98.25 5 VAL B C 1
ATOM 2605 O O . VAL B 1 5 ? -2.969 -38.062 -9.773 1 98.25 5 VAL B O 1
ATOM 2608 N N . VAL B 1 6 ? -1.13 -38.375 -11.039 1 98.75 6 VAL B N 1
ATOM 2609 C CA . VAL B 1 6 ? -0.219 -37.969 -9.977 1 98.75 6 VAL B CA 1
ATOM 2610 C C . VAL B 1 6 ? 0.548 -36.719 -10.406 1 98.75 6 VAL B C 1
ATOM 2612 O O . VAL B 1 6 ? 1.029 -36.656 -11.539 1 98.75 6 VAL B O 1
ATOM 2615 N N . VAL B 1 7 ? 0.51 -35.719 -9.609 1 98.88 7 VAL B N 1
ATOM 2616 C CA . VAL B 1 7 ? 1.359 -34.562 -9.75 1 98.88 7 VAL B CA 1
ATOM 2617 C C . VAL B 1 7 ? 2.574 -34.688 -8.836 1 98.88 7 VAL B C 1
ATOM 2619 O O . VAL B 1 7 ? 2.43 -34.781 -7.613 1 98.88 7 VAL B O 1
ATOM 2622 N N . VAL B 1 8 ? 3.787 -34.719 -9.422 1 98.81 8 VAL B N 1
ATOM 2623 C CA . VAL B 1 8 ? 5.012 -34.875 -8.641 1 98.81 8 VAL B CA 1
ATOM 2624 C C . VAL B 1 8 ? 5.645 -33.5 -8.406 1 98.81 8 VAL B C 1
ATOM 2626 O O . VAL B 1 8 ? 6.07 -32.844 -9.352 1 98.81 8 VAL B O 1
ATOM 2629 N N . GLY B 1 9 ? 5.75 -33.125 -7.152 1 98.19 9 GLY B N 1
ATOM 2630 C CA . GLY B 1 9 ? 6.199 -31.797 -6.762 1 98.19 9 GLY B CA 1
ATOM 2631 C C . GLY B 1 9 ? 5.105 -30.953 -6.121 1 98.19 9 GLY B C 1
ATOM 2632 O O . GLY B 1 9 ? 3.973 -30.938 -6.605 1 98.19 9 GLY B O 1
ATOM 2633 N N . ALA B 1 10 ? 5.469 -30.281 -5.047 1 97.94 10 ALA B N 1
ATOM 2634 C CA . ALA B 1 10 ? 4.449 -29.562 -4.289 1 97.94 10 ALA B CA 1
ATOM 2635 C C . ALA B 1 10 ? 4.828 -28.094 -4.125 1 97.94 10 ALA B C 1
ATOM 2637 O O . ALA B 1 10 ? 4.469 -27.469 -3.127 1 97.94 10 ALA B O 1
ATOM 2638 N N . GLY B 1 11 ? 5.652 -27.562 -4.992 1 97.5 11 GLY B N 1
ATOM 2639 C CA . GLY B 1 11 ? 5.797 -26.125 -5.09 1 97.5 11 GLY B CA 1
ATOM 2640 C C . GLY B 1 11 ? 4.594 -25.438 -5.719 1 97.5 11 GLY B C 1
ATOM 2641 O O . GLY B 1 11 ? 3.527 -26.047 -5.844 1 97.5 11 GLY B O 1
ATOM 2642 N N . ILE B 1 12 ? 4.77 -24.234 -6.102 1 98.38 12 ILE B N 1
ATOM 2643 C CA . ILE B 1 12 ? 3.645 -23.453 -6.609 1 98.38 12 ILE B CA 1
ATOM 2644 C C . ILE B 1 12 ? 3.156 -24.062 -7.93 1 98.38 12 ILE B C 1
ATOM 2646 O O . ILE B 1 12 ? 1.957 -24.047 -8.211 1 98.38 12 ILE B O 1
ATOM 2650 N N . ILE B 1 13 ? 4.082 -24.547 -8.742 1 98.62 13 ILE B N 1
ATOM 2651 C CA . ILE B 1 13 ? 3.703 -25.125 -10.031 1 98.62 13 ILE B CA 1
ATOM 2652 C C . ILE B 1 13 ? 2.883 -26.391 -9.797 1 98.62 13 ILE B C 1
ATOM 2654 O O . ILE B 1 13 ? 1.818 -26.562 -10.398 1 98.62 13 ILE B O 1
ATOM 2658 N N . GLY B 1 14 ? 3.35 -27.25 -8.922 1 98.75 14 GLY B N 1
ATOM 2659 C CA . GLY B 1 14 ? 2.648 -28.5 -8.633 1 98.75 14 GLY B CA 1
ATOM 2660 C C . GLY B 1 14 ? 1.282 -28.281 -8.008 1 98.75 14 GLY B C 1
ATOM 2661 O O . GLY B 1 14 ? 0.293 -28.875 -8.445 1 98.75 14 GLY B O 1
ATOM 2662 N N . LEU B 1 15 ? 1.229 -27.469 -7.008 1 98.81 15 LEU B N 1
ATOM 2663 C CA . LEU B 1 15 ? -0.029 -27.203 -6.316 1 98.81 15 LEU B CA 1
ATOM 2664 C C . LEU B 1 15 ? -1.047 -26.578 -7.262 1 98.81 15 LEU B C 1
ATOM 2666 O O . LEU B 1 15 ? -2.209 -26.984 -7.293 1 98.81 15 LEU B O 1
ATOM 2670 N N . SER B 1 16 ? -0.626 -25.562 -8.031 1 98.88 16 SER B N 1
ATOM 2671 C CA . SER B 1 16 ? -1.517 -24.922 -9 1 98.88 16 SER B CA 1
ATOM 2672 C C . SER B 1 16 ? -2.031 -25.938 -10.016 1 98.88 16 SER B C 1
ATOM 2674 O O . SER B 1 16 ? -3.217 -25.938 -10.359 1 98.88 16 SER B O 1
ATOM 2676 N N . THR B 1 17 ? -1.151 -26.75 -10.484 1 98.94 17 THR B N 1
ATOM 2677 C CA . THR B 1 17 ? -1.492 -27.734 -11.492 1 98.94 17 THR B CA 1
ATOM 2678 C C . THR B 1 17 ? -2.504 -28.734 -10.945 1 98.94 17 THR B C 1
ATOM 2680 O O . THR B 1 17 ? -3.496 -29.047 -11.609 1 98.94 17 THR B O 1
ATOM 2683 N N . ALA B 1 18 ? -2.246 -29.234 -9.773 1 98.88 18 ALA B N 1
ATOM 2684 C CA . ALA B 1 18 ? -3.146 -30.203 -9.156 1 98.88 18 ALA B CA 1
ATOM 2685 C C . ALA B 1 18 ? -4.551 -29.625 -8.992 1 98.88 18 ALA B C 1
ATOM 2687 O O . ALA B 1 18 ? -5.539 -30.266 -9.344 1 98.88 18 ALA B O 1
ATOM 2688 N N . VAL B 1 19 ? -4.633 -28.422 -8.492 1 98.88 19 VAL B N 1
ATOM 2689 C CA . VAL B 1 19 ? -5.918 -27.766 -8.281 1 98.88 19 VAL B CA 1
ATOM 2690 C C . VAL B 1 19 ? -6.609 -27.531 -9.625 1 98.88 19 VAL B C 1
ATOM 2692 O O . VAL B 1 19 ? -7.812 -27.766 -9.758 1 98.88 19 VAL B O 1
ATOM 2695 N N . ALA B 1 20 ? -5.859 -27.078 -10.641 1 98.81 20 ALA B N 1
ATOM 2696 C CA . ALA B 1 20 ? -6.426 -26.812 -11.961 1 98.81 20 ALA B CA 1
ATOM 2697 C C . ALA B 1 20 ? -6.984 -28.078 -12.586 1 98.81 20 ALA B C 1
ATOM 2699 O O . ALA B 1 20 ? -8.039 -28.062 -13.219 1 98.81 20 ALA B O 1
ATOM 2700 N N . ILE B 1 21 ? -6.289 -29.172 -12.453 1 98.62 21 ILE B N 1
ATOM 2701 C CA . ILE B 1 21 ? -6.746 -30.453 -12.984 1 98.62 21 ILE B CA 1
ATOM 2702 C C . ILE B 1 21 ? -8.07 -30.844 -12.328 1 98.62 21 ILE B C 1
ATOM 2704 O O . ILE B 1 21 ? -9.016 -31.234 -13.016 1 98.62 21 ILE B O 1
ATOM 2708 N N . GLN B 1 22 ? -8.125 -30.75 -10.984 1 98.12 22 GLN B N 1
ATOM 2709 C CA . GLN B 1 22 ? -9.344 -31.078 -10.258 1 98.12 22 GLN B CA 1
ATOM 2710 C C . GLN B 1 22 ? -10.523 -30.25 -10.758 1 98.12 22 GLN B C 1
ATOM 2712 O O . GLN B 1 22 ? -11.633 -30.766 -10.914 1 98.12 22 GLN B O 1
ATOM 2717 N N . GLN B 1 23 ? -10.266 -28.984 -10.977 1 97.5 23 GLN B N 1
ATOM 2718 C CA . GLN B 1 23 ? -11.32 -28.062 -11.383 1 97.5 23 GLN B CA 1
ATOM 2719 C C . GLN B 1 23 ? -11.82 -28.391 -12.789 1 97.5 23 GLN B C 1
ATOM 2721 O O . GLN B 1 23 ? -13.023 -28.344 -13.055 1 97.5 23 GLN B O 1
ATOM 2726 N N . ARG B 1 24 ? -10.898 -28.719 -13.641 1 97.31 24 ARG B N 1
ATOM 2727 C CA . ARG B 1 24 ? -11.25 -28.906 -15.047 1 97.31 24 ARG B CA 1
ATOM 2728 C C . ARG B 1 24 ? -11.805 -30.297 -15.289 1 97.31 24 ARG B C 1
ATOM 2730 O O . ARG B 1 24 ? -12.68 -30.484 -16.141 1 97.31 24 ARG B O 1
ATOM 2737 N N . THR B 1 25 ? -11.258 -31.297 -14.641 1 96.25 25 THR B N 1
ATOM 2738 C CA . THR B 1 25 ? -11.641 -32.688 -14.836 1 96.25 25 THR B CA 1
ATOM 2739 C C . THR B 1 25 ? -11.977 -33.344 -13.5 1 96.25 25 THR B C 1
ATOM 2741 O O . THR B 1 25 ? -11.234 -34.219 -13.023 1 96.25 25 THR B O 1
ATOM 2744 N N . PRO B 1 26 ? -13.164 -33.094 -12.984 1 93.5 26 PRO B N 1
ATOM 2745 C CA . PRO B 1 26 ? -13.539 -33.594 -11.656 1 93.5 26 PRO B CA 1
ATOM 2746 C C . PRO B 1 26 ? -13.609 -35.125 -11.586 1 93.5 26 PRO B C 1
ATOM 2748 O O . PRO B 1 26 ? -13.625 -35.688 -10.492 1 93.5 26 PRO B O 1
ATOM 2751 N N . SER B 1 27 ? -1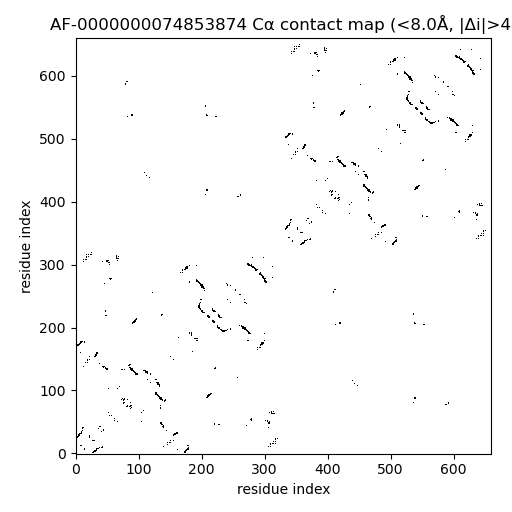3.664 -35.719 -12.695 1 92.5 27 SER B N 1
ATOM 2752 C CA . SER B 1 27 ? -13.82 -37.188 -12.719 1 92.5 27 SER B CA 1
ATOM 2753 C C . SER B 1 27 ? -12.5 -37.875 -12.414 1 92.5 27 SER B C 1
ATOM 2755 O O . SER B 1 27 ? -12.477 -39.094 -12.109 1 92.5 27 SER B O 1
ATOM 2757 N N . VAL B 1 28 ? -11.414 -37.188 -12.492 1 95.38 28 VAL B N 1
ATOM 2758 C CA . VAL B 1 28 ? -10.109 -37.812 -12.281 1 95.38 28 VAL B CA 1
ATOM 2759 C C . VAL B 1 28 ? -9.719 -37.719 -10.805 1 95.38 28 VAL B C 1
ATOM 2761 O O . VAL B 1 28 ? -10.109 -36.781 -10.117 1 95.38 28 VAL B O 1
ATOM 2764 N N . ARG B 1 29 ? -9.055 -38.688 -10.344 1 97.56 29 ARG B N 1
ATOM 2765 C CA . ARG B 1 29 ? -8.461 -38.656 -9.008 1 97.56 29 ARG B CA 1
ATOM 2766 C C . ARG B 1 29 ? -7.027 -38.156 -9.055 1 97.56 29 ARG B C 1
ATOM 2768 O O . ARG B 1 29 ? -6.199 -38.688 -9.797 1 97.56 29 ARG B O 1
ATOM 2775 N N . VAL B 1 30 ? -6.793 -37.125 -8.305 1 98.62 30 VAL B N 1
ATOM 2776 C CA . VAL B 1 30 ? -5.488 -36.469 -8.367 1 98.62 30 VAL B CA 1
ATOM 2777 C C . VAL B 1 30 ? -4.734 -36.719 -7.055 1 98.62 30 VAL B C 1
ATOM 2779 O O . VAL B 1 30 ? -5.293 -36.531 -5.973 1 98.62 30 VAL B O 1
ATOM 2782 N N . THR B 1 31 ? -3.508 -37.125 -7.082 1 98.81 31 THR B N 1
ATOM 2783 C CA . THR B 1 31 ? -2.596 -37.281 -5.953 1 98.81 31 THR B CA 1
ATOM 2784 C C . THR B 1 31 ? -1.36 -36.406 -6.148 1 98.81 31 THR B C 1
ATOM 2786 O O . THR B 1 31 ? -0.764 -36.375 -7.227 1 98.81 31 THR B O 1
ATOM 2789 N N . ILE B 1 32 ? -1.01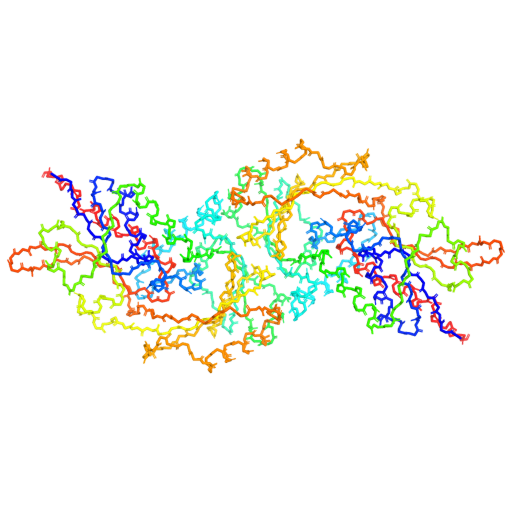7 -35.656 -5.145 1 98.81 32 ILE B N 1
ATOM 2790 C CA . ILE B 1 32 ? 0.27 -34.969 -5.129 1 98.81 32 ILE B CA 1
ATOM 2791 C C . ILE B 1 32 ? 1.303 -35.812 -4.395 1 98.81 32 ILE B C 1
ATOM 2793 O O . ILE B 1 32 ? 1.051 -36.281 -3.285 1 98.81 32 ILE B O 1
ATOM 2797 N N . VAL B 1 33 ? 2.43 -36.031 -5.035 1 98.69 33 VAL B N 1
ATOM 2798 C CA . VAL B 1 33 ? 3.562 -36.719 -4.398 1 98.69 33 VAL B CA 1
ATOM 2799 C C . VAL B 1 33 ? 4.758 -35.75 -4.348 1 98.69 33 VAL B C 1
ATOM 2801 O O . VAL B 1 33 ? 5.133 -35.156 -5.367 1 98.69 33 VAL B O 1
ATOM 2804 N N . ALA B 1 34 ? 5.332 -35.562 -3.211 1 97.75 34 ALA B N 1
ATOM 2805 C CA . ALA B 1 34 ? 6.484 -34.688 -3.068 1 97.75 34 ALA B CA 1
ATOM 2806 C C . ALA B 1 34 ? 7.32 -35.062 -1.85 1 97.75 34 ALA B C 1
ATOM 2808 O O . ALA B 1 34 ? 6.84 -35.75 -0.948 1 97.75 34 ALA B O 1
ATOM 2809 N N . ASP B 1 35 ? 8.578 -34.625 -1.864 1 95.5 35 ASP B N 1
ATOM 2810 C CA . ASP B 1 35 ? 9.453 -34.844 -0.719 1 95.5 35 ASP B CA 1
ATOM 2811 C C . ASP B 1 35 ? 9.562 -33.594 0.144 1 95.5 35 ASP B C 1
ATOM 2813 O O . ASP B 1 35 ? 10.016 -33.656 1.286 1 95.5 35 ASP B O 1
ATOM 2817 N N . LYS B 1 36 ? 9.18 -32.5 -0.423 1 91.81 36 LYS B N 1
ATOM 2818 C CA . LYS B 1 36 ? 9.203 -31.219 0.279 1 91.81 36 LYS B CA 1
ATOM 2819 C C . LYS B 1 36 ? 7.871 -30.5 0.13 1 91.81 36 LYS B C 1
ATOM 2821 O O . LYS B 1 36 ? 7.234 -30.562 -0.923 1 91.81 36 LYS B O 1
ATOM 2826 N N . PHE B 1 37 ? 7.5 -29.797 1.225 1 89.5 37 PHE B N 1
ATOM 2827 C CA . PHE B 1 37 ? 6.258 -29.047 1.241 1 89.5 37 PHE B CA 1
ATOM 2828 C C . PHE B 1 37 ? 6.469 -27.672 1.894 1 89.5 37 PHE B C 1
ATOM 2830 O O . PHE B 1 37 ? 7.391 -27.5 2.691 1 89.5 37 PHE B O 1
ATOM 2837 N N . GLY B 1 38 ? 5.621 -26.719 1.487 1 87.06 38 GLY B N 1
ATOM 2838 C CA . GLY B 1 38 ? 5.559 -25.438 2.182 1 87.06 38 GLY B CA 1
ATOM 2839 C C . GLY B 1 38 ? 6.914 -24.766 2.311 1 87.06 38 GLY B C 1
ATOM 2840 O O . GLY B 1 38 ? 7.598 -24.547 1.311 1 87.06 38 GLY B O 1
ATOM 2841 N N . ARG B 1 39 ? 7.414 -24.641 3.545 1 80.94 39 ARG B N 1
ATOM 2842 C CA . ARG B 1 39 ? 8.602 -23.875 3.904 1 80.94 39 ARG B CA 1
ATOM 2843 C C . ARG B 1 39 ? 9.852 -24.453 3.252 1 80.94 39 ARG B C 1
ATOM 2845 O O . ARG B 1 39 ? 10.875 -23.781 3.145 1 80.94 39 ARG B O 1
ATOM 2852 N N . ASP B 1 40 ? 9.719 -25.594 2.721 1 81.62 40 ASP B N 1
ATOM 2853 C CA . ASP B 1 40 ? 10.891 -26.25 2.156 1 81.62 40 ASP B CA 1
ATOM 2854 C C . ASP B 1 40 ? 10.93 -26.094 0.638 1 81.62 40 ASP B C 1
ATOM 2856 O O . ASP B 1 40 ? 11.844 -26.594 -0.018 1 81.62 40 ASP B O 1
ATOM 2860 N N . THR B 1 41 ? 10.039 -25.391 0.138 1 83 41 THR B N 1
ATOM 2861 C CA . THR B 1 41 ? 10.023 -25.172 -1.304 1 83 41 THR B CA 1
ATOM 2862 C C . THR B 1 41 ? 10.617 -23.812 -1.648 1 83 41 THR B C 1
ATOM 2864 O O . THR B 1 41 ? 10.617 -22.906 -0.82 1 83 41 THR B O 1
ATOM 2867 N N . THR B 1 42 ? 11.062 -23.672 -2.83 1 83.69 42 THR B N 1
ATOM 2868 C CA . THR B 1 42 ? 11.617 -22.406 -3.314 1 83.69 42 THR B CA 1
ATOM 2869 C C . THR B 1 42 ? 10.523 -21.344 -3.414 1 83.69 42 THR B C 1
ATOM 2871 O O . THR B 1 42 ? 10.797 -20.156 -3.23 1 83.69 42 THR B O 1
ATOM 2874 N N . SER B 1 43 ? 9.359 -21.719 -3.641 1 89.38 43 SER B N 1
ATOM 2875 C CA . SER B 1 43 ? 8.25 -20.812 -3.895 1 89.38 43 SER B CA 1
ATOM 2876 C C . SER B 1 43 ? 7.898 -20 -2.65 1 89.38 43 SER B C 1
ATOM 2878 O O . SER B 1 43 ? 7.363 -18.891 -2.752 1 89.38 43 SER B O 1
ATOM 2880 N N . ILE B 1 44 ? 8.234 -20.453 -1.53 1 90.12 44 ILE B N 1
ATOM 2881 C CA . ILE B 1 44 ? 7.781 -19.875 -0.269 1 90.12 44 ILE B CA 1
ATOM 2882 C C . ILE B 1 44 ? 8.469 -18.531 -0.034 1 90.12 44 ILE B C 1
ATOM 2884 O O . ILE B 1 44 ? 7.895 -17.641 0.593 1 90.12 44 ILE B O 1
ATOM 2888 N N . GLY B 1 45 ? 9.664 -18.359 -0.562 1 90.38 45 GLY B N 1
ATOM 2889 C CA . GLY B 1 45 ? 10.453 -17.188 -0.232 1 90.38 45 GLY B CA 1
ATOM 2890 C C . GLY B 1 45 ? 10.555 -16.188 -1.374 1 90.38 45 GLY B C 1
ATOM 2891 O O . GLY B 1 45 ? 11.172 -15.141 -1.235 1 90.38 45 GLY B O 1
ATOM 2892 N N . ALA B 1 46 ? 9.938 -16.469 -2.473 1 90.5 46 ALA B N 1
ATOM 2893 C CA . ALA B 1 46 ? 10.008 -15.617 -3.66 1 90.5 46 ALA B CA 1
ATOM 2894 C C . ALA B 1 46 ? 9.375 -14.25 -3.404 1 90.5 46 ALA B C 1
ATOM 2896 O O . ALA B 1 46 ? 8.586 -14.094 -2.471 1 90.5 46 ALA B O 1
ATOM 2897 N N . GLY B 1 47 ? 9.758 -13.211 -4.207 1 92 47 GLY B N 1
ATOM 2898 C CA . GLY B 1 47 ? 9.227 -11.867 -4.074 1 92 47 GLY B CA 1
ATOM 2899 C C . GLY B 1 47 ? 7.73 -11.789 -4.324 1 92 47 GLY B C 1
ATOM 2900 O O . GLY B 1 47 ? 7.027 -11.008 -3.68 1 92 47 GLY B O 1
ATOM 2901 N N . GLY B 1 48 ? 7.301 -12.594 -5.383 1 95.19 48 GLY B N 1
ATOM 2902 C CA . GLY B 1 48 ? 5.879 -12.891 -5.457 1 95.19 48 GLY B CA 1
ATOM 2903 C C . GLY B 1 48 ? 5.121 -11.953 -6.379 1 95.19 48 GLY B C 1
ATOM 2904 O O . GLY B 1 48 ? 3.895 -12.016 -6.465 1 95.19 48 GLY B O 1
ATOM 2905 N N . ILE B 1 49 ? 5.797 -11.07 -7.113 1 97.31 49 ILE B N 1
ATOM 2906 C CA . ILE B 1 49 ? 5.074 -10.117 -7.949 1 97.31 49 ILE B CA 1
ATOM 2907 C C . ILE B 1 49 ? 4.57 -10.812 -9.211 1 97.31 49 ILE B C 1
ATOM 2909 O O . ILE B 1 49 ? 5.27 -11.648 -9.789 1 97.31 49 ILE B O 1
ATOM 2913 N N . PHE B 1 50 ? 3.365 -10.516 -9.625 1 98.62 50 PHE B N 1
ATOM 2914 C CA . PHE B 1 50 ? 2.83 -11.023 -10.883 1 98.62 50 PHE B CA 1
ATOM 2915 C C . PHE B 1 50 ? 3.264 -10.141 -12.055 1 98.62 50 PHE B C 1
ATOM 2917 O O . PHE B 1 50 ? 2.773 -9.023 -12.203 1 98.62 50 PHE B O 1
ATOM 2924 N N . ALA B 1 51 ? 4.164 -10.578 -12.789 1 97.81 51 ALA B N 1
ATOM 2925 C CA . ALA B 1 51 ? 4.723 -10.008 -14.008 1 97.81 51 ALA B CA 1
ATOM 2926 C C . ALA B 1 51 ? 5.105 -11.102 -15 1 97.81 51 ALA B C 1
ATOM 2928 O O . ALA B 1 51 ? 6.289 -11.414 -15.164 1 97.81 51 ALA B O 1
ATOM 2929 N N . PRO B 1 52 ? 4.125 -11.664 -15.648 1 98.19 52 PRO B N 1
ATOM 2930 C CA . PRO B 1 52 ? 4.352 -12.883 -16.422 1 98.19 52 PRO B CA 1
ATOM 2931 C C . PRO B 1 52 ? 5.223 -12.648 -17.656 1 98.19 52 PRO B C 1
ATOM 2933 O O . PRO B 1 52 ? 4.926 -11.766 -18.469 1 98.19 52 PRO B O 1
ATOM 2936 N N . THR B 1 53 ? 6.242 -13.375 -17.75 1 95.25 53 THR B N 1
ATOM 2937 C CA . THR B 1 53 ? 7.133 -13.438 -18.906 1 95.25 53 THR B CA 1
ATOM 2938 C C . THR B 1 53 ? 7.523 -14.883 -19.203 1 95.25 53 THR B C 1
ATOM 2940 O O . THR B 1 53 ? 8.094 -15.562 -18.359 1 95.25 53 THR B O 1
ATOM 2943 N N . ALA B 1 54 ? 7.199 -15.383 -20.344 1 95.12 54 ALA B N 1
ATOM 2944 C CA . ALA B 1 54 ? 7.547 -16.734 -20.781 1 95.12 54 ALA B CA 1
ATOM 2945 C C . ALA B 1 54 ? 8.664 -16.703 -21.812 1 95.12 54 ALA B C 1
ATOM 2947 O O . ALA B 1 54 ? 8.406 -16.594 -23.016 1 95.12 54 ALA B O 1
ATOM 2948 N N . VAL B 1 55 ? 9.812 -16.906 -21.359 1 90.06 55 VAL B N 1
ATOM 2949 C CA . VAL B 1 55 ? 10.969 -16.812 -22.234 1 90.06 55 VAL B CA 1
ATOM 2950 C C . VAL B 1 55 ? 11.008 -18.016 -23.172 1 90.06 55 VAL B C 1
ATOM 2952 O O . VAL B 1 55 ? 10.859 -19.156 -22.734 1 90.06 55 VAL B O 1
ATOM 2955 N N . GLY B 1 56 ? 11.258 -17.766 -24.438 1 93.31 56 GLY B N 1
ATOM 2956 C CA . GLY B 1 56 ? 11.445 -18.812 -25.422 1 93.31 56 GLY B CA 1
ATOM 2957 C C . GLY B 1 56 ? 10.141 -19.469 -25.859 1 93.31 56 GLY B C 1
ATOM 2958 O O . GLY B 1 56 ? 10.148 -20.422 -26.625 1 93.31 56 GLY B O 1
ATOM 2959 N N . ILE B 1 57 ? 9.055 -18.984 -25.359 1 97.44 57 ILE B N 1
ATOM 2960 C CA . ILE B 1 57 ? 7.734 -19.531 -25.672 1 97.44 57 ILE B CA 1
ATOM 2961 C C . ILE B 1 57 ? 7.074 -18.688 -26.766 1 97.44 57 ILE B C 1
ATOM 2963 O O . ILE B 1 57 ? 7.227 -17.469 -26.797 1 97.44 57 ILE B O 1
ATOM 2967 N N . ASP B 1 58 ? 6.371 -19.344 -27.688 1 97.5 58 ASP B N 1
ATOM 2968 C CA . ASP B 1 58 ? 5.719 -18.625 -28.781 1 97.5 58 ASP B CA 1
ATOM 2969 C C . ASP B 1 58 ? 4.664 -17.656 -28.234 1 97.5 58 ASP B C 1
ATOM 2971 O O . ASP B 1 58 ? 4.117 -17.875 -27.156 1 97.5 58 ASP B O 1
ATOM 2975 N N . GLU B 1 59 ? 4.375 -16.672 -29 1 96.94 59 GLU B N 1
ATOM 2976 C CA . GLU B 1 59 ? 3.549 -15.547 -28.578 1 96.94 59 GLU B CA 1
ATOM 2977 C C . GLU B 1 59 ? 2.152 -16.016 -28.172 1 96.94 59 GLU B C 1
ATOM 2979 O O . GLU B 1 59 ? 1.608 -15.547 -27.156 1 96.94 59 GLU B O 1
ATOM 2984 N N . LYS B 1 60 ? 1.601 -16.828 -28.938 1 98.06 60 LYS B N 1
ATOM 2985 C CA . LYS B 1 60 ? 0.244 -17.297 -28.672 1 98.06 60 LYS B CA 1
ATOM 2986 C C . LYS B 1 60 ? 0.165 -18.016 -27.328 1 98.06 60 LYS B C 1
ATOM 2988 O O . LYS B 1 60 ? -0.725 -17.75 -26.516 1 98.06 60 LYS B O 1
ATOM 2993 N N . THR B 1 61 ? 1.052 -18.953 -27.062 1 98.5 61 THR B N 1
ATOM 2994 C CA . THR B 1 61 ? 1.093 -19.719 -25.828 1 98.5 61 THR B CA 1
ATOM 2995 C C . THR B 1 61 ? 1.417 -18.797 -24.641 1 98.5 61 THR B C 1
ATOM 2997 O O . THR B 1 61 ? 0.801 -18.906 -23.578 1 98.5 61 THR B O 1
ATOM 3000 N N . SER B 1 62 ? 2.357 -17.875 -24.875 1 98.19 62 SER B N 1
ATOM 3001 C CA . SER B 1 62 ? 2.723 -16.906 -23.844 1 98.19 62 SER B CA 1
ATOM 3002 C C . SER B 1 62 ? 1.524 -16.062 -23.422 1 98.19 62 SER B C 1
ATOM 3004 O O . SER B 1 62 ? 1.308 -15.82 -22.234 1 98.19 62 SER B O 1
ATOM 3006 N N . HIS B 1 63 ? 0.807 -15.641 -24.422 1 98.38 63 HIS B N 1
ATOM 3007 C CA . HIS B 1 63 ? -0.385 -14.844 -24.156 1 98.38 63 HIS B CA 1
ATOM 3008 C C . HIS B 1 63 ? -1.422 -15.641 -23.375 1 98.38 63 HIS B C 1
ATOM 3010 O O . HIS B 1 63 ? -2.039 -15.125 -22.438 1 98.38 63 HIS B O 1
ATOM 3016 N N . LEU B 1 64 ? -1.598 -16.859 -23.734 1 98.25 64 LEU B N 1
ATOM 3017 C CA . LEU B 1 64 ? -2.555 -17.719 -23.031 1 98.25 64 LEU B CA 1
ATOM 3018 C C . LEU B 1 64 ? -2.178 -17.891 -21.578 1 98.25 64 LEU B C 1
ATOM 3020 O O . LEU B 1 64 ? -3.025 -17.734 -20.688 1 98.25 64 LEU B O 1
ATOM 3024 N N . TRP B 1 65 ? -0.92 -18.203 -21.297 1 98.88 65 TRP B N 1
ATOM 3025 C CA . TRP B 1 65 ? -0.457 -18.406 -19.922 1 98.88 65 TRP B CA 1
ATOM 3026 C C . TRP B 1 65 ? -0.63 -17.125 -19.094 1 98.88 65 TRP B C 1
ATOM 3028 O O . TRP B 1 65 ? -1.152 -17.172 -17.984 1 98.88 65 TRP B O 1
ATOM 3038 N N . ALA B 1 66 ? -0.256 -16.016 -19.734 1 98.75 66 ALA B N 1
ATOM 3039 C CA . ALA B 1 66 ? -0.303 -14.742 -19.016 1 98.75 66 ALA B CA 1
ATOM 3040 C C . ALA B 1 66 ? -1.743 -14.305 -18.766 1 98.75 66 ALA B C 1
ATOM 3042 O O . ALA B 1 66 ? -2.068 -13.82 -17.672 1 98.75 66 ALA B O 1
ATOM 3043 N N . SER B 1 67 ? -2.602 -14.492 -19.734 1 98.69 67 SER B N 1
ATOM 3044 C CA . SER B 1 67 ? -3.992 -14.062 -19.609 1 98.69 67 SER B CA 1
ATOM 3045 C C . SER B 1 67 ? -4.742 -14.906 -18.578 1 98.69 67 SER B C 1
ATOM 3047 O O . SER B 1 67 ? -5.535 -14.367 -17.812 1 98.69 67 SER B O 1
ATOM 3049 N N . GLU B 1 68 ? -4.504 -16.203 -18.562 1 98.75 68 GLU B N 1
ATOM 3050 C CA . GLU B 1 68 ? -5.117 -17.062 -17.562 1 98.75 68 GLU B CA 1
ATOM 3051 C C . GLU B 1 68 ? -4.625 -16.719 -16.156 1 98.75 68 GLU B C 1
ATOM 3053 O O . GLU B 1 68 ? -5.406 -16.719 -15.211 1 98.75 68 GLU B O 1
ATOM 3058 N N . GLY B 1 69 ? -3.334 -16.5 -16.094 1 98.88 69 GLY B N 1
ATOM 3059 C CA . GLY B 1 69 ? -2.781 -16.062 -14.828 1 98.88 69 GLY B CA 1
ATOM 3060 C C . GLY B 1 69 ? -3.379 -14.758 -14.336 1 98.88 69 GLY B C 1
ATOM 3061 O O . GLY B 1 69 ? -3.754 -14.633 -13.172 1 98.88 69 GLY B O 1
ATOM 3062 N N . ALA B 1 70 ? -3.475 -13.805 -15.258 1 98.81 70 ALA B N 1
ATOM 3063 C CA . ALA B 1 70 ? -4.031 -12.492 -14.922 1 98.81 70 ALA B CA 1
ATOM 3064 C C . ALA B 1 70 ? -5.465 -12.617 -14.414 1 98.81 70 ALA B C 1
ATOM 3066 O O . ALA B 1 70 ? -5.816 -12.055 -13.375 1 98.81 70 ALA B O 1
ATOM 3067 N N . LYS B 1 71 ? -6.242 -13.352 -15.125 1 98.69 71 LYS B N 1
ATOM 3068 C CA . LYS B 1 71 ? -7.633 -13.547 -14.719 1 98.69 71 LYS B CA 1
ATOM 3069 C C . LYS B 1 71 ? -7.715 -14.148 -13.32 1 98.69 71 LYS B C 1
ATOM 3071 O O . LYS B 1 71 ? -8.438 -13.625 -12.461 1 98.69 71 LYS B O 1
ATOM 3076 N N . HIS B 1 72 ? -6.984 -15.164 -13.07 1 98.81 72 HIS B N 1
ATOM 3077 C CA . HIS B 1 72 ? -7.004 -15.875 -11.797 1 98.81 72 HIS B CA 1
ATOM 3078 C C . HIS B 1 72 ? -6.555 -14.969 -10.656 1 98.81 72 HIS B C 1
ATOM 3080 O O . HIS B 1 72 ? -7.25 -14.836 -9.641 1 98.81 72 HIS B O 1
ATOM 3086 N N . PHE B 1 73 ? -5.426 -14.352 -10.82 1 98.88 73 PHE B N 1
ATOM 3087 C CA . PHE B 1 73 ? -4.812 -13.609 -9.727 1 98.88 73 PHE B CA 1
ATOM 3088 C C . PHE B 1 73 ? -5.57 -12.312 -9.461 1 98.88 73 PHE B C 1
ATOM 3090 O O . PHE B 1 73 ? -5.77 -11.93 -8.312 1 98.88 73 PHE B O 1
ATOM 3097 N N . PHE B 1 74 ? -6.035 -11.633 -10.523 1 98.75 74 PHE B N 1
ATOM 3098 C CA . PHE B 1 74 ? -6.773 -10.391 -10.297 1 98.75 74 PHE B CA 1
ATOM 3099 C C . PHE B 1 74 ? -8.156 -10.688 -9.727 1 98.75 74 PHE B C 1
ATOM 3101 O O . PHE B 1 74 ? -8.648 -9.961 -8.867 1 98.75 74 PHE B O 1
ATOM 3108 N N . ASP B 1 75 ? -8.797 -11.781 -10.188 1 98.62 75 ASP B N 1
ATOM 3109 C CA . ASP B 1 75 ? -10.062 -12.188 -9.578 1 98.62 75 ASP B CA 1
ATOM 3110 C C . ASP B 1 75 ? -9.898 -12.438 -8.078 1 98.62 75 ASP B C 1
ATOM 3112 O O . ASP B 1 75 ? -10.727 -12 -7.277 1 98.62 75 ASP B O 1
ATOM 3116 N N . LEU B 1 76 ? -8.883 -13.109 -7.73 1 98.69 76 LEU B N 1
ATOM 3117 C CA . LEU B 1 76 ? -8.609 -13.383 -6.324 1 98.69 76 LEU B CA 1
ATOM 3118 C C . LEU B 1 76 ? -8.289 -12.094 -5.57 1 98.69 76 LEU B C 1
ATOM 3120 O O . LEU B 1 76 ? -8.797 -11.875 -4.469 1 98.69 76 LEU B O 1
ATOM 3124 N N . GLY B 1 77 ? -7.441 -11.25 -6.156 1 98.5 77 GLY B N 1
ATOM 3125 C CA . GLY B 1 77 ? -7.02 -10.008 -5.531 1 98.5 77 GLY B CA 1
ATOM 3126 C C . GLY B 1 77 ? -8.18 -9.078 -5.199 1 98.5 77 GLY B C 1
ATOM 3127 O O . GLY B 1 77 ? -8.117 -8.328 -4.227 1 98.5 77 GLY B O 1
ATOM 3128 N N . PHE B 1 78 ? -9.242 -9.133 -6.008 1 98 78 PHE B N 1
ATOM 3129 C CA . PHE B 1 78 ? -10.406 -8.266 -5.816 1 98 78 PHE B CA 1
ATOM 3130 C C . PHE B 1 78 ? -11.477 -8.969 -4.996 1 98 78 PHE B C 1
ATOM 3132 O O . PHE B 1 78 ? -12.508 -8.375 -4.68 1 98 78 PHE B O 1
ATOM 3139 N N . SER B 1 79 ? -11.25 -10.195 -4.535 1 98.25 79 SER B N 1
ATOM 3140 C CA . SER B 1 79 ? -12.289 -11 -3.91 1 98.25 79 SER B CA 1
ATOM 3141 C C . SER B 1 79 ? -12.172 -10.977 -2.391 1 98.25 79 SER B C 1
ATOM 3143 O O . SER B 1 79 ? -11.219 -10.414 -1.844 1 98.25 79 SER B O 1
ATOM 3145 N N . ALA B 1 80 ? -13.125 -11.641 -1.747 1 98.12 80 ALA B N 1
ATOM 3146 C CA . ALA B 1 80 ? -13.156 -11.773 -0.292 1 98.12 80 ALA B CA 1
ATOM 3147 C C . ALA B 1 80 ? -12.031 -12.68 0.2 1 98.12 80 ALA B C 1
ATOM 3149 O O . ALA B 1 80 ? -11.734 -12.719 1.396 1 98.12 80 ALA B O 1
ATOM 3150 N N . GLU B 1 81 ? -11.312 -13.367 -0.694 1 98.38 81 GLU B N 1
ATOM 3151 C CA . GLU B 1 81 ? -10.25 -14.289 -0.299 1 98.38 81 GLU B CA 1
ATOM 3152 C C . GLU B 1 81 ? -8.875 -13.641 -0.45 1 98.38 81 GLU B C 1
ATOM 3154 O O . GLU B 1 81 ? -7.852 -14.297 -0.235 1 98.38 81 GLU B O 1
ATOM 3159 N N . SER B 1 82 ? -8.836 -12.359 -0.824 1 98.5 82 SER B N 1
ATOM 3160 C CA . SER B 1 82 ? -7.566 -11.68 -1.035 1 98.5 82 SER B CA 1
ATOM 3161 C C . SER B 1 82 ? -6.645 -11.844 0.172 1 98.5 82 SER B C 1
ATOM 3163 O O . SER B 1 82 ? -5.531 -12.352 0.048 1 98.5 82 SER B O 1
ATOM 3165 N N . GLY B 1 83 ? -7.141 -11.539 1.362 1 97.81 83 GLY B N 1
ATOM 3166 C CA . GLY B 1 83 ? -6.348 -11.625 2.578 1 97.81 83 GLY B CA 1
ATOM 3167 C C . GLY B 1 83 ? -5.926 -13.039 2.918 1 97.81 83 GLY B C 1
ATOM 3168 O O . GLY B 1 83 ? -4.75 -13.297 3.193 1 97.81 83 GLY B O 1
ATOM 3169 N N . THR B 1 84 ? -6.832 -13.984 2.795 1 97.94 84 THR B N 1
ATOM 3170 C CA . THR B 1 84 ? -6.582 -15.359 3.221 1 97.94 84 THR B CA 1
ATOM 3171 C C . THR B 1 84 ? -5.691 -16.078 2.215 1 97.94 84 THR B C 1
ATOM 3173 O O . THR B 1 84 ? -4.855 -16.906 2.6 1 97.94 84 THR B O 1
ATOM 3176 N N . SER B 1 85 ? -5.844 -15.766 0.911 1 98.44 85 SER B N 1
ATOM 3177 C CA . SER B 1 85 ? -5.043 -16.422 -0.117 1 98.44 85 SER B CA 1
ATOM 3178 C C . SER B 1 85 ? -3.646 -15.812 -0.203 1 98.44 85 SER B C 1
ATOM 3180 O O . SER B 1 85 ? -2.732 -16.422 -0.766 1 98.44 85 SER B O 1
ATOM 3182 N N . GLY B 1 86 ? -3.512 -14.586 0.247 1 98.31 86 GLY B N 1
ATOM 3183 C CA . GLY B 1 86 ? -2.246 -13.883 0.121 1 98.31 86 GLY B CA 1
ATOM 3184 C C . GLY B 1 86 ? -2.035 -13.273 -1.253 1 98.31 86 GLY B C 1
ATOM 3185 O O . GLY B 1 86 ? -0.915 -12.898 -1.606 1 98.31 86 GLY B O 1
ATOM 3186 N N . VAL B 1 87 ? -3.041 -13.258 -2.119 1 98.75 87 VAL B N 1
ATOM 3187 C CA . VAL B 1 87 ? -2.994 -12.562 -3.402 1 98.75 87 VAL B CA 1
ATOM 3188 C C . VAL B 1 87 ? -3.604 -11.172 -3.258 1 98.75 87 VAL B C 1
ATOM 3190 O O . VAL B 1 87 ? -4.824 -11.031 -3.152 1 98.75 87 VAL B O 1
ATOM 3193 N N . ASN B 1 88 ? -2.752 -10.172 -3.307 1 98.25 88 ASN B N 1
ATOM 3194 C CA . ASN B 1 88 ? -3.189 -8.82 -2.951 1 98.25 88 ASN B CA 1
ATOM 3195 C C . ASN B 1 88 ? -2.824 -7.812 -4.031 1 98.25 88 ASN B C 1
ATOM 3197 O O . ASN B 1 88 ? -1.721 -7.848 -4.578 1 98.25 88 ASN B O 1
ATOM 3201 N N . LEU B 1 89 ? -3.777 -6.918 -4.324 1 98.62 89 LEU B N 1
ATOM 3202 C CA . LEU B 1 89 ? -3.529 -5.852 -5.289 1 98.62 89 LEU B CA 1
ATOM 3203 C C . LEU B 1 89 ? -2.457 -4.895 -4.773 1 98.62 89 LEU B C 1
ATOM 3205 O O . LEU B 1 89 ? -2.438 -4.559 -3.59 1 98.62 89 LEU B O 1
ATOM 3209 N N . ILE B 1 90 ? -1.634 -4.457 -5.664 1 98.69 90 ILE B N 1
ATOM 3210 C CA . ILE B 1 90 ? -0.601 -3.48 -5.336 1 98.69 90 ILE B CA 1
ATOM 3211 C C . ILE B 1 90 ? -0.319 -2.598 -6.547 1 98.69 90 ILE B C 1
ATOM 3213 O O . ILE B 1 90 ? -0.393 -3.061 -7.691 1 98.69 90 ILE B O 1
ATOM 3217 N N . THR B 1 91 ? -0.103 -1.365 -6.352 1 98.81 91 THR B N 1
ATOM 3218 C CA . THR B 1 91 ? 0.363 -0.425 -7.367 1 98.81 91 THR B CA 1
ATOM 3219 C C . THR B 1 91 ? 1.78 0.047 -7.055 1 98.81 91 THR B C 1
ATOM 3221 O O . THR B 1 91 ? 2.123 0.269 -5.891 1 98.81 91 THR B O 1
ATOM 3224 N N . GLY B 1 92 ? 2.564 0.125 -8.047 1 98.69 92 GLY B N 1
ATOM 3225 C CA . GLY B 1 92 ? 3.926 0.589 -7.828 1 98.69 92 GLY B CA 1
ATOM 3226 C C . GLY B 1 92 ? 4.586 1.104 -9.094 1 98.69 92 GLY B C 1
ATOM 3227 O O . GLY B 1 92 ? 3.912 1.604 -9.992 1 98.69 92 GLY B O 1
ATOM 3228 N N . PHE B 1 93 ? 5.898 1.104 -9.062 1 98.62 93 PHE B N 1
ATOM 3229 C CA . PHE B 1 93 ? 6.691 1.819 -10.055 1 98.62 93 PHE B CA 1
ATOM 3230 C C . PHE B 1 93 ? 7.609 0.862 -10.805 1 98.62 93 PHE B C 1
ATOM 3232 O O . PHE B 1 93 ? 8.305 0.053 -10.188 1 98.62 93 PHE B O 1
ATOM 3239 N N . GLU B 1 94 ? 7.559 0.89 -12.086 1 98.31 94 GLU B N 1
ATOM 3240 C CA . GLU B 1 94 ? 8.57 0.32 -12.977 1 98.31 94 GLU B CA 1
ATOM 3241 C C . GLU B 1 94 ? 9.562 1.386 -13.438 1 98.31 94 GLU B C 1
ATOM 3243 O O . GLU B 1 94 ? 9.203 2.264 -14.227 1 98.31 94 GLU B O 1
ATOM 3248 N N . LEU B 1 95 ? 10.758 1.346 -12.969 1 98.19 95 LEU B N 1
ATOM 3249 C CA . LEU B 1 95 ? 11.758 2.367 -13.25 1 98.19 95 LEU B CA 1
ATOM 3250 C C . LEU B 1 95 ? 12.836 1.823 -14.188 1 98.19 95 LEU B C 1
ATOM 3252 O O . LEU B 1 95 ? 13.328 0.707 -13.992 1 98.19 95 LEU B O 1
ATOM 3256 N N . MET B 1 96 ? 13.172 2.531 -15.188 1 97.44 96 MET B N 1
ATOM 3257 C CA . MET B 1 96 ? 14.062 2.023 -16.219 1 97.44 96 MET B CA 1
ATOM 3258 C C . MET B 1 96 ? 14.953 3.139 -16.766 1 97.44 96 MET B C 1
ATOM 3260 O O . MET B 1 96 ? 14.617 4.316 -16.641 1 97.44 96 MET B O 1
ATOM 3264 N N . ASN B 1 97 ? 1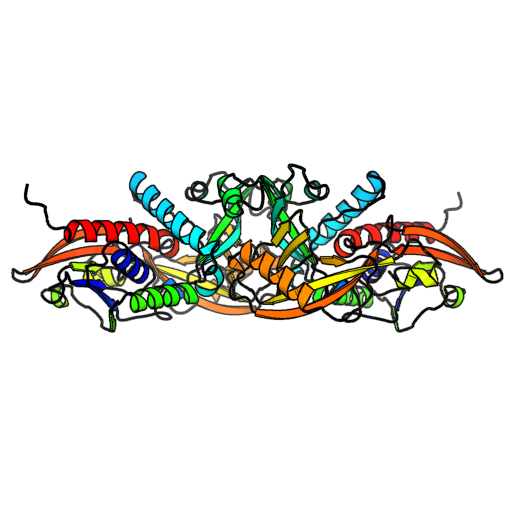6.016 2.727 -17.375 1 96.5 97 ASN B N 1
ATOM 3265 C CA . ASN B 1 97 ? 16.906 3.664 -18.062 1 96.5 97 ASN B CA 1
ATOM 3266 C C . ASN B 1 97 ? 16.797 3.553 -19.578 1 96.5 97 ASN B C 1
ATOM 3268 O O . ASN B 1 97 ? 17.422 4.32 -20.312 1 96.5 97 ASN B O 1
ATOM 3272 N N . THR B 1 98 ? 16.016 2.637 -20.031 1 94.06 98 THR B N 1
ATOM 3273 C CA . THR B 1 98 ? 15.664 2.516 -21.438 1 94.06 98 THR B CA 1
ATOM 3274 C C . THR B 1 98 ? 14.164 2.727 -21.625 1 94.06 98 THR B C 1
ATOM 3276 O O . THR B 1 98 ? 13.359 2.291 -20.812 1 94.06 98 THR B O 1
ATOM 3279 N N . ASP B 1 99 ? 13.883 3.32 -22.688 1 91.5 99 ASP B N 1
ATOM 3280 C CA . ASP B 1 99 ? 12.477 3.617 -22.969 1 91.5 99 ASP B CA 1
ATOM 3281 C C . ASP B 1 99 ? 11.789 2.424 -23.625 1 91.5 99 ASP B C 1
ATOM 3283 O O . ASP B 1 99 ? 11.453 2.467 -24.812 1 91.5 99 ASP B O 1
ATOM 3287 N N . LYS B 1 100 ? 11.586 1.385 -22.953 1 92.12 100 LYS B N 1
ATOM 3288 C CA . LYS B 1 100 ? 10.938 0.182 -23.469 1 92.12 100 LYS B CA 1
ATOM 3289 C C . LYS B 1 100 ? 9.82 -0.286 -22.547 1 92.12 100 LYS B C 1
ATOM 3291 O O . LYS B 1 100 ? 10.039 -0.503 -21.359 1 92.12 100 LYS B O 1
ATOM 3296 N N . LYS B 1 101 ? 8.688 -0.451 -23.172 1 94.12 101 LYS B N 1
ATOM 3297 C CA . LYS B 1 101 ? 7.562 -0.989 -22.422 1 94.12 101 LYS B CA 1
ATOM 3298 C C . LYS B 1 101 ? 7.789 -2.455 -22.062 1 94.12 101 LYS B C 1
ATOM 3300 O O . LYS B 1 101 ? 8.375 -3.207 -22.844 1 94.12 101 LYS B O 1
ATOM 3305 N N . LYS B 1 102 ? 7.305 -2.816 -20.953 1 95.25 102 LYS B N 1
ATOM 3306 C CA . LYS B 1 102 ? 7.426 -4.211 -20.547 1 95.25 102 LYS B CA 1
ATOM 3307 C C . LYS B 1 102 ? 6.305 -5.059 -21.141 1 95.25 102 LYS B C 1
ATOM 3309 O O . LYS B 1 102 ? 5.168 -4.598 -21.266 1 95.25 102 LYS B O 1
ATOM 3314 N N . PRO B 1 103 ? 6.617 -6.332 -21.484 1 93.94 103 PRO B N 1
ATOM 3315 C CA . PRO B 1 103 ? 5.625 -7.176 -22.156 1 93.94 103 PRO B CA 1
ATOM 3316 C C . PRO B 1 103 ? 4.402 -7.457 -21.281 1 93.94 103 PRO B C 1
ATOM 3318 O O . PRO B 1 103 ? 3.299 -7.641 -21.812 1 93.94 103 PRO B O 1
ATOM 3321 N N . TRP B 1 104 ? 4.531 -7.434 -20.031 1 97 104 TRP B N 1
ATOM 3322 C CA . TRP B 1 104 ? 3.432 -7.844 -19.156 1 97 104 TRP B CA 1
ATOM 3323 C C . TRP B 1 104 ? 2.48 -6.68 -18.906 1 97 104 TRP B C 1
ATOM 3325 O O . TRP B 1 104 ? 1.424 -6.859 -18.297 1 97 104 TRP B O 1
ATOM 3335 N N . PHE B 1 105 ? 2.795 -5.445 -19.375 1 97.88 105 PHE B N 1
ATOM 3336 C CA . PHE B 1 105 ? 1.937 -4.289 -19.156 1 97.88 105 PHE B CA 1
ATOM 3337 C C . PHE B 1 105 ? 0.539 -4.539 -19.703 1 97.88 105 PHE B C 1
ATOM 3339 O O . PHE B 1 105 ? -0.453 -4.09 -19.125 1 97.88 105 PHE B O 1
ATOM 3346 N N . GLN B 1 106 ? 0.424 -5.254 -20.781 1 97.38 106 GLN B N 1
ATOM 3347 C CA . GLN B 1 106 ? -0.848 -5.449 -21.469 1 97.38 106 GLN B CA 1
ATOM 3348 C C . GLN B 1 106 ? -1.81 -6.277 -20.609 1 97.38 106 GLN B C 1
ATOM 3350 O O . GLN B 1 106 ? -3.016 -6.293 -20.875 1 97.38 106 GLN B O 1
ATOM 3355 N N . TYR B 1 107 ? -1.327 -6.977 -19.625 1 98.31 107 TYR B N 1
ATOM 3356 C CA . TYR B 1 107 ? -2.184 -7.852 -18.828 1 98.31 107 TYR B CA 1
ATOM 3357 C C . TYR B 1 107 ? -2.576 -7.188 -17.516 1 98.31 107 TYR B C 1
ATOM 3359 O O . TYR B 1 107 ? -3.371 -7.734 -16.75 1 98.31 107 TYR B O 1
ATOM 3367 N N . MET B 1 108 ? -1.988 -6.008 -17.219 1 98.69 108 MET B N 1
ATOM 3368 C CA . MET B 1 108 ? -2.252 -5.32 -15.953 1 98.69 108 MET B CA 1
ATOM 3369 C C . MET B 1 108 ? -3.559 -4.539 -16.031 1 98.69 108 MET B C 1
ATOM 3371 O O . MET B 1 108 ? -3.879 -3.947 -17.062 1 98.69 108 MET B O 1
ATOM 3375 N N . PRO B 1 109 ? -4.328 -4.531 -14.977 1 98.31 109 PRO B N 1
ATOM 3376 C CA . PRO B 1 109 ? -5.59 -3.789 -15.008 1 98.31 109 PRO B CA 1
ATOM 3377 C C . PRO B 1 109 ? -5.387 -2.283 -15.156 1 98.31 109 PRO B C 1
ATOM 3379 O O . PRO B 1 109 ? -6.312 -1.566 -15.547 1 98.31 109 PRO B O 1
ATOM 3382 N N . PHE B 1 110 ? -4.223 -1.805 -14.875 1 98.69 110 PHE B N 1
ATOM 3383 C CA . PHE B 1 110 ? -3.918 -0.383 -14.984 1 98.69 110 PHE B CA 1
ATOM 3384 C C . PHE B 1 110 ? -2.436 -0.169 -15.266 1 98.69 110 PHE B C 1
ATOM 3386 O O . PHE B 1 110 ? -1.579 -0.756 -14.609 1 98.69 110 PHE B O 1
ATOM 3393 N N . VAL B 1 111 ? -2.121 0.654 -16.234 1 98.44 111 VAL B N 1
ATOM 3394 C CA . VAL B 1 111 ? -0.771 1.095 -16.562 1 98.44 111 VAL B CA 1
ATOM 3395 C C . VAL B 1 111 ? -0.806 2.537 -17.062 1 98.44 111 VAL B C 1
ATOM 3397 O O . VAL B 1 111 ? -1.689 2.912 -17.844 1 98.44 111 VAL B O 1
ATOM 3400 N N . ALA B 1 112 ? 0.099 3.338 -16.641 1 98.31 112 ALA B N 1
ATOM 3401 C CA . ALA B 1 112 ? 0.252 4.707 -17.125 1 98.31 112 ALA B CA 1
ATOM 3402 C C . ALA B 1 112 ? 1.704 5.168 -17.016 1 98.31 112 ALA B C 1
ATOM 3404 O O . ALA B 1 112 ? 2.441 4.719 -16.141 1 98.31 112 ALA B O 1
ATOM 3405 N N . LYS B 1 113 ? 2.09 6.047 -17.891 1 97.81 113 LYS B N 1
ATOM 3406 C CA . LYS B 1 113 ? 3.414 6.652 -17.781 1 97.81 113 LYS B CA 1
ATOM 3407 C C . LYS B 1 113 ? 3.512 7.559 -16.562 1 97.81 113 LYS B C 1
ATOM 3409 O O . LYS B 1 113 ? 2.559 8.266 -16.234 1 97.81 113 LYS B O 1
ATOM 3414 N N . MET B 1 114 ? 4.625 7.527 -15.914 1 97.94 114 MET B N 1
ATOM 3415 C CA . MET B 1 114 ? 4.871 8.461 -14.812 1 97.94 114 MET B CA 1
ATOM 3416 C C . MET B 1 114 ? 4.91 9.898 -15.32 1 97.94 114 MET B C 1
ATOM 3418 O O . MET B 1 114 ? 5.383 10.156 -16.422 1 97.94 114 MET B O 1
ATOM 3422 N N . THR B 1 115 ? 4.402 10.789 -14.516 1 97.75 115 THR B N 1
ATOM 3423 C CA . THR B 1 115 ? 4.609 12.203 -14.805 1 97.75 115 THR B CA 1
ATOM 3424 C C . THR B 1 115 ? 6.078 12.586 -14.633 1 97.75 115 THR B C 1
ATOM 3426 O O . THR B 1 115 ? 6.812 11.922 -13.898 1 97.75 115 THR B O 1
ATOM 3429 N N . PRO B 1 116 ? 6.508 13.656 -15.328 1 97.12 116 PRO B N 1
ATOM 3430 C CA . PRO B 1 116 ? 7.879 14.133 -15.117 1 97.12 116 PRO B CA 1
ATOM 3431 C C . PRO B 1 116 ? 8.172 14.445 -13.656 1 97.12 116 PRO B C 1
ATOM 3433 O O . PRO B 1 116 ? 9.266 14.164 -13.164 1 97.12 116 PRO B O 1
ATOM 3436 N N . GLU B 1 117 ? 7.23 14.961 -12.938 1 96.31 117 GLU B N 1
ATOM 3437 C CA . GLU B 1 117 ? 7.395 15.336 -11.539 1 96.31 117 GLU B CA 1
ATOM 3438 C C . GLU B 1 117 ? 7.652 14.109 -10.664 1 96.31 117 GLU B C 1
ATOM 3440 O O . GLU B 1 117 ? 8.539 14.125 -9.812 1 96.31 117 GLU B O 1
ATOM 3445 N N . LEU B 1 118 ? 6.844 13.109 -10.891 1 98.12 118 LEU B N 1
ATOM 3446 C CA . LEU B 1 118 ? 7.023 11.883 -10.125 1 98.12 118 LEU B CA 1
ATOM 3447 C C . LEU B 1 118 ? 8.352 11.219 -10.469 1 98.12 118 LEU B C 1
ATOM 3449 O O . LEU B 1 118 ? 9.078 10.766 -9.578 1 98.12 118 LEU B O 1
ATOM 3453 N N . LEU B 1 119 ? 8.68 11.164 -11.75 1 98.06 119 LEU B N 1
ATOM 3454 C CA . LEU B 1 119 ? 9.898 10.516 -12.219 1 98.06 119 LEU B CA 1
ATOM 3455 C C . LEU B 1 119 ? 11.133 11.203 -11.648 1 98.06 119 LEU B C 1
ATOM 3457 O O . LEU B 1 119 ? 12.125 10.547 -11.328 1 98.06 119 LEU B O 1
ATOM 3461 N N . GLN B 1 120 ? 11.102 12.516 -11.461 1 97.75 120 GLN B N 1
ATOM 3462 C CA . GLN B 1 120 ? 12.227 13.305 -10.969 1 97.75 120 GLN B CA 1
ATOM 3463 C C . GLN B 1 120 ? 12.609 12.891 -9.555 1 97.75 120 GLN B C 1
ATOM 3465 O O . GLN B 1 120 ? 13.766 13.055 -9.141 1 97.75 120 GLN B O 1
ATOM 3470 N N . ARG B 1 121 ? 11.672 12.336 -8.82 1 97.56 121 ARG B N 1
ATOM 3471 C CA . ARG B 1 121 ? 11.938 11.898 -7.453 1 97.56 121 ARG B CA 1
ATOM 3472 C C . ARG B 1 121 ? 12.914 10.727 -7.438 1 97.56 121 ARG B C 1
ATOM 3474 O O . ARG B 1 121 ? 13.484 10.398 -6.395 1 97.56 121 ARG B O 1
ATOM 3481 N N . PHE B 1 122 ? 13.078 10.062 -8.547 1 97.25 122 PHE B N 1
ATOM 3482 C CA . PHE B 1 122 ? 13.953 8.898 -8.648 1 97.25 122 PHE B CA 1
ATOM 3483 C C . PHE B 1 122 ? 15.211 9.227 -9.445 1 97.25 122 PHE B C 1
ATOM 3485 O O . PHE B 1 122 ? 16.016 8.344 -9.727 1 97.25 122 PHE B O 1
ATOM 3492 N N . ALA B 1 123 ? 15.297 10.555 -9.859 1 94.19 123 ALA B N 1
ATOM 3493 C CA . ALA B 1 123 ? 16.516 11.008 -10.539 1 94.19 123 ALA B CA 1
ATOM 3494 C C . ALA B 1 123 ? 17.703 11.023 -9.594 1 94.19 123 ALA B C 1
ATOM 3496 O O . ALA B 1 123 ? 17.547 11.266 -8.391 1 94.19 123 ALA B O 1
ATOM 3497 N N . PRO B 1 124 ? 18.938 10.766 -10.047 1 94.75 124 PRO B N 1
ATOM 3498 C CA . PRO B 1 124 ? 19.266 10.57 -11.461 1 94.75 124 PRO B CA 1
ATOM 3499 C C . PRO B 1 124 ? 19.328 9.094 -11.852 1 94.75 124 PRO B C 1
ATOM 3501 O O . PRO B 1 124 ? 19.797 8.758 -12.938 1 94.75 124 PRO B O 1
ATOM 3504 N N . TYR B 1 125 ? 18.875 8.219 -11.102 1 95.94 125 TYR B N 1
ATOM 3505 C CA . TYR B 1 125 ? 19.109 6.789 -11.289 1 95.94 125 TYR B CA 1
ATOM 3506 C C . TYR B 1 125 ? 18.281 6.25 -12.445 1 95.94 125 TYR B C 1
ATOM 3508 O O . TYR B 1 125 ? 18.656 5.266 -13.086 1 95.94 125 TYR B O 1
ATOM 3516 N N . TYR B 1 126 ? 17.219 6.855 -12.68 1 97.25 126 TYR B N 1
ATOM 3517 C CA . TYR B 1 126 ? 16.312 6.324 -13.688 1 97.25 126 TYR B CA 1
ATOM 3518 C C . TYR B 1 126 ? 15.766 7.441 -14.57 1 97.25 126 TYR B C 1
ATOM 3520 O O . TYR B 1 126 ? 15.477 8.539 -14.086 1 97.25 126 TYR B O 1
ATOM 3528 N N . LYS B 1 127 ? 15.492 7.148 -15.898 1 97.56 127 LYS B N 1
ATOM 3529 C CA . LYS B 1 127 ? 15.125 8.156 -16.891 1 97.56 127 LYS B CA 1
ATOM 3530 C C . LYS B 1 127 ? 13.68 7.977 -17.344 1 97.56 127 LYS B C 1
ATOM 3532 O O . LYS B 1 127 ? 13.07 8.906 -17.859 1 97.56 127 LYS B O 1
ATOM 3537 N N . TYR B 1 128 ? 13.211 6.781 -17.25 1 97.88 128 TYR B N 1
ATOM 3538 C CA . TYR B 1 128 ? 11.852 6.445 -17.656 1 97.88 128 TYR B CA 1
ATOM 3539 C C . TYR B 1 128 ? 11.125 5.691 -16.547 1 97.88 128 TYR B C 1
ATOM 3541 O O . TYR B 1 128 ? 11.758 5.125 -15.656 1 97.88 128 TYR B O 1
ATOM 3549 N N . GLY B 1 129 ? 9.805 5.773 -16.547 1 98 129 GLY B N 1
ATOM 3550 C CA . GLY B 1 129 ? 9.062 5.07 -15.516 1 98 129 GLY B CA 1
ATOM 3551 C C . GLY B 1 129 ? 7.586 4.918 -15.844 1 98 129 GLY B C 1
ATOM 3552 O O . GLY B 1 129 ? 7.027 5.723 -16.594 1 98 129 GLY B O 1
ATOM 3553 N N . PHE B 1 130 ? 7.008 3.891 -15.344 1 98.38 130 PHE B N 1
ATOM 3554 C CA . PHE B 1 130 ? 5.578 3.619 -15.438 1 98.38 130 PHE B CA 1
ATOM 3555 C C . PHE B 1 130 ? 4.992 3.326 -14.055 1 98.38 130 PHE B C 1
ATOM 3557 O O . PHE B 1 130 ? 5.691 2.826 -13.172 1 98.38 130 PHE B O 1
ATOM 3564 N N . VAL B 1 131 ? 3.75 3.723 -13.898 1 98.62 131 VAL B N 1
ATOM 3565 C CA . VAL B 1 131 ? 2.928 3.285 -12.773 1 98.62 131 VAL B CA 1
ATOM 3566 C C . VAL B 1 131 ? 1.97 2.188 -13.234 1 98.62 131 VAL B C 1
ATOM 3568 O O . VAL B 1 131 ? 1.32 2.318 -14.273 1 98.62 131 VAL B O 1
ATOM 3571 N N . TYR B 1 132 ? 1.916 1.053 -12.516 1 98.62 132 TYR B N 1
ATOM 3572 C CA . TYR B 1 132 ? 0.915 0.062 -12.891 1 98.62 132 TYR B CA 1
ATOM 3573 C C . TYR B 1 132 ? 0.446 -0.73 -11.68 1 98.62 132 TYR B C 1
ATOM 3575 O O . TYR B 1 132 ? 1.096 -0.713 -10.625 1 98.62 132 TYR B O 1
ATOM 3583 N N . THR B 1 133 ? -0.729 -1.315 -11.773 1 98.81 133 THR B N 1
ATOM 3584 C CA . THR B 1 133 ? -1.339 -2.154 -10.75 1 98.81 133 THR B CA 1
ATOM 3585 C C . THR B 1 133 ? -1.209 -3.631 -11.109 1 98.81 133 THR B C 1
ATOM 3587 O O . THR B 1 133 ? -1.442 -4.02 -12.258 1 98.81 133 THR B O 1
ATOM 3590 N N . THR B 1 134 ? -0.778 -4.391 -10.172 1 98.75 134 THR B N 1
ATOM 3591 C CA . THR B 1 134 ? -0.674 -5.844 -10.273 1 98.75 134 THR B CA 1
ATOM 3592 C C . THR B 1 134 ? -1.017 -6.504 -8.945 1 98.75 134 THR B C 1
ATOM 3594 O O . THR B 1 134 ? -1.833 -5.984 -8.18 1 98.75 134 THR B O 1
ATOM 3597 N N . VAL B 1 135 ? -0.518 -7.746 -8.688 1 98.75 135 VAL B N 1
ATOM 3598 C CA . VAL B 1 135 ? -0.729 -8.391 -7.398 1 98.75 135 VAL B CA 1
ATOM 3599 C C . VAL B 1 135 ? 0.596 -8.938 -6.867 1 98.75 135 VAL B C 1
ATOM 3601 O O . VAL B 1 135 ? 1.524 -9.188 -7.641 1 98.75 135 VAL B O 1
ATOM 3604 N N . ILE B 1 136 ? 0.684 -8.961 -5.637 1 98.44 136 ILE B N 1
ATOM 3605 C CA . ILE B 1 136 ? 1.689 -9.758 -4.945 1 98.44 136 ILE B CA 1
ATOM 3606 C C . ILE B 1 136 ? 1.081 -11.094 -4.508 1 98.44 136 ILE B C 1
ATOM 3608 O O . ILE B 1 136 ? -0.03 -11.125 -3.975 1 98.44 136 ILE B O 1
ATOM 3612 N N . VAL B 1 137 ? 1.732 -12.141 -4.793 1 98.56 137 VAL B N 1
ATOM 3613 C CA . VAL B 1 137 ? 1.35 -13.484 -4.359 1 98.56 137 VAL B CA 1
ATOM 3614 C C . VAL B 1 137 ? 2.283 -13.953 -3.246 1 98.56 137 VAL B C 1
ATOM 3616 O O . VAL B 1 137 ? 3.449 -14.266 -3.496 1 98.56 137 VAL B O 1
ATOM 3619 N N . GLU B 1 138 ? 1.729 -14.07 -2.064 1 97.81 138 GLU B N 1
ATOM 3620 C CA . GLU B 1 138 ? 2.531 -14.445 -0.904 1 97.81 138 GLU B CA 1
ATOM 3621 C C . GLU B 1 138 ? 2.641 -15.961 -0.774 1 97.81 138 GLU B C 1
ATOM 3623 O O . GLU B 1 138 ? 1.696 -16.625 -0.337 1 97.81 138 GLU B O 1
ATOM 3628 N N . GLY B 1 139 ? 3.855 -16.453 -1.028 1 96.88 139 GLY B N 1
ATOM 3629 C CA . GLY B 1 139 ? 4.078 -17.891 -0.968 1 96.88 139 GLY B CA 1
ATOM 3630 C C . GLY B 1 139 ? 3.582 -18.516 0.321 1 96.88 139 GLY B C 1
ATOM 3631 O O . GLY B 1 139 ? 2.84 -19.5 0.294 1 96.88 139 GLY B O 1
ATOM 3632 N N . PRO B 1 140 ? 3.926 -17.922 1.447 1 96.31 140 PRO B N 1
ATOM 3633 C CA . PRO B 1 140 ? 3.555 -18.5 2.738 1 96.31 140 PRO B CA 1
ATOM 3634 C C . PRO B 1 140 ? 2.043 -18.578 2.943 1 96.31 140 PRO B C 1
ATOM 3636 O O . PRO B 1 140 ? 1.566 -19.312 3.807 1 96.31 140 PRO B O 1
ATOM 3639 N N . LYS B 1 141 ? 1.299 -17.859 2.207 1 97.5 141 LYS B N 1
ATOM 3640 C CA . LYS B 1 141 ? -0.156 -17.891 2.326 1 97.5 141 LYS B CA 1
ATOM 3641 C C . LYS B 1 141 ? -0.79 -18.625 1.151 1 97.5 141 LYS B C 1
ATOM 3643 O O . LYS B 1 141 ? -1.704 -19.438 1.338 1 97.5 141 LYS B O 1
ATOM 3648 N N . TYR B 1 142 ? -0.321 -18.375 -0.019 1 98.44 142 TYR B N 1
ATOM 3649 C CA . TYR B 1 142 ? -0.94 -18.891 -1.232 1 98.44 142 TYR B CA 1
ATOM 3650 C C . TYR B 1 142 ? -0.771 -20.406 -1.322 1 98.44 142 TYR B C 1
ATOM 3652 O O . TYR B 1 142 ? -1.691 -21.109 -1.736 1 98.44 142 TYR B O 1
ATOM 3660 N N . LEU B 1 143 ? 0.397 -20.906 -0.955 1 98.19 143 LEU B N 1
ATOM 3661 C CA . LEU B 1 143 ? 0.655 -22.328 -1.05 1 98.19 143 LEU B CA 1
ATOM 3662 C C . LEU B 1 143 ? -0.278 -23.109 -0.131 1 98.19 143 LEU B C 1
ATOM 3664 O O . LEU B 1 143 ? -0.97 -24.031 -0.578 1 98.19 143 LEU B O 1
ATOM 3668 N N . PRO B 1 144 ? -0.324 -22.766 1.143 1 97.81 144 PRO B N 1
ATOM 3669 C CA . PRO B 1 144 ? -1.287 -23.484 1.983 1 97.81 144 PRO B CA 1
ATOM 3670 C C . PRO B 1 144 ? -2.73 -23.281 1.523 1 97.81 144 PRO B C 1
ATOM 3672 O O . PRO B 1 144 ? -3.561 -24.188 1.683 1 97.81 144 PRO B O 1
ATOM 3675 N N . TRP B 1 145 ? -3.074 -22.141 1.012 1 98.44 145 TRP B N 1
ATOM 3676 C CA . TRP B 1 145 ? -4.406 -21.891 0.475 1 98.44 145 TRP B CA 1
ATOM 3677 C C . TRP B 1 145 ? -4.73 -22.844 -0.661 1 98.44 145 TRP B C 1
ATOM 3679 O O . TRP B 1 145 ? -5.812 -23.438 -0.697 1 98.44 145 TRP B O 1
ATOM 3689 N N . LEU B 1 146 ? -3.811 -23.047 -1.616 1 98.62 146 LEU B N 1
ATOM 3690 C CA . LEU B 1 146 ? -3.971 -24.016 -2.699 1 98.62 146 LEU B CA 1
ATOM 3691 C C . LEU B 1 146 ? -4.102 -25.422 -2.152 1 98.62 146 LEU B C 1
ATOM 3693 O O . LEU B 1 146 ? -4.945 -26.203 -2.613 1 98.62 146 LEU B O 1
ATOM 3697 N N . MET B 1 147 ? -3.213 -25.766 -1.188 1 98.56 147 MET B N 1
ATOM 3698 C CA . MET B 1 147 ? -3.236 -27.109 -0.593 1 98.56 147 MET B CA 1
ATOM 3699 C C . MET B 1 147 ? -4.59 -27.391 0.046 1 98.56 147 MET B C 1
ATOM 3701 O O . MET B 1 147 ? -5.137 -28.484 -0.118 1 98.56 147 MET B O 1
ATOM 3705 N N . LYS B 1 148 ? -5.09 -26.438 0.764 1 98.62 148 LYS B N 1
ATOM 3706 C CA . LYS B 1 148 ? -6.402 -26.578 1.393 1 98.62 148 LYS B CA 1
ATOM 3707 C C . LYS B 1 148 ? -7.484 -26.844 0.351 1 98.62 148 LYS B C 1
ATOM 3709 O O . LYS B 1 148 ? -8.312 -27.734 0.528 1 98.62 148 LYS B O 1
ATOM 3714 N N . ARG B 1 149 ? -7.496 -26.094 -0.694 1 98.25 149 ARG B N 1
ATOM 3715 C CA . ARG B 1 149 ? -8.469 -26.281 -1.767 1 98.25 149 ARG B CA 1
ATOM 3716 C C . ARG B 1 149 ? -8.336 -27.656 -2.406 1 98.25 149 ARG B C 1
ATOM 3718 O O . ARG B 1 149 ? -9.336 -28.312 -2.688 1 98.25 149 ARG B O 1
ATOM 3725 N N . PHE B 1 150 ? -7.121 -28.031 -2.639 1 98.62 150 PHE B N 1
ATOM 3726 C CA . PHE B 1 150 ? -6.844 -29.328 -3.234 1 98.62 150 PHE B CA 1
ATOM 3727 C C . PHE B 1 150 ? -7.438 -30.453 -2.391 1 98.62 150 PHE B C 1
ATOM 3729 O O . PHE B 1 150 ? -8.133 -31.328 -2.91 1 98.62 150 PHE B O 1
ATOM 3736 N N . LYS B 1 151 ? -7.164 -30.375 -1.079 1 98.69 151 LYS B N 1
ATOM 3737 C CA . LYS B 1 151 ? -7.641 -31.406 -0.16 1 98.69 151 LYS B CA 1
ATOM 3738 C C . LYS B 1 151 ? -9.164 -31.375 -0.034 1 98.69 151 LYS B C 1
ATOM 3740 O O . LYS B 1 151 ? -9.812 -32.406 0.012 1 98.69 151 LYS B O 1
ATOM 3745 N N . GLU B 1 152 ? -9.688 -30.203 0.008 1 98.06 152 GLU B N 1
ATOM 3746 C CA . GLU B 1 152 ? -11.133 -30.047 0.143 1 98.06 152 GLU B CA 1
ATOM 3747 C C . GLU B 1 152 ? -11.867 -30.625 -1.062 1 98.06 152 GLU B C 1
ATOM 3749 O O . GLU B 1 152 ? -13.031 -31.031 -0.956 1 98.06 152 GLU B O 1
ATOM 3754 N N . ASN B 1 153 ? -11.195 -30.703 -2.189 1 97.56 153 ASN B N 1
ATOM 3755 C CA . ASN B 1 153 ? -11.797 -31.25 -3.4 1 97.56 153 ASN B CA 1
ATOM 3756 C C . ASN B 1 153 ? -11.445 -32.719 -3.58 1 97.56 153 ASN B C 1
ATOM 3758 O O . ASN B 1 153 ? -11.531 -33.25 -4.688 1 97.56 153 ASN B O 1
ATOM 3762 N N . GLY B 1 154 ? -10.945 -33.312 -2.486 1 97.69 154 GLY B N 1
ATOM 3763 C CA . GLY B 1 154 ? -10.75 -34.781 -2.477 1 97.69 154 GLY B CA 1
ATOM 3764 C C . GLY B 1 154 ? -9.352 -35.188 -2.879 1 97.69 154 GLY B C 1
ATOM 3765 O O . GLY B 1 154 ? -9.078 -36.375 -3.066 1 97.69 154 GLY B O 1
ATOM 3766 N N . GLY B 1 155 ? -8.477 -34.25 -3.064 1 98.44 155 GLY B N 1
ATOM 3767 C CA . GLY B 1 155 ? -7.109 -34.562 -3.434 1 98.44 155 GLY B CA 1
ATOM 3768 C C . GLY B 1 155 ? -6.355 -35.312 -2.354 1 98.44 155 GLY B C 1
ATOM 3769 O O . GLY B 1 155 ? -6.609 -35.125 -1.163 1 98.44 155 GLY B O 1
ATOM 3770 N N . LYS B 1 156 ? -5.445 -36.156 -2.766 1 98.5 156 LYS B N 1
ATOM 3771 C CA . LYS B 1 156 ? -4.586 -36.906 -1.851 1 98.5 156 LYS B CA 1
ATOM 3772 C C . LYS B 1 156 ? -3.152 -36.375 -1.898 1 98.5 156 LYS B C 1
ATOM 3774 O O . LYS B 1 156 ? -2.682 -35.938 -2.949 1 98.5 156 LYS B O 1
ATOM 3779 N N . VAL B 1 157 ? -2.498 -36.438 -0.779 1 98.62 157 VAL B N 1
ATOM 3780 C CA . VAL B 1 157 ? -1.116 -36 -0.687 1 98.62 157 VAL B CA 1
ATOM 3781 C C . VAL B 1 157 ? -0.244 -37.094 -0.085 1 98.62 157 VAL B C 1
ATOM 3783 O O . VAL B 1 157 ? -0.583 -37.656 0.953 1 98.62 157 VAL B O 1
ATOM 3786 N N . VAL B 1 158 ? 0.823 -37.375 -0.743 1 98.25 158 VAL B N 1
ATOM 3787 C CA . VAL B 1 158 ? 1.758 -38.406 -0.291 1 98.25 158 VAL B CA 1
ATOM 3788 C C . VAL B 1 158 ? 3.16 -37.812 -0.175 1 98.25 158 VAL B C 1
ATOM 3790 O O . VAL B 1 158 ? 3.678 -37.219 -1.135 1 98.25 158 VAL B O 1
ATOM 3793 N N . GLU B 1 159 ? 3.752 -37.906 0.971 1 97.62 159 GLU B N 1
ATOM 3794 C CA . GLU B 1 159 ? 5.141 -37.5 1.146 1 97.62 159 GLU B CA 1
ATOM 3795 C C . GLU B 1 159 ? 6.102 -38.594 0.76 1 97.62 159 GLU B C 1
ATOM 3797 O O . GLU B 1 159 ? 6.219 -39.594 1.474 1 97.62 159 GLU B O 1
ATOM 3802 N N . GLN B 1 160 ? 6.746 -38.406 -0.381 1 97.19 160 GLN B N 1
ATOM 3803 C CA . GLN B 1 160 ? 7.656 -39.438 -0.922 1 97.19 160 GLN B CA 1
ATOM 3804 C C . GLN B 1 160 ? 8.594 -38.812 -1.958 1 97.19 160 GLN B C 1
ATOM 3806 O O . GLN B 1 160 ? 8.18 -37.969 -2.762 1 97.19 160 GLN B O 1
ATOM 3811 N N . LYS B 1 161 ? 9.828 -39.188 -1.872 1 96.44 161 LYS B N 1
ATOM 3812 C CA . LYS B 1 161 ? 10.766 -38.812 -2.928 1 96.44 161 LYS B CA 1
ATOM 3813 C C . LYS B 1 161 ? 10.68 -39.781 -4.105 1 96.44 161 LYS B C 1
ATOM 3815 O O . LYS B 1 161 ? 10.727 -41 -3.916 1 96.44 161 LYS B O 1
ATOM 3820 N N . ILE B 1 162 ? 10.477 -39.281 -5.277 1 97.25 162 ILE B N 1
ATOM 3821 C CA . ILE B 1 162 ? 10.461 -40.062 -6.496 1 97.25 162 ILE B CA 1
ATOM 3822 C C . ILE B 1 162 ? 11.82 -40 -7.18 1 97.25 162 ILE B C 1
ATOM 3824 O O . ILE B 1 162 ? 12.273 -38.938 -7.562 1 97.25 162 ILE B O 1
ATOM 3828 N N . SER B 1 163 ? 12.477 -41.125 -7.363 1 96.5 163 SER B N 1
ATOM 3829 C CA . SER B 1 163 ? 13.812 -41.156 -7.957 1 96.5 163 SER B CA 1
ATOM 3830 C C . SER B 1 163 ? 13.742 -41.5 -9.445 1 96.5 163 SER B C 1
ATOM 3832 O O . SER B 1 163 ? 14.688 -41.219 -10.188 1 96.5 163 SER B O 1
ATOM 3834 N N . SER B 1 164 ? 12.695 -42.125 -9.797 1 97.38 164 SER B N 1
ATOM 3835 C CA . SER B 1 164 ? 12.43 -42.5 -11.18 1 97.38 164 SER B CA 1
ATOM 3836 C C . SER B 1 164 ? 10.93 -42.562 -11.469 1 97.38 164 SER B C 1
ATOM 3838 O O . SER B 1 164 ? 10.156 -43.031 -10.633 1 97.38 164 SER B O 1
ATOM 3840 N N . PHE B 1 165 ? 10.57 -42.188 -12.703 1 97.69 165 PHE B N 1
ATOM 3841 C CA . PHE B 1 165 ? 9.164 -42.25 -13.086 1 97.69 165 PHE B CA 1
ATOM 3842 C C . PHE B 1 165 ? 8.672 -43.688 -13.07 1 97.69 165 PHE B C 1
ATOM 3844 O O . PHE B 1 165 ? 7.473 -43.938 -12.961 1 97.69 165 PHE B O 1
ATOM 3851 N N . GLU B 1 166 ? 9.57 -44.625 -13.172 1 96.38 166 GLU B N 1
ATOM 3852 C CA . GLU B 1 166 ? 9.211 -46.031 -13.172 1 96.38 166 GLU B CA 1
ATOM 3853 C C . GLU B 1 166 ? 8.453 -46.406 -11.898 1 96.38 166 GLU B C 1
ATOM 3855 O O . GLU B 1 166 ? 7.574 -47.25 -11.93 1 96.38 166 GLU B O 1
ATOM 3860 N N . GLU B 1 167 ? 8.836 -45.719 -10.82 1 96.56 167 GLU B N 1
ATOM 3861 C CA . GLU B 1 167 ? 8.195 -46 -9.531 1 96.56 167 GLU B CA 1
ATOM 3862 C C . GLU B 1 167 ? 6.695 -45.719 -9.602 1 96.56 167 GLU B C 1
ATOM 3864 O O . GLU B 1 167 ? 5.934 -46.219 -8.781 1 96.56 167 GLU B O 1
ATOM 3869 N N . LEU B 1 168 ? 6.297 -44.938 -10.547 1 96.69 168 LEU B N 1
ATOM 3870 C CA . LEU B 1 168 ? 4.91 -44.469 -10.633 1 96.69 168 LEU B CA 1
ATOM 3871 C C . LEU B 1 168 ? 4.152 -45.281 -11.688 1 96.69 168 LEU B C 1
ATOM 3873 O O . LEU B 1 168 ? 2.922 -45.219 -11.758 1 96.69 168 LEU B O 1
ATOM 3877 N N . SER B 1 169 ? 4.934 -46 -12.531 1 94.88 169 SER B N 1
ATOM 3878 C CA . SER B 1 169 ? 4.348 -46.844 -13.586 1 94.88 169 SER B CA 1
ATOM 3879 C C . SER B 1 169 ? 3.484 -47.938 -12.992 1 94.88 169 SER B C 1
ATOM 3881 O O . SER B 1 169 ? 3.891 -48.625 -12.039 1 94.88 169 SER B O 1
ATOM 3883 N N . GLY B 1 170 ? 2.254 -48.125 -13.547 1 91.88 170 GLY B N 1
ATOM 3884 C CA . GLY B 1 170 ? 1.356 -49.156 -13.062 1 91.88 170 GLY B CA 1
ATOM 3885 C C . GLY B 1 170 ? 0.535 -48.719 -11.867 1 91.88 170 GLY B C 1
ATOM 3886 O O . GLY B 1 170 ? -0.459 -49.344 -11.516 1 91.88 170 GLY B O 1
ATOM 3887 N N . VAL B 1 171 ? 0.965 -47.719 -11.219 1 93.88 171 VAL B N 1
ATOM 3888 C CA . VAL B 1 171 ? 0.246 -47.188 -10.055 1 93.88 171 VAL B CA 1
ATOM 3889 C C . VAL B 1 171 ? -0.688 -46.062 -10.484 1 93.88 171 VAL B C 1
ATOM 3891 O O . VAL B 1 171 ? -1.828 -46 -10.023 1 93.88 171 VAL B O 1
ATOM 3894 N N . TYR B 1 172 ? -0.176 -45.25 -11.336 1 96.31 172 TYR B N 1
ATOM 3895 C CA . TYR B 1 172 ? -0.939 -44.125 -11.852 1 96.31 172 TYR B CA 1
ATOM 3896 C C . TYR B 1 172 ? -1.078 -44.188 -13.367 1 96.31 172 TYR B C 1
ATOM 3898 O O . TYR B 1 172 ? -0.24 -44.812 -14.047 1 96.31 172 TYR B O 1
ATOM 3906 N N . ASP B 1 173 ? -2.148 -43.625 -13.875 1 95.62 173 ASP B N 1
ATOM 3907 C CA . ASP B 1 173 ? -2.402 -43.625 -15.312 1 95.62 173 ASP B CA 1
ATOM 3908 C C . ASP B 1 173 ? -1.652 -42.5 -16.016 1 95.62 173 ASP B C 1
ATOM 3910 O O . ASP B 1 173 ? -1.298 -42.625 -17.188 1 95.62 173 ASP B O 1
ATOM 3914 N N . LEU B 1 174 ? -1.488 -41.406 -15.352 1 97.5 174 LEU B N 1
ATOM 3915 C CA . LEU B 1 174 ? -0.862 -40.219 -15.891 1 97.5 174 LEU B CA 1
ATOM 3916 C C . LEU B 1 174 ? -0.004 -39.531 -14.836 1 97.5 174 LEU B C 1
ATOM 3918 O O . LEU B 1 174 ? -0.417 -39.406 -13.68 1 97.5 174 LEU B O 1
ATOM 3922 N N . VAL B 1 175 ? 1.222 -39.156 -15.25 1 98.62 175 VAL B N 1
ATOM 3923 C CA . VAL B 1 175 ? 2.146 -38.438 -14.375 1 98.62 175 VAL B CA 1
ATOM 3924 C C . VAL B 1 175 ? 2.309 -37 -14.852 1 98.62 175 VAL B C 1
ATOM 3926 O O . VAL B 1 175 ? 2.535 -36.75 -16.047 1 98.62 175 VAL B O 1
ATOM 3929 N N . VAL B 1 176 ? 2.129 -36.031 -14 1 98.88 176 VAL B N 1
ATOM 3930 C CA . VAL B 1 176 ? 2.484 -34.656 -14.266 1 98.88 176 VAL B CA 1
ATOM 3931 C C . VAL B 1 176 ? 3.721 -34.281 -13.453 1 98.88 176 VAL B C 1
ATOM 3933 O O . VAL B 1 176 ? 3.672 -34.219 -12.227 1 98.88 176 VAL B O 1
ATOM 3936 N N . ASN B 1 177 ? 4.805 -34.031 -14.133 1 98.88 177 ASN B N 1
ATOM 3937 C CA . ASN B 1 177 ? 6.09 -33.719 -13.523 1 98.88 177 ASN B CA 1
ATOM 3938 C C . ASN B 1 177 ? 6.234 -32.219 -13.258 1 98.88 177 ASN B C 1
ATOM 3940 O O . ASN B 1 177 ? 6.418 -31.438 -14.195 1 98.88 177 ASN B O 1
ATOM 3944 N N . CYS B 1 178 ? 6.18 -31.844 -12.023 1 98.69 178 CYS B N 1
ATOM 3945 C CA . CYS B 1 178 ? 6.352 -30.469 -11.57 1 98.69 178 CYS B CA 1
ATOM 3946 C C . CYS B 1 178 ? 7.469 -30.375 -10.539 1 98.69 178 CYS B C 1
ATOM 3948 O O . CYS B 1 178 ? 7.352 -29.641 -9.547 1 98.69 178 CYS B O 1
ATOM 3950 N N . THR B 1 179 ? 8.594 -31.031 -10.727 1 97.75 179 THR B N 1
ATOM 3951 C CA . THR B 1 179 ? 9.594 -31.219 -9.68 1 97.75 179 THR B CA 1
ATOM 3952 C C . THR B 1 179 ? 10.672 -30.156 -9.758 1 97.75 179 THR B C 1
ATOM 3954 O O . THR B 1 179 ? 11.711 -30.266 -9.102 1 97.75 179 THR B O 1
ATOM 3957 N N . GLY B 1 180 ? 10.438 -29.141 -10.625 1 96.31 180 GLY B N 1
ATOM 3958 C CA . GLY B 1 180 ? 11.438 -28.094 -10.719 1 96.31 180 GLY B CA 1
ATOM 3959 C C . GLY B 1 180 ? 12.844 -28.625 -10.953 1 96.31 180 GLY B C 1
ATOM 3960 O O . GLY B 1 180 ? 13.062 -29.391 -11.883 1 96.31 180 GLY B O 1
ATOM 3961 N N . LEU B 1 181 ? 13.797 -28.344 -10.062 1 95.06 181 LEU B N 1
ATOM 3962 C CA . LEU B 1 181 ? 15.188 -28.766 -10.219 1 95.06 181 LEU B CA 1
ATOM 3963 C C . LEU B 1 181 ? 15.312 -30.281 -10.172 1 95.06 181 LEU B C 1
ATOM 3965 O O . LEU B 1 181 ? 16.25 -30.859 -10.734 1 95.06 181 LEU B O 1
ATOM 3969 N N . GLY B 1 182 ? 14.359 -30.922 -9.508 1 95.75 182 GLY B N 1
ATOM 3970 C CA . GLY B 1 182 ? 14.352 -32.375 -9.469 1 95.75 182 GLY B CA 1
ATOM 3971 C C . GLY B 1 182 ? 14.242 -33 -10.844 1 95.75 182 GLY B C 1
ATOM 3972 O O . GLY B 1 182 ? 14.641 -34.156 -11.031 1 95.75 182 GLY B O 1
ATOM 3973 N N . SER B 1 183 ? 13.742 -32.281 -11.773 1 97.56 183 SER B N 1
ATOM 3974 C CA . SER B 1 183 ? 13.555 -32.781 -13.125 1 97.56 183 SER B CA 1
ATOM 3975 C C . SER B 1 183 ? 14.891 -33 -13.828 1 97.56 183 SER B C 1
ATOM 3977 O O . SER B 1 183 ? 14.961 -33.719 -14.836 1 97.56 183 SER B O 1
ATOM 3979 N N . ARG B 1 184 ? 15.922 -32.25 -13.359 1 96.06 184 ARG B N 1
ATOM 3980 C CA . ARG B 1 184 ? 17.234 -32.5 -13.953 1 96.06 184 ARG B CA 1
ATOM 3981 C C . ARG B 1 184 ? 17.594 -33.969 -13.953 1 96.06 184 ARG B C 1
ATOM 3983 O O . ARG B 1 184 ? 18.062 -34.5 -14.961 1 96.06 184 ARG B O 1
ATOM 3990 N N . GLY B 1 185 ? 17.422 -34.656 -12.789 1 96.12 185 GLY B N 1
ATOM 3991 C CA . GLY B 1 185 ? 17.672 -36.062 -12.68 1 96.12 185 GLY B CA 1
ATOM 3992 C C . GLY B 1 185 ? 16.531 -36.938 -13.211 1 96.12 185 GLY B C 1
ATOM 3993 O O . GLY B 1 185 ? 16.75 -37.844 -14 1 96.12 185 GLY B O 1
ATOM 3994 N N . LEU B 1 186 ? 15.297 -36.625 -12.812 1 97.06 186 LEU B N 1
ATOM 3995 C CA . LEU B 1 186 ? 14.125 -37.438 -13.102 1 97.06 186 LEU B CA 1
ATOM 3996 C C . LEU B 1 186 ? 13.875 -37.5 -14.609 1 97.06 186 LEU B C 1
ATOM 3998 O O . LEU B 1 186 ? 13.5 -38.562 -15.125 1 97.06 186 LEU B O 1
ATOM 4002 N N . ALA B 1 187 ? 14.047 -36.344 -15.297 1 97.19 187 ALA B N 1
ATOM 4003 C CA . ALA B 1 187 ? 13.773 -36.281 -16.734 1 97.19 187 ALA B CA 1
ATOM 4004 C C . ALA B 1 187 ? 15.07 -36.188 -17.531 1 97.19 187 ALA B C 1
ATOM 4006 O O . ALA B 1 187 ? 15.055 -35.906 -18.734 1 97.19 187 ALA B O 1
ATOM 4007 N N . SER B 1 188 ? 16.266 -36.344 -16.906 1 96.69 188 SER B N 1
ATOM 4008 C CA . SER B 1 188 ? 17.562 -36.25 -17.547 1 96.69 188 SER B CA 1
ATOM 4009 C C . SER B 1 188 ? 17.688 -35 -18.391 1 96.69 188 SER B C 1
ATOM 4011 O O . SER B 1 188 ? 18.078 -35.062 -19.562 1 96.69 188 SER B O 1
ATOM 4013 N N . ASP B 1 189 ? 17.25 -33.906 -17.844 1 97.62 189 ASP B N 1
ATOM 4014 C CA . ASP B 1 189 ? 17.188 -32.625 -18.578 1 97.62 189 ASP B CA 1
ATOM 4015 C C . ASP B 1 189 ? 18.391 -31.766 -18.25 1 97.62 189 ASP B C 1
ATOM 4017 O O . ASP B 1 189 ? 18.375 -31.016 -17.266 1 97.62 189 ASP B O 1
ATOM 4021 N N . THR B 1 190 ? 19.375 -31.672 -19.109 1 96.31 190 THR B N 1
ATOM 4022 C CA . THR B 1 190 ? 20.625 -30.969 -18.875 1 96.31 190 THR B CA 1
ATOM 4023 C C . THR B 1 190 ? 20.469 -29.484 -19.141 1 96.31 190 THR B C 1
ATOM 4025 O O . THR B 1 190 ? 21.344 -28.688 -18.781 1 96.31 190 THR B O 1
ATOM 4028 N N . ASP B 1 191 ? 19.375 -29.125 -19.734 1 97.06 191 ASP B N 1
ATOM 4029 C CA . ASP B 1 191 ? 19.109 -27.703 -19.969 1 97.06 191 ASP B CA 1
ATOM 4030 C C . ASP B 1 191 ? 18.625 -27.031 -18.688 1 97.06 191 ASP B C 1
ATOM 4032 O O . ASP B 1 191 ? 18.609 -25.797 -18.609 1 97.06 191 ASP B O 1
ATOM 4036 N N . LEU B 1 192 ? 18.25 -27.828 -17.75 1 96.69 192 LEU B N 1
ATOM 4037 C CA . LEU B 1 192 ? 17.766 -27.328 -16.469 1 96.69 192 LEU B CA 1
ATOM 4038 C C . LEU B 1 192 ? 18.906 -27.078 -15.5 1 96.69 192 LEU B C 1
ATOM 4040 O O . LEU B 1 192 ? 19.719 -27.984 -15.258 1 96.69 192 LEU B O 1
ATOM 4044 N N . HIS B 1 193 ? 19.047 -25.875 -15.008 1 96 193 HIS B N 1
ATOM 4045 C CA . HIS B 1 193 ? 20.109 -25.562 -14.062 1 96 193 HIS B CA 1
ATOM 4046 C C . HIS B 1 193 ? 19.625 -24.594 -12.984 1 96 193 HIS B C 1
ATOM 4048 O O . HIS B 1 193 ? 18.688 -23.828 -13.211 1 96 193 HIS B O 1
ATOM 4054 N N . PRO B 1 194 ? 20.25 -24.656 -11.805 1 95.56 194 PRO B N 1
ATOM 4055 C CA . PRO B 1 194 ? 19.859 -23.75 -10.727 1 95.56 194 PRO B CA 1
ATOM 4056 C C . PRO B 1 194 ? 20.438 -22.344 -10.906 1 95.56 194 PRO B C 1
ATOM 4058 O O . PRO B 1 194 ? 21.562 -22.188 -11.375 1 95.56 194 PRO B O 1
ATOM 4061 N N . VAL B 1 195 ? 19.641 -21.344 -10.664 1 95.56 195 VAL B N 1
ATOM 4062 C CA . VAL B 1 195 ? 20.109 -19.969 -10.539 1 95.56 195 VAL B CA 1
ATOM 4063 C C . VAL B 1 195 ? 19.828 -19.453 -9.133 1 95.56 195 VAL B C 1
ATOM 4065 O O . VAL B 1 195 ? 18.672 -19.297 -8.734 1 95.56 195 VAL B O 1
ATOM 4068 N N . ARG B 1 196 ? 20.891 -19.188 -8.461 1 95.38 196 ARG B N 1
ATOM 4069 C CA . ARG B 1 196 ? 20.812 -18.766 -7.07 1 95.38 196 ARG B CA 1
ATOM 4070 C C . ARG B 1 196 ? 20.297 -17.328 -6.973 1 95.38 196 ARG B C 1
ATOM 4072 O O . ARG B 1 196 ? 20.672 -16.469 -7.789 1 95.38 196 ARG B O 1
ATOM 4079 N N . GLY B 1 197 ? 19.375 -17.109 -6.059 1 93 197 GLY B N 1
ATOM 4080 C CA . GLY B 1 197 ? 18.938 -15.766 -5.688 1 93 197 GLY B CA 1
ATOM 4081 C C . GLY B 1 197 ? 18.969 -15.516 -4.191 1 93 197 GLY B C 1
ATOM 4082 O O . GLY B 1 197 ? 18.766 -16.438 -3.4 1 93 197 GLY B O 1
ATOM 4083 N N . GLN B 1 198 ? 19.312 -14.336 -3.83 1 93.5 198 GLN B N 1
ATOM 4084 C CA . GLN B 1 198 ? 19.281 -13.898 -2.439 1 93.5 198 GLN B CA 1
ATOM 4085 C C . GLN B 1 198 ? 18.438 -12.625 -2.287 1 93.5 198 GLN B C 1
ATOM 4087 O O . GLN B 1 198 ? 18.578 -11.695 -3.076 1 93.5 198 GLN B O 1
ATOM 4092 N N . LEU B 1 199 ? 17.484 -12.641 -1.377 1 93.69 199 LEU B N 1
ATOM 4093 C CA . LEU B 1 199 ? 16.734 -11.438 -1.078 1 93.69 199 LEU B CA 1
ATOM 4094 C C . LEU B 1 199 ? 16.688 -11.18 0.424 1 93.69 199 LEU B C 1
ATOM 4096 O O . LEU B 1 199 ? 17.031 -12.055 1.219 1 93.69 199 LEU B O 1
ATOM 4100 N N . ILE B 1 200 ? 16.406 -9.984 0.763 1 96.25 200 ILE B N 1
ATOM 4101 C CA . ILE B 1 200 ? 16.281 -9.539 2.148 1 96.25 200 ILE B CA 1
ATOM 4102 C C . ILE B 1 200 ? 14.797 -9.359 2.5 1 96.25 200 ILE B C 1
ATOM 4104 O O . ILE B 1 200 ? 14.039 -8.766 1.735 1 96.25 200 ILE B O 1
ATOM 4108 N N . ARG B 1 201 ? 14.391 -9.961 3.574 1 96.81 201 ARG B N 1
ATOM 4109 C CA . ARG B 1 201 ? 13.055 -9.734 4.117 1 96.81 201 ARG B CA 1
ATOM 4110 C C . ARG B 1 201 ? 13.102 -8.758 5.289 1 96.81 201 ARG B C 1
ATOM 4112 O O . ARG B 1 201 ? 13.844 -8.969 6.25 1 96.81 201 ARG B O 1
ATOM 4119 N N . LEU B 1 202 ? 12.266 -7.676 5.129 1 97.31 202 LEU B N 1
ATOM 4120 C CA . LEU B 1 202 ? 12.258 -6.656 6.172 1 97.31 202 LEU B CA 1
ATOM 4121 C C . LEU B 1 202 ? 10.836 -6.305 6.578 1 97.31 202 LEU B C 1
ATOM 4123 O O . LEU B 1 202 ? 9.875 -6.711 5.918 1 97.31 202 LEU B O 1
ATOM 4127 N N . THR B 1 203 ? 10.742 -5.699 7.789 1 98 203 THR B N 1
ATOM 4128 C CA . THR B 1 203 ? 9.484 -5.059 8.172 1 98 203 THR B CA 1
ATOM 4129 C C . THR B 1 203 ? 9.516 -3.568 7.852 1 98 203 THR B C 1
ATOM 4131 O O . THR B 1 203 ? 10.398 -2.846 8.328 1 98 203 THR B O 1
ATOM 4134 N N . ALA B 1 204 ? 8.664 -3.092 7.07 1 98.06 204 ALA B N 1
ATOM 4135 C CA . ALA B 1 204 ? 8.43 -1.7 6.691 1 98.06 204 ALA B CA 1
ATOM 4136 C C . ALA B 1 204 ? 6.957 -1.463 6.363 1 98.06 204 ALA B C 1
ATOM 4138 O O . ALA B 1 204 ? 6.613 -1.168 5.215 1 98.06 204 ALA B O 1
ATOM 4139 N N . PRO B 1 205 ? 6.102 -1.523 7.367 1 97.81 205 PRO B N 1
ATOM 4140 C CA . PRO B 1 205 ? 4.656 -1.526 7.125 1 97.81 205 PRO B CA 1
ATOM 4141 C C . PRO B 1 205 ? 4.168 -0.237 6.469 1 97.81 205 PRO B C 1
ATOM 4143 O O . PRO B 1 205 ? 3.029 -0.175 5.992 1 97.81 205 PRO B O 1
ATOM 4146 N N . TRP B 1 206 ? 5.012 0.836 6.355 1 98.25 206 TRP B N 1
ATOM 4147 C CA . TRP B 1 206 ? 4.629 2.098 5.73 1 98.25 206 TRP B CA 1
ATOM 4148 C C . TRP B 1 206 ? 4.852 2.051 4.223 1 98.25 206 TRP B C 1
ATOM 4150 O O . TRP B 1 206 ? 4.395 2.936 3.494 1 98.25 206 TRP B O 1
ATOM 4160 N N . ILE B 1 207 ? 5.594 1.075 3.754 1 98.56 207 ILE B N 1
ATOM 4161 C CA . ILE B 1 207 ? 5.82 0.925 2.32 1 98.56 207 ILE B CA 1
ATOM 4162 C C . ILE B 1 207 ? 4.602 0.274 1.671 1 98.56 207 ILE B C 1
ATOM 4164 O O . ILE B 1 207 ? 4.273 -0.875 1.97 1 98.56 207 ILE B O 1
ATOM 4168 N N . LYS B 1 208 ? 3.967 1.016 0.738 1 98.44 208 LYS B N 1
ATOM 4169 C CA . LYS B 1 208 ? 2.732 0.53 0.129 1 98.44 208 LYS B CA 1
ATOM 4170 C C . LYS B 1 208 ? 2.922 0.268 -1.362 1 98.44 208 LYS B C 1
ATOM 4172 O O . LYS B 1 208 ? 2.082 -0.375 -1.996 1 98.44 208 LYS B O 1
ATOM 4177 N N . HIS B 1 209 ? 4.012 0.739 -1.939 1 98.69 209 HIS B N 1
ATOM 4178 C CA . HIS B 1 209 ? 4.297 0.591 -3.361 1 98.69 209 HIS B CA 1
ATOM 4179 C C . HIS B 1 209 ? 5.383 -0.454 -3.598 1 98.69 209 HIS B C 1
ATOM 4181 O O . HIS B 1 209 ? 6.352 -0.53 -2.842 1 98.69 209 HIS B O 1
ATOM 4187 N N . PHE B 1 210 ? 5.211 -1.22 -4.672 1 98.62 210 PHE B N 1
ATOM 4188 C CA . PHE B 1 210 ? 6.383 -1.952 -5.141 1 98.62 210 PHE B CA 1
ATOM 4189 C C . PHE B 1 210 ? 7.266 -1.062 -6.004 1 98.62 210 PHE B C 1
ATOM 4191 O O . PHE B 1 210 ? 6.809 -0.041 -6.523 1 98.62 210 PHE B O 1
ATOM 4198 N N . VAL B 1 211 ? 8.508 -1.396 -6.098 1 98.25 211 VAL B N 1
ATOM 4199 C CA . VAL B 1 211 ? 9.461 -0.834 -7.051 1 98.25 211 VAL B CA 1
ATOM 4200 C C . VAL B 1 211 ? 10.172 -1.961 -7.801 1 98.25 211 VAL B C 1
ATOM 4202 O O . VAL B 1 211 ? 10.625 -2.93 -7.188 1 98.25 211 VAL B O 1
ATOM 4205 N N . HIS B 1 212 ? 10.117 -1.903 -9 1 96.75 212 HIS B N 1
ATOM 4206 C CA . HIS B 1 212 ? 10.883 -2.771 -9.891 1 96.75 212 HIS B CA 1
ATOM 4207 C C . HIS B 1 212 ? 11.758 -1.959 -10.836 1 96.75 212 HIS B C 1
ATOM 4209 O O . HIS B 1 212 ? 11.32 -0.942 -11.375 1 96.75 212 HIS B O 1
ATOM 4215 N N . THR B 1 213 ? 12.977 -2.307 -10.992 1 95.19 213 THR B N 1
ATOM 4216 C CA . THR B 1 213 ? 13.891 -1.542 -11.828 1 95.19 213 THR B CA 1
ATOM 4217 C C . THR B 1 213 ? 14.523 -2.436 -12.891 1 95.19 213 THR B C 1
ATOM 4219 O O . THR B 1 213 ? 14.547 -3.66 -12.75 1 95.19 213 THR B O 1
ATOM 4222 N N . ASP B 1 214 ? 15.047 -1.838 -13.914 1 91.25 214 ASP B N 1
ATOM 4223 C CA . ASP B 1 214 ? 15.656 -2.602 -14.992 1 91.25 214 ASP B CA 1
ATOM 4224 C C . ASP B 1 214 ? 17.078 -3.014 -14.641 1 91.25 214 ASP B C 1
ATOM 4226 O O . ASP B 1 214 ? 17.734 -3.746 -15.391 1 91.25 214 ASP B O 1
ATOM 4230 N N . ASP B 1 215 ? 17.609 -2.58 -13.523 1 87.94 215 ASP B N 1
ATOM 4231 C CA . ASP B 1 215 ? 18.938 -2.998 -13.055 1 87.94 215 ASP B CA 1
ATOM 4232 C C . ASP B 1 215 ? 18.812 -3.982 -11.898 1 87.94 215 ASP B C 1
ATOM 4234 O O . ASP B 1 215 ? 19.641 -3.963 -10.977 1 87.94 215 ASP B O 1
ATOM 4238 N N . SER B 1 216 ? 17.797 -4.699 -11.828 1 86.94 216 SER B N 1
ATOM 4239 C CA . SER B 1 216 ? 17.578 -5.891 -11.016 1 86.94 216 SER B CA 1
ATOM 4240 C C . SER B 1 216 ? 17.438 -5.535 -9.539 1 86.94 216 SER B C 1
ATOM 4242 O O . SER B 1 216 ? 17.969 -6.242 -8.672 1 86.94 216 SER B O 1
ATOM 4244 N N . LYS B 1 217 ? 16.828 -4.449 -9.219 1 91.38 217 LYS B N 1
ATOM 4245 C CA . LYS B 1 217 ? 16.453 -4.086 -7.855 1 91.38 217 LYS B CA 1
ATOM 4246 C C . LYS B 1 217 ? 14.938 -4.023 -7.695 1 91.38 217 LYS B C 1
ATOM 4248 O O . LYS B 1 217 ? 14.219 -3.648 -8.625 1 91.38 217 LYS B O 1
ATOM 4253 N N . TYR B 1 218 ? 14.562 -4.441 -6.523 1 95.88 218 TYR B N 1
ATOM 4254 C CA . TYR B 1 218 ? 13.125 -4.312 -6.336 1 95.88 218 TYR B CA 1
ATOM 4255 C C . TYR B 1 218 ? 12.773 -4.133 -4.863 1 95.88 218 TYR B C 1
ATOM 4257 O O . TYR B 1 218 ? 13.57 -4.48 -3.986 1 95.88 218 TYR B O 1
ATOM 4265 N N . ILE B 1 219 ? 11.734 -3.539 -4.574 1 97.94 219 ILE B N 1
ATOM 4266 C CA . ILE B 1 219 ? 10.969 -3.482 -3.332 1 97.94 219 ILE B CA 1
ATOM 4267 C C . ILE B 1 219 ? 9.586 -4.094 -3.547 1 97.94 219 ILE B C 1
ATOM 4269 O O . ILE B 1 219 ? 8.836 -3.648 -4.414 1 97.94 219 ILE B O 1
ATOM 4273 N N . MET B 1 220 ? 9.227 -5.09 -2.812 1 97.81 220 MET B N 1
ATOM 4274 C CA . MET B 1 220 ? 7.953 -5.777 -2.977 1 97.81 220 MET B CA 1
ATOM 4275 C C . MET B 1 220 ? 7.262 -5.973 -1.631 1 97.81 220 MET B C 1
ATOM 4277 O O . MET B 1 220 ? 7.523 -6.949 -0.928 1 97.81 220 MET B O 1
ATOM 4281 N N . PRO B 1 221 ? 6.34 -5.105 -1.334 1 98.12 221 PRO B N 1
ATOM 4282 C CA . PRO B 1 221 ? 5.633 -5.246 -0.06 1 98.12 221 PRO B CA 1
ATOM 4283 C C . PRO B 1 221 ? 4.555 -6.332 -0.102 1 98.12 221 PRO B C 1
ATOM 4285 O O . PRO B 1 221 ? 3.705 -6.328 -0.995 1 98.12 221 PRO B O 1
ATOM 4288 N N . ALA B 1 222 ? 4.648 -7.262 0.789 1 97.12 222 ALA B N 1
ATOM 4289 C CA . ALA B 1 222 ? 3.582 -8.211 1.1 1 97.12 222 ALA B CA 1
ATOM 4290 C C . ALA B 1 222 ? 2.783 -7.766 2.32 1 97.12 222 ALA B C 1
ATOM 4292 O O . ALA B 1 222 ? 2.836 -6.594 2.707 1 97.12 222 ALA B O 1
ATOM 4293 N N . SER B 1 223 ? 1.964 -8.656 2.898 1 96.56 223 SER B N 1
ATOM 4294 C CA . SER B 1 223 ? 1.106 -8.273 4.016 1 96.56 223 SER B CA 1
ATOM 4295 C C . SER B 1 223 ? 1.93 -7.93 5.254 1 96.56 223 SER B C 1
ATOM 4297 O O . SER B 1 223 ? 1.678 -6.922 5.914 1 96.56 223 SER B O 1
ATOM 4299 N N . GLU B 1 224 ? 2.936 -8.734 5.488 1 95 224 GLU B N 1
ATOM 4300 C CA . GLU B 1 224 ? 3.627 -8.578 6.766 1 95 224 GLU B CA 1
ATOM 4301 C C . GLU B 1 224 ? 5.082 -8.172 6.559 1 95 224 GLU B C 1
ATOM 4303 O O . GLU B 1 224 ? 5.746 -7.715 7.492 1 95 224 GLU B O 1
ATOM 4308 N N . THR B 1 225 ? 5.586 -8.414 5.418 1 96.88 225 THR B N 1
ATOM 4309 C CA . THR B 1 225 ? 6.996 -8.141 5.164 1 96.88 225 THR B CA 1
ATOM 4310 C C . THR B 1 225 ? 7.18 -7.477 3.803 1 96.88 225 THR B C 1
ATOM 4312 O O . THR B 1 225 ? 6.234 -7.375 3.021 1 96.88 225 THR B O 1
ATOM 4315 N N . VAL B 1 226 ? 8.328 -6.969 3.598 1 97.81 226 VAL B N 1
ATOM 4316 C CA . VAL B 1 226 ? 8.773 -6.418 2.322 1 97.81 226 VAL B CA 1
ATOM 4317 C C . VAL B 1 226 ? 10.008 -7.176 1.835 1 97.81 226 VAL B C 1
ATOM 4319 O O . VAL B 1 226 ? 10.984 -7.324 2.572 1 97.81 226 VAL B O 1
ATOM 4322 N N . ALA B 1 227 ? 9.93 -7.711 0.666 1 97.25 227 ALA B N 1
ATOM 4323 C CA . ALA B 1 227 ? 11.102 -8.305 0.034 1 97.25 227 ALA B CA 1
ATOM 4324 C C . ALA B 1 227 ? 11.891 -7.266 -0.746 1 97.25 227 ALA B C 1
ATOM 4326 O O . ALA B 1 227 ? 11.32 -6.477 -1.501 1 97.25 227 ALA B O 1
ATOM 4327 N N . VAL B 1 228 ? 13.141 -7.203 -0.466 1 96.88 228 VAL B N 1
ATOM 4328 C CA . VAL B 1 228 ? 13.984 -6.32 -1.266 1 96.88 228 VAL B CA 1
ATOM 4329 C C . VAL B 1 228 ? 15.18 -7.098 -1.811 1 96.88 228 VAL B C 1
ATOM 4331 O O . VAL B 1 228 ? 15.633 -8.055 -1.188 1 96.88 228 VAL B O 1
ATOM 4334 N N . GLY B 1 229 ? 15.633 -6.629 -2.85 1 88.5 229 GLY B N 1
ATOM 4335 C CA . GLY B 1 229 ? 16.781 -7.297 -3.451 1 88.5 229 GLY B CA 1
ATOM 4336 C C . GLY B 1 229 ? 16.641 -7.484 -4.949 1 88.5 229 GLY B C 1
ATOM 4337 O O . GLY B 1 229 ? 16.156 -6.594 -5.648 1 88.5 229 GLY B O 1
ATOM 4338 N N . GLY B 1 230 ? 17.109 -8.766 -5.543 1 73.12 230 GLY B N 1
ATOM 4339 C CA . GLY B 1 230 ? 16.984 -9.039 -6.965 1 73.12 230 GLY B CA 1
ATOM 4340 C C . GLY B 1 230 ? 18.203 -9.719 -7.555 1 73.12 230 GLY B C 1
ATOM 4341 O O . GLY B 1 230 ? 18.375 -9.742 -8.773 1 73.12 230 GLY B O 1
ATOM 4342 N N . GLU B 1 231 ? 18.922 -10.281 -6.652 1 80.06 231 GLU B N 1
ATOM 4343 C CA . GLU B 1 231 ? 20.172 -10.797 -7.188 1 80.06 231 GLU B CA 1
ATOM 4344 C C . GLU B 1 231 ? 19.969 -12.156 -7.867 1 80.06 231 GLU B C 1
ATOM 4346 O O . GLU B 1 231 ? 19.203 -12.992 -7.371 1 80.06 231 GLU B O 1
ATOM 4351 N N . LYS B 1 232 ? 20.422 -12.25 -9.07 1 85.94 232 LYS B N 1
ATOM 4352 C CA . LYS B 1 232 ? 20.547 -13.508 -9.805 1 85.94 232 LYS B CA 1
ATOM 4353 C C . LYS B 1 232 ? 22 -13.922 -9.961 1 85.94 232 LYS B C 1
ATOM 4355 O O . LYS B 1 232 ? 22.828 -13.148 -10.469 1 85.94 232 LYS B O 1
ATOM 4360 N N . GLN B 1 233 ? 22.281 -15.07 -9.414 1 90.19 233 GLN B N 1
ATOM 4361 C CA . GLN B 1 233 ? 23.656 -15.562 -9.438 1 90.19 233 GLN B CA 1
ATOM 4362 C C . GLN B 1 233 ? 23.734 -16.938 -10.102 1 90.19 233 GLN B C 1
ATOM 4364 O O . GLN B 1 233 ? 23.719 -17.969 -9.422 1 90.19 233 GLN B O 1
ATOM 4369 N N . PRO B 1 234 ? 23.938 -16.812 -11.383 1 87.81 234 PRO B N 1
ATOM 4370 C CA . PRO B 1 234 ? 24.062 -18.094 -12.094 1 87.81 234 PRO B CA 1
ATOM 4371 C C . PRO B 1 234 ? 25.297 -18.891 -11.664 1 87.81 234 PRO B C 1
ATOM 4373 O O . PRO B 1 234 ? 26.297 -18.297 -11.219 1 87.81 234 PRO B O 1
ATOM 4376 N N . ASN B 1 235 ? 25.266 -20.234 -11.711 1 85.06 235 ASN B N 1
ATOM 4377 C CA . ASN B 1 235 ? 26.375 -21.141 -11.484 1 85.06 235 ASN B CA 1
ATOM 4378 C C . ASN B 1 235 ? 26.719 -21.25 -10 1 85.06 235 ASN B C 1
ATOM 4380 O O . ASN B 1 235 ? 27.859 -21.547 -9.648 1 85.06 235 ASN B O 1
ATOM 4384 N N . ARG B 1 236 ? 25.859 -20.766 -9.25 1 89.06 236 ARG B N 1
ATOM 4385 C CA . ARG B 1 236 ? 26 -20.922 -7.805 1 89.06 236 ARG B CA 1
ATOM 4386 C C . ARG B 1 236 ? 24.812 -21.719 -7.23 1 89.06 236 ARG B C 1
ATOM 4388 O O . ARG B 1 236 ? 23.672 -21.531 -7.656 1 89.06 236 ARG B O 1
ATOM 4395 N N . THR B 1 237 ? 25.203 -22.547 -6.238 1 92.06 237 THR B N 1
ATOM 4396 C CA . THR B 1 237 ? 24.125 -23.359 -5.676 1 92.06 237 THR B CA 1
ATOM 4397 C C . THR B 1 237 ? 24.172 -23.344 -4.152 1 92.06 237 THR B C 1
ATOM 4399 O O . THR B 1 237 ? 23.406 -24.047 -3.492 1 92.06 237 THR B O 1
ATOM 4402 N N . ASP B 1 238 ? 25.141 -22.531 -3.611 1 92.5 238 ASP B N 1
ATOM 4403 C CA . ASP B 1 238 ? 25.234 -22.453 -2.156 1 92.5 238 ASP B CA 1
ATOM 4404 C C . ASP B 1 238 ? 24 -21.797 -1.556 1 92.5 238 ASP B C 1
ATOM 4406 O O . ASP B 1 238 ? 23.484 -20.828 -2.102 1 92.5 238 ASP B O 1
ATOM 4410 N N . MET B 1 239 ? 23.547 -22.375 -0.478 1 93.56 239 MET B N 1
ATOM 4411 C CA . MET B 1 239 ? 22.266 -21.953 0.066 1 93.56 239 MET B CA 1
ATOM 4412 C C . MET B 1 239 ? 22.453 -21.031 1.26 1 93.56 239 MET B C 1
ATOM 4414 O O . MET B 1 239 ? 21.484 -20.438 1.745 1 93.56 239 MET B O 1
ATOM 4418 N N . ALA B 1 240 ? 23.656 -20.812 1.714 1 94.38 240 ALA B N 1
ATOM 4419 C CA . ALA B 1 240 ? 23.906 -19.891 2.818 1 94.38 240 ALA B CA 1
ATOM 4420 C C . ALA B 1 240 ? 23.906 -18.438 2.336 1 94.38 240 ALA B C 1
ATOM 4422 O O . ALA B 1 240 ? 24.5 -18.125 1.298 1 94.38 240 ALA B O 1
ATOM 4423 N N . PRO B 1 241 ? 23.234 -17.609 3.064 1 94.81 241 PRO B N 1
ATOM 4424 C CA . PRO B 1 241 ? 23.312 -16.188 2.691 1 94.81 241 PRO B CA 1
ATOM 4425 C C . PRO B 1 241 ? 24.734 -15.625 2.797 1 94.81 241 PRO B C 1
ATOM 4427 O O . PRO B 1 241 ? 25.484 -16.016 3.691 1 94.81 241 PRO B O 1
ATOM 4430 N N . LEU B 1 242 ? 25.062 -14.75 1.924 1 94.38 242 LEU B N 1
ATOM 4431 C CA . LEU B 1 242 ? 26.344 -14.062 1.972 1 94.38 242 LEU B CA 1
ATOM 4432 C C . LEU B 1 242 ? 26.188 -12.633 2.479 1 94.38 242 LEU B C 1
ATOM 4434 O O . LEU B 1 242 ? 25.375 -11.867 1.938 1 94.38 242 LEU B O 1
ATOM 4438 N N . ALA B 1 243 ? 26.969 -12.281 3.396 1 95.62 243 ALA B N 1
ATOM 4439 C CA . ALA B 1 243 ? 26.922 -10.945 3.99 1 95.62 243 ALA B CA 1
ATOM 4440 C C . ALA B 1 243 ? 27.266 -9.875 2.959 1 95.62 243 ALA B C 1
ATOM 4442 O O . ALA B 1 243 ? 26.703 -8.781 2.986 1 95.62 243 ALA B O 1
ATOM 4443 N N . SER B 1 244 ? 28.203 -10.164 2.172 1 93.94 244 SER B N 1
ATOM 4444 C CA . SER B 1 244 ? 28.609 -9.211 1.146 1 93.94 244 SER B CA 1
ATOM 4445 C C . SER B 1 244 ? 27.453 -8.883 0.207 1 93.94 244 SER B C 1
ATOM 4447 O O . SER B 1 244 ? 27.25 -7.727 -0.162 1 93.94 244 SER B O 1
ATOM 4449 N N . ASP B 1 245 ? 26.719 -9.961 -0.217 1 92.25 245 ASP B N 1
ATOM 4450 C CA . ASP B 1 245 ? 25.562 -9.758 -1.081 1 92.25 245 ASP B CA 1
ATOM 4451 C C . ASP B 1 245 ? 24.484 -8.938 -0.375 1 92.25 245 ASP B C 1
ATOM 4453 O O . ASP B 1 245 ? 23.891 -8.047 -0.977 1 92.25 245 ASP B O 1
ATOM 4457 N N . HIS B 1 246 ? 24.297 -9.227 0.893 1 94.94 246 HIS B N 1
ATOM 4458 C CA . HIS B 1 246 ? 23.359 -8.461 1.708 1 94.94 246 HIS B CA 1
ATOM 4459 C C . HIS B 1 246 ? 23.734 -6.98 1.741 1 94.94 246 HIS B C 1
ATOM 4461 O O . HIS B 1 246 ? 22.906 -6.113 1.474 1 94.94 246 HIS B O 1
ATOM 4467 N N . HIS B 1 247 ? 24.922 -6.672 2.076 1 95.25 247 HIS B N 1
ATOM 4468 C CA . HIS B 1 247 ? 25.375 -5.301 2.242 1 95.25 247 HIS B CA 1
ATOM 4469 C C . HIS B 1 247 ? 25.281 -4.523 0.934 1 95.25 247 HIS B C 1
ATOM 4471 O O . HIS B 1 247 ? 24.844 -3.371 0.923 1 95.25 247 HIS B O 1
ATOM 4477 N N . ALA B 1 248 ? 25.688 -5.152 -0.12 1 92.25 248 ALA B N 1
ATOM 4478 C CA . ALA B 1 248 ? 25.641 -4.5 -1.426 1 92.25 248 ALA B CA 1
ATOM 4479 C C . ALA B 1 248 ? 24.219 -4.164 -1.823 1 92.25 248 ALA B C 1
ATOM 4481 O O . ALA B 1 248 ? 23.938 -3.045 -2.264 1 92.25 248 ALA B O 1
ATOM 4482 N N . ALA B 1 249 ? 23.359 -5.117 -1.692 1 92.38 249 ALA B N 1
ATOM 4483 C CA . ALA B 1 249 ? 21.969 -4.914 -2.047 1 92.38 249 ALA B CA 1
ATOM 4484 C C . ALA B 1 249 ? 21.328 -3.836 -1.174 1 92.38 249 ALA B C 1
ATOM 4486 O O . ALA B 1 249 ? 20.688 -2.912 -1.683 1 92.38 249 ALA B O 1
ATOM 4487 N N . TRP B 1 250 ? 21.531 -3.928 0.124 1 94.56 250 TRP B N 1
ATOM 4488 C CA . TRP B 1 250 ? 20.891 -3.041 1.091 1 94.56 250 TRP B CA 1
ATOM 4489 C C . TRP B 1 250 ? 21.359 -1.601 0.897 1 94.56 250 TRP B C 1
ATOM 4491 O O . TRP B 1 250 ? 20.531 -0.677 0.872 1 94.56 250 TRP B O 1
ATOM 4501 N N . ASN B 1 251 ? 22.609 -1.385 0.714 1 93.94 251 ASN B N 1
ATOM 4502 C CA . ASN B 1 251 ? 23.156 -0.041 0.535 1 93.94 251 ASN B CA 1
ATOM 4503 C C . ASN B 1 251 ? 22.641 0.6 -0.753 1 93.94 251 ASN B C 1
ATOM 4505 O O . ASN B 1 251 ? 22.281 1.78 -0.766 1 93.94 251 ASN B O 1
ATOM 4509 N N . SER B 1 252 ? 22.641 -0.182 -1.782 1 93.31 252 SER B N 1
ATOM 4510 C CA . SER B 1 252 ? 22.156 0.327 -3.062 1 93.31 252 SER B CA 1
ATOM 4511 C C . SER B 1 252 ? 20.688 0.741 -2.982 1 93.31 252 SER B C 1
ATOM 4513 O O . SER B 1 252 ? 20.312 1.796 -3.494 1 93.31 252 SER B O 1
ATOM 4515 N N . LEU B 1 253 ? 19.922 -0.021 -2.342 1 95.31 253 LEU B N 1
ATOM 4516 C CA . LEU B 1 253 ? 18.484 0.24 -2.238 1 95.31 253 LEU B CA 1
ATOM 4517 C C . LEU B 1 253 ? 18.219 1.456 -1.358 1 95.31 253 LEU B C 1
ATOM 4519 O O . LEU B 1 253 ? 17.406 2.316 -1.711 1 95.31 253 LEU B O 1
ATOM 4523 N N . ARG B 1 254 ? 18.828 1.565 -0.274 1 94.75 254 ARG B N 1
ATOM 4524 C CA . ARG B 1 254 ? 18.609 2.672 0.651 1 94.75 254 ARG B CA 1
ATOM 4525 C C . ARG B 1 254 ? 19.016 4 0.022 1 94.75 254 ARG B C 1
ATOM 4527 O O . ARG B 1 254 ? 18.391 5.031 0.285 1 94.75 254 ARG B O 1
ATOM 4534 N N . ASP B 1 255 ? 20.062 3.971 -0.802 1 94.88 255 ASP B N 1
ATOM 4535 C CA . ASP B 1 255 ? 20.516 5.172 -1.493 1 94.88 255 ASP B CA 1
ATOM 4536 C C . ASP B 1 255 ? 19.484 5.648 -2.51 1 94.88 255 ASP B C 1
ATOM 4538 O O . ASP B 1 255 ? 19.25 6.852 -2.658 1 94.88 255 ASP B O 1
ATOM 4542 N N . ARG B 1 256 ? 18.859 4.75 -3.145 1 95.44 256 ARG B N 1
ATOM 4543 C CA . ARG B 1 256 ? 17.938 5.062 -4.234 1 95.44 256 ARG B CA 1
ATOM 4544 C C . ARG B 1 256 ? 16.547 5.328 -3.701 1 95.44 256 ARG B C 1
ATOM 4546 O O . ARG B 1 256 ? 15.781 6.098 -4.297 1 95.44 256 ARG B O 1
ATOM 4553 N N . PHE B 1 257 ? 16.203 4.719 -2.613 1 97.06 257 PHE B N 1
ATOM 4554 C CA . PHE B 1 257 ? 14.859 4.785 -2.053 1 97.06 257 PHE B CA 1
ATOM 4555 C C . PHE B 1 257 ? 14.914 5.102 -0.562 1 97.06 257 PHE B C 1
ATOM 4557 O O . PHE B 1 257 ? 14.648 4.23 0.271 1 97.06 257 PHE B O 1
ATOM 4564 N N . PRO B 1 258 ? 15.102 6.309 -0.192 1 97.81 258 PRO B N 1
ATOM 4565 C CA . PRO B 1 258 ? 15.336 6.723 1.192 1 97.81 258 PRO B CA 1
ATOM 4566 C C . PRO B 1 258 ? 14.188 6.352 2.127 1 97.81 258 PRO B C 1
ATOM 4568 O O . PRO B 1 258 ? 14.398 6.195 3.334 1 97.81 258 PRO B O 1
ATOM 4571 N N . ALA B 1 259 ? 13.008 6.168 1.586 1 97.81 259 ALA B N 1
ATOM 4572 C CA . ALA B 1 259 ? 11.836 5.848 2.404 1 97.81 259 ALA B CA 1
ATOM 4573 C C . ALA B 1 259 ? 12.016 4.508 3.111 1 97.81 259 ALA B C 1
ATOM 4575 O O . ALA B 1 259 ? 11.258 4.176 4.027 1 97.81 259 ALA B O 1
ATOM 4576 N N . LEU B 1 260 ? 13.016 3.715 2.736 1 97.94 260 LEU B N 1
ATOM 4577 C CA . LEU B 1 260 ? 13.281 2.428 3.371 1 97.94 260 LEU B CA 1
ATOM 4578 C C . LEU B 1 260 ? 13.945 2.623 4.73 1 97.94 260 LEU B C 1
ATOM 458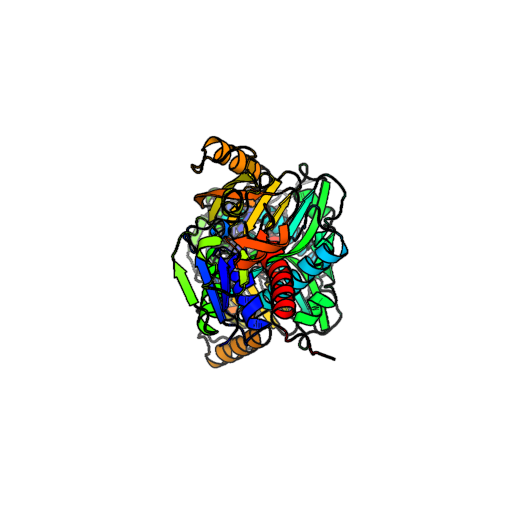0 O O . LEU B 1 260 ? 14.031 1.68 5.523 1 97.94 260 LEU B O 1
ATOM 4584 N N . GLU B 1 261 ? 14.414 3.797 4.941 1 97.44 261 GLU B N 1
ATOM 4585 C CA . GLU B 1 261 ? 15.094 4.047 6.211 1 97.44 261 GLU B CA 1
ATOM 4586 C C . GLU B 1 261 ? 14.18 3.748 7.395 1 97.44 261 GLU B C 1
ATOM 4588 O O . GLU B 1 261 ? 12.984 4.074 7.363 1 97.44 261 GLU B O 1
ATOM 4593 N N . GLY B 1 262 ? 14.734 3.117 8.398 1 96.19 262 GLY B N 1
ATOM 4594 C CA . GLY B 1 262 ? 13.969 2.764 9.578 1 96.19 262 GLY B CA 1
ATOM 4595 C C . GLY B 1 262 ? 13.375 1.37 9.516 1 96.19 262 GLY B C 1
ATOM 4596 O O . GLY B 1 262 ? 12.812 0.883 10.492 1 96.19 262 GLY B O 1
ATOM 4597 N N . SER B 1 263 ? 13.453 0.704 8.375 1 97.62 263 SER B N 1
ATOM 4598 C CA . SER B 1 263 ? 12.977 -0.67 8.242 1 97.62 263 SER B CA 1
ATOM 4599 C C . SER B 1 263 ? 13.781 -1.617 9.133 1 97.62 263 SER B C 1
ATOM 4601 O O . SER B 1 263 ? 14.93 -1.33 9.469 1 97.62 263 SER B O 1
ATOM 4603 N N . LYS B 1 264 ? 13.195 -2.664 9.547 1 97.56 264 LYS B N 1
ATOM 4604 C CA . LYS B 1 264 ? 13.859 -3.701 10.336 1 97.56 264 LYS B CA 1
ATOM 4605 C C . LYS B 1 264 ? 14.125 -4.945 9.492 1 97.56 264 LYS B C 1
ATOM 4607 O O . LYS B 1 264 ? 13.188 -5.582 9.008 1 97.56 264 LYS B O 1
ATOM 4612 N N . VAL B 1 265 ? 15.344 -5.32 9.336 1 97.12 265 VAL B N 1
ATOM 4613 C CA . VAL B 1 265 ? 15.711 -6.531 8.617 1 97.12 265 VAL B CA 1
ATOM 4614 C C . VAL B 1 265 ? 15.336 -7.762 9.445 1 97.12 265 VAL B C 1
ATOM 4616 O O . VAL B 1 265 ? 15.719 -7.867 10.617 1 97.12 265 VAL B O 1
ATOM 4619 N N . LEU B 1 266 ? 14.641 -8.625 8.875 1 97.25 266 LEU B N 1
ATOM 4620 C CA . LEU B 1 266 ? 14.25 -9.852 9.562 1 97.25 266 LEU B CA 1
ATOM 4621 C C . LEU B 1 266 ? 15.227 -10.977 9.242 1 97.25 266 LEU B C 1
ATOM 4623 O O . LEU B 1 266 ? 15.797 -11.586 10.156 1 97.25 266 LEU B O 1
ATOM 4627 N N . TYR B 1 267 ? 15.445 -11.328 7.941 1 95.94 267 TYR B N 1
ATOM 4628 C CA . TYR B 1 267 ? 16.359 -12.383 7.512 1 95.94 267 TYR B CA 1
ATOM 4629 C C . TYR B 1 267 ? 16.672 -12.258 6.027 1 95.94 267 TYR B C 1
ATOM 4631 O O . TYR B 1 267 ? 16.031 -11.492 5.312 1 95.94 267 TYR B O 1
ATOM 4639 N N . ASP B 1 268 ? 17.703 -12.984 5.641 1 95.75 268 ASP B N 1
ATOM 4640 C CA . ASP B 1 268 ? 18.016 -13.211 4.23 1 95.75 268 ASP B CA 1
ATOM 4641 C C . ASP B 1 268 ? 17.453 -14.547 3.756 1 95.75 268 ASP B C 1
ATOM 4643 O O . ASP B 1 268 ? 17.578 -15.562 4.449 1 95.75 268 ASP B O 1
ATOM 4647 N N . TRP B 1 269 ? 16.828 -14.555 2.635 1 94.81 269 TRP B N 1
ATOM 4648 C CA . TRP B 1 269 ? 16.344 -15.781 2.014 1 94.81 269 TRP B CA 1
ATOM 4649 C C . TRP B 1 269 ? 17.172 -16.125 0.774 1 94.81 269 TRP B C 1
ATOM 4651 O O . TRP B 1 269 ? 17.469 -15.25 -0.041 1 94.81 269 TRP B O 1
ATOM 4661 N N . VAL B 1 270 ? 17.562 -17.312 0.685 1 95.06 270 VAL B N 1
ATOM 4662 C CA . VAL B 1 270 ? 18.266 -17.812 -0.489 1 95.06 270 VAL B CA 1
ATOM 4663 C C . VAL B 1 270 ? 17.469 -18.938 -1.132 1 95.06 270 VAL B C 1
ATOM 4665 O O . VAL B 1 270 ? 16.922 -19.797 -0.434 1 95.06 270 VAL B O 1
ATOM 4668 N N . GLY B 1 271 ? 17.344 -18.906 -2.414 1 93.94 271 GLY B N 1
ATOM 4669 C CA . GLY B 1 271 ? 16.672 -19.953 -3.162 1 93.94 271 GLY B CA 1
ATOM 4670 C C . GLY B 1 271 ? 17.328 -20.234 -4.504 1 93.94 271 GLY B C 1
ATOM 4671 O O . GLY B 1 271 ? 18.094 -19.406 -5.016 1 93.94 271 GLY B O 1
ATOM 4672 N N . LEU B 1 272 ? 17.094 -21.422 -4.969 1 95 272 LEU B N 1
ATOM 4673 C CA . LEU B 1 272 ? 17.562 -21.844 -6.285 1 95 272 LEU B CA 1
ATOM 4674 C C . LEU B 1 272 ? 16.406 -21.922 -7.281 1 95 272 LEU B C 1
ATOM 4676 O O . LEU B 1 272 ? 15.516 -22.75 -7.141 1 95 272 LEU B O 1
ATOM 4680 N N . ARG B 1 273 ? 16.422 -21.078 -8.258 1 94.75 273 ARG B N 1
ATOM 4681 C CA . ARG B 1 273 ? 15.414 -21.047 -9.305 1 94.75 273 ARG B CA 1
ATOM 4682 C C . ARG B 1 273 ? 15.68 -22.109 -10.367 1 94.75 273 ARG B C 1
ATOM 4684 O O . ARG B 1 273 ? 16.812 -22.281 -10.812 1 94.75 273 ARG B O 1
ATOM 4691 N N . PRO B 1 274 ? 14.664 -22.906 -10.68 1 95.81 274 PRO B N 1
ATOM 4692 C CA . PRO B 1 274 ? 14.836 -23.859 -11.766 1 95.81 274 PRO B CA 1
ATOM 4693 C C . PRO B 1 274 ? 14.812 -23.219 -13.148 1 95.81 274 PRO B C 1
ATOM 4695 O O . PRO B 1 274 ? 13.75 -23.109 -13.766 1 95.81 274 PRO B O 1
ATOM 4698 N N . GLN B 1 275 ? 15.961 -22.906 -13.625 1 95.94 275 GLN B N 1
ATOM 4699 C CA . GLN B 1 275 ? 16.047 -22.172 -14.883 1 95.94 275 GLN B CA 1
ATOM 4700 C C . GLN B 1 275 ? 16.281 -23.109 -16.062 1 95.94 275 GLN B C 1
ATOM 4702 O O . GLN B 1 275 ? 17.047 -24.078 -15.953 1 95.94 275 GLN B O 1
ATOM 4707 N N . ARG B 1 276 ? 15.57 -22.875 -17.109 1 96.44 276 ARG B N 1
ATOM 4708 C CA . ARG B 1 276 ? 15.695 -23.547 -18.406 1 96.44 276 ARG B CA 1
ATOM 4709 C C . ARG B 1 276 ? 15.672 -22.531 -19.531 1 96.44 276 ARG B C 1
ATOM 4711 O O . ARG B 1 276 ? 15.328 -21.359 -19.328 1 96.44 276 ARG B O 1
ATOM 4718 N N . SER B 1 277 ? 16.172 -22.969 -20.75 1 96 277 SER B N 1
ATOM 4719 C CA . SER B 1 277 ? 16.125 -22.062 -21.891 1 96 277 SER B CA 1
ATOM 4720 C C . SER B 1 277 ? 14.688 -21.656 -22.203 1 96 277 SER B C 1
ATOM 4722 O O . SER B 1 277 ? 14.43 -20.547 -22.656 1 96 277 SER B O 1
ATOM 4724 N N . LYS B 1 278 ? 13.828 -22.5 -22.016 1 96.88 278 LYS B N 1
ATOM 4725 C CA . LYS B 1 278 ? 12.391 -22.234 -22.062 1 96.88 278 LYS B CA 1
ATOM 4726 C C . LYS B 1 278 ? 11.625 -23.203 -21.172 1 96.88 278 LYS B C 1
ATOM 4728 O O . LYS B 1 278 ? 12.07 -24.328 -20.938 1 96.88 278 LYS B O 1
ATOM 4733 N N . VAL B 1 279 ? 10.523 -22.781 -20.688 1 98.25 279 VAL B N 1
ATOM 4734 C CA . VAL B 1 279 ? 9.664 -23.641 -19.891 1 98.25 279 VAL B CA 1
ATOM 4735 C C . VAL B 1 279 ? 9.359 -24.922 -20.656 1 98.25 279 VAL B C 1
ATOM 4737 O O . VAL B 1 279 ? 9.062 -24.891 -21.844 1 98.25 279 VAL B O 1
ATOM 4740 N N . ARG B 1 280 ? 9.539 -26.047 -20 1 98.5 280 ARG B N 1
ATOM 4741 C CA . ARG B 1 280 ? 9.148 -27.312 -20.609 1 98.5 280 ARG B CA 1
ATOM 4742 C C . ARG B 1 280 ? 7.73 -27.703 -20.219 1 98.5 280 ARG B C 1
ATOM 4744 O O . ARG B 1 280 ? 7.477 -28.031 -19.062 1 98.5 280 ARG B O 1
ATOM 4751 N N . LEU B 1 281 ? 6.855 -27.578 -21.094 1 98.62 281 LEU B N 1
ATOM 4752 C CA . LEU B 1 281 ? 5.477 -28.031 -20.953 1 98.62 281 LEU B CA 1
ATOM 4753 C C . LEU B 1 281 ? 5.051 -28.891 -22.141 1 98.62 281 LEU B C 1
ATOM 4755 O O . LEU B 1 281 ? 4.695 -28.344 -23.188 1 98.62 281 LEU B O 1
ATOM 4759 N N . GLU B 1 282 ? 5.09 -30.109 -21.938 1 97.69 282 GLU B N 1
ATOM 4760 C CA . GLU B 1 282 ? 4.832 -31.016 -23.047 1 97.69 282 GLU B CA 1
ATOM 4761 C C . GLU B 1 282 ? 4.488 -32.406 -22.562 1 97.69 282 GLU B C 1
ATOM 4763 O O . GLU B 1 282 ? 4.801 -32.781 -21.422 1 97.69 282 GLU B O 1
ATOM 4768 N N . LYS B 1 283 ? 3.922 -33.219 -23.453 1 97.75 283 LYS B N 1
ATOM 4769 C CA . LYS B 1 283 ? 3.645 -34.625 -23.219 1 97.75 283 LYS B CA 1
ATOM 4770 C C . LYS B 1 283 ? 4.816 -35.5 -23.656 1 97.75 283 LYS B C 1
ATOM 4772 O O . LYS B 1 283 ? 5.516 -35.188 -24.609 1 97.75 283 LYS B O 1
ATOM 4777 N N . GLU B 1 284 ? 5.023 -36.5 -22.906 1 97.44 284 GLU B N 1
ATOM 4778 C CA . GLU B 1 284 ? 6.02 -37.5 -23.25 1 97.44 284 GLU B CA 1
ATOM 4779 C C . GLU B 1 284 ? 5.52 -38.906 -22.891 1 97.44 284 GLU B C 1
ATOM 4781 O O . GLU B 1 284 ? 4.926 -39.094 -21.828 1 97.44 284 GLU B O 1
ATOM 4786 N N . MET B 1 285 ? 5.648 -39.875 -23.844 1 96.88 285 MET B N 1
ATOM 4787 C CA . MET B 1 285 ? 5.371 -41.25 -23.547 1 96.88 285 MET B CA 1
ATOM 4788 C C . MET B 1 285 ? 6.648 -42 -23.188 1 96.88 285 MET B C 1
ATOM 4790 O O . MET B 1 285 ? 7.574 -42.094 -24 1 96.88 285 MET B O 1
ATOM 4794 N N . LEU B 1 286 ? 6.648 -42.438 -21.984 1 96.31 286 LEU B N 1
ATOM 4795 C CA . LEU B 1 286 ? 7.797 -43.219 -21.531 1 96.31 286 LEU B CA 1
ATOM 4796 C C . LEU B 1 286 ? 7.473 -44.719 -21.516 1 96.31 286 LEU B C 1
ATOM 4798 O O . LEU B 1 286 ? 6.309 -45.094 -21.406 1 96.31 286 LEU B O 1
ATOM 4802 N N . ASN B 1 287 ? 8.461 -45.469 -21.766 1 94.31 287 ASN B N 1
ATOM 4803 C CA . ASN B 1 287 ? 8.328 -46.906 -21.75 1 94.31 287 ASN B CA 1
ATOM 4804 C C . ASN B 1 287 ? 9.305 -47.531 -20.75 1 94.31 287 ASN B C 1
ATOM 4806 O O . ASN B 1 287 ? 10.508 -47.312 -20.812 1 94.31 287 ASN B O 1
ATOM 4810 N N . PHE B 1 288 ? 8.711 -48.219 -19.812 1 92 288 PHE B N 1
ATOM 4811 C CA . PHE B 1 288 ? 9.5 -48.969 -18.844 1 92 288 PHE B CA 1
ATOM 4812 C C . PHE B 1 288 ? 9.195 -50.469 -18.938 1 92 288 PHE B C 1
ATOM 4814 O O . PHE B 1 288 ? 8.148 -50.906 -18.484 1 92 288 PHE B O 1
ATOM 4821 N N . ASN B 1 289 ? 10.102 -51.281 -19.438 1 90.19 289 ASN B N 1
ATOM 4822 C CA . ASN B 1 289 ? 9.945 -52.719 -19.562 1 90.19 289 ASN B CA 1
ATOM 4823 C C . ASN B 1 289 ? 8.609 -53.094 -20.203 1 90.19 289 ASN B C 1
ATOM 4825 O O . ASN B 1 289 ? 7.852 -53.875 -19.656 1 90.19 289 ASN B O 1
ATOM 4829 N N . GLY B 1 290 ? 8.172 -52.406 -21.219 1 89.44 290 GLY B N 1
ATOM 4830 C CA . GLY B 1 290 ? 6.969 -52.719 -21.984 1 89.44 290 GLY B CA 1
ATOM 4831 C C . GLY B 1 290 ? 5.734 -52 -21.453 1 89.44 290 GLY B C 1
ATOM 4832 O O . GLY B 1 290 ? 4.668 -52.062 -22.078 1 89.44 290 GLY B O 1
ATOM 4833 N N . LYS B 1 291 ? 5.871 -51.375 -20.375 1 91.38 291 LYS B N 1
ATOM 4834 C CA . LYS B 1 291 ? 4.75 -50.625 -19.812 1 91.38 291 LYS B CA 1
ATOM 4835 C C . LYS B 1 291 ? 4.867 -49.125 -20.172 1 91.38 291 LYS B C 1
ATOM 4837 O O . LYS B 1 291 ? 5.883 -48.5 -19.875 1 91.38 291 LYS B O 1
ATOM 4842 N N . ARG B 1 292 ? 3.787 -48.688 -20.781 1 93.75 292 ARG B N 1
ATOM 4843 C CA . ARG B 1 292 ? 3.771 -47.281 -21.188 1 93.75 292 ARG B CA 1
ATOM 4844 C C . ARG B 1 292 ? 3.268 -46.406 -20.078 1 93.75 292 ARG B C 1
ATOM 4846 O O . ARG B 1 292 ? 2.346 -46.75 -19.344 1 93.75 292 ARG B O 1
ATOM 4853 N N . LEU B 1 293 ? 3.977 -45.312 -19.938 1 95.31 293 LEU B N 1
ATOM 4854 C CA . LEU B 1 293 ? 3.588 -44.312 -18.953 1 95.31 293 LEU B CA 1
ATOM 4855 C C . LEU B 1 293 ? 3.496 -42.906 -19.578 1 95.31 293 LEU B C 1
ATOM 4857 O O . LEU B 1 293 ? 4.477 -42.406 -20.141 1 95.31 293 LEU B O 1
ATOM 4861 N N . GLN B 1 294 ? 2.316 -42.312 -19.547 1 96.38 294 GLN B N 1
ATOM 4862 C CA . GLN B 1 294 ? 2.125 -40.938 -20.031 1 96.38 294 GLN B CA 1
ATOM 4863 C C . GLN B 1 294 ? 2.609 -39.938 -19 1 96.38 294 GLN B C 1
ATOM 4865 O O . GLN B 1 294 ? 2.207 -39.969 -17.828 1 96.38 294 GLN B O 1
ATOM 4870 N N . VAL B 1 295 ? 3.5 -39.062 -19.469 1 98.25 295 VAL B N 1
ATOM 4871 C CA . VAL B 1 295 ? 4.047 -38 -18.594 1 98.25 295 VAL B CA 1
ATOM 4872 C C . VAL B 1 295 ? 3.811 -36.625 -19.219 1 98.25 295 VAL B C 1
ATOM 4874 O O . VAL B 1 295 ? 4.004 -36.469 -20.422 1 98.25 295 VAL B O 1
ATOM 4877 N N . ILE B 1 296 ? 3.277 -35.719 -18.5 1 98.75 296 ILE B N 1
ATOM 4878 C CA . ILE B 1 296 ? 3.256 -34.312 -18.859 1 98.75 296 ILE B CA 1
ATOM 4879 C C . ILE B 1 296 ? 4.266 -33.562 -18.016 1 98.75 296 ILE B C 1
ATOM 4881 O O . ILE B 1 296 ? 4.207 -33.594 -16.781 1 98.75 296 ILE B O 1
ATOM 4885 N N . HIS B 1 297 ? 5.199 -32.906 -18.672 1 98.81 297 HIS B N 1
ATOM 4886 C CA . HIS B 1 297 ? 6.18 -32.094 -17.969 1 98.81 297 HIS B CA 1
ATOM 4887 C C . HIS B 1 297 ? 5.68 -30.656 -17.797 1 98.81 297 HIS B C 1
ATOM 4889 O O . HIS B 1 297 ? 5.039 -30.109 -18.703 1 98.81 297 HIS B O 1
ATOM 4895 N N . ASN B 1 298 ? 5.953 -30.031 -16.703 1 98.81 298 ASN B N 1
ATOM 4896 C CA . ASN B 1 298 ? 5.66 -28.625 -16.375 1 98.81 298 ASN B CA 1
ATOM 4897 C C . ASN B 1 298 ? 6.68 -28.062 -15.391 1 98.81 298 ASN B C 1
ATOM 4899 O O . ASN B 1 298 ? 6.418 -27.984 -14.188 1 98.81 298 ASN B O 1
ATOM 4903 N N . TYR B 1 299 ? 7.832 -27.656 -15.914 1 98.31 299 TYR B N 1
ATOM 4904 C CA . TYR B 1 299 ? 8.914 -27.156 -15.078 1 98.31 299 TYR B CA 1
ATOM 4905 C C . TYR B 1 299 ? 9.828 -26.234 -15.875 1 98.31 299 TYR B C 1
ATOM 4907 O O . TYR B 1 299 ? 9.664 -26.078 -17.094 1 98.31 299 TYR B O 1
ATOM 4915 N N . GLY B 1 300 ? 10.727 -25.578 -15.172 1 97.88 300 GLY B N 1
ATOM 4916 C CA . GLY B 1 300 ? 11.711 -24.734 -15.828 1 97.88 300 GLY B CA 1
ATOM 4917 C C . GLY B 1 300 ? 11.289 -23.281 -15.93 1 97.88 300 GLY B C 1
ATOM 4918 O O . GLY B 1 300 ? 11.672 -22.594 -16.875 1 97.88 300 GLY B O 1
ATOM 4919 N N . HIS B 1 301 ? 10.586 -22.766 -15 1 97.25 301 HIS B N 1
ATOM 4920 C CA . HIS B 1 301 ? 9.969 -21.438 -15.07 1 97.25 301 HIS B CA 1
ATOM 4921 C C . HIS B 1 301 ? 10.969 -20.359 -14.68 1 97.25 301 HIS B C 1
ATOM 4923 O O . HIS B 1 301 ? 10.727 -19.172 -14.922 1 97.25 301 HIS B O 1
ATOM 4929 N N . GLY B 1 302 ? 12.039 -20.75 -14.008 1 94.31 302 GLY B N 1
ATOM 4930 C CA . GLY B 1 302 ? 13.016 -19.766 -13.57 1 94.31 302 GLY B CA 1
ATOM 4931 C C . GLY B 1 302 ? 12.445 -18.766 -12.57 1 94.31 302 GLY B C 1
ATOM 4932 O O . GLY B 1 302 ? 11.82 -19.172 -11.586 1 94.31 302 GLY B O 1
ATOM 4933 N N . ALA B 1 303 ? 12.68 -17.484 -12.883 1 92.38 303 ALA B N 1
ATOM 4934 C CA . ALA B 1 303 ? 12.266 -16.422 -11.977 1 92.38 303 ALA B CA 1
ATOM 4935 C C . ALA B 1 303 ? 10.773 -16.125 -12.133 1 92.38 303 ALA B C 1
ATOM 4937 O O . ALA B 1 303 ? 10.219 -15.305 -11.383 1 92.38 303 ALA B O 1
ATOM 4938 N N . PHE B 1 304 ? 10.062 -16.828 -13 1 95.88 304 PHE B N 1
ATOM 4939 C CA . PHE B 1 304 ? 8.695 -16.438 -13.344 1 95.88 304 PHE B CA 1
ATOM 4940 C C . PHE B 1 304 ? 7.703 -17.5 -12.883 1 95.88 304 PHE B C 1
ATOM 4942 O O . PHE B 1 304 ? 6.562 -17.531 -13.352 1 95.88 304 PHE B O 1
ATOM 4949 N N . GLY B 1 305 ? 8.133 -18.375 -11.969 1 96.62 305 GLY B N 1
ATOM 4950 C CA . GLY B 1 305 ? 7.305 -19.469 -11.484 1 96.62 305 GLY B CA 1
ATOM 4951 C C . GLY B 1 305 ? 5.984 -19 -10.906 1 96.62 305 GLY B C 1
ATOM 4952 O O . GLY B 1 305 ? 4.93 -19.562 -11.211 1 96.62 305 GLY B O 1
ATOM 4953 N N . ILE B 1 306 ? 6.027 -18 -10.109 1 96.56 306 ILE B N 1
ATOM 4954 C CA . ILE B 1 306 ? 4.809 -17.484 -9.484 1 96.56 306 ILE B CA 1
ATOM 4955 C C . ILE B 1 306 ? 3.883 -16.906 -10.555 1 96.56 306 ILE B C 1
ATOM 4957 O O . ILE B 1 306 ? 2.711 -17.281 -10.641 1 96.56 306 ILE B O 1
ATOM 4961 N N . SER B 1 307 ? 4.387 -16.156 -11.438 1 98.06 307 SER B N 1
ATOM 4962 C CA . SER B 1 307 ? 3.592 -15.461 -12.445 1 98.06 307 SER B CA 1
ATOM 4963 C C . SER B 1 307 ? 2.996 -16.438 -13.453 1 98.06 307 SER B C 1
ATOM 4965 O O . SER B 1 307 ? 1.912 -16.203 -13.984 1 98.06 307 SER B O 1
ATOM 4967 N N . LEU B 1 308 ? 3.709 -17.469 -13.719 1 98.5 308 LEU B N 1
ATOM 4968 C CA . LEU B 1 308 ? 3.264 -18.375 -14.773 1 98.5 308 LEU B CA 1
ATOM 4969 C C . LEU B 1 308 ? 2.541 -19.594 -14.18 1 98.5 308 LEU B C 1
ATOM 4971 O O . LEU B 1 308 ? 1.995 -20.406 -14.914 1 98.5 308 LEU B O 1
ATOM 4975 N N . SER B 1 309 ? 2.498 -19.703 -12.883 1 98.75 309 SER B N 1
ATOM 4976 C CA . SER B 1 309 ? 2.037 -20.906 -12.195 1 98.75 309 SER B CA 1
ATOM 4977 C C . SER B 1 309 ? 0.634 -21.297 -12.648 1 98.75 309 SER B C 1
ATOM 4979 O O . SER B 1 309 ? 0.417 -22.406 -13.125 1 98.75 309 SER B O 1
ATOM 4981 N N . TRP B 1 310 ? -0.279 -20.359 -12.602 1 98.88 310 TRP B N 1
ATOM 4982 C CA . TRP B 1 310 ? -1.666 -20.719 -12.875 1 98.88 310 TRP B CA 1
ATOM 4983 C C . TRP B 1 310 ? -1.888 -20.922 -14.375 1 98.88 310 TRP B C 1
ATOM 4985 O O . TRP B 1 310 ? -2.611 -21.828 -14.789 1 98.88 310 TRP B O 1
ATOM 4995 N N . GLY B 1 311 ? -1.284 -20.016 -15.172 1 98.88 311 GLY B N 1
ATOM 4996 C CA . GLY B 1 311 ? -1.434 -20.156 -16.609 1 98.88 311 GLY B CA 1
ATOM 4997 C C . GLY B 1 311 ? -0.96 -21.5 -17.125 1 98.88 311 GLY B C 1
ATOM 4998 O O . GLY B 1 311 ? -1.648 -22.141 -17.922 1 98.88 311 GLY B O 1
ATOM 4999 N N . THR B 1 312 ? 0.2 -21.953 -16.734 1 98.88 312 THR B N 1
ATOM 5000 C CA . THR B 1 312 ? 0.712 -23.25 -17.156 1 98.88 312 THR B CA 1
ATOM 5001 C C . THR B 1 312 ? -0.104 -24.391 -16.547 1 98.88 312 THR B C 1
ATOM 5003 O O . THR B 1 312 ? -0.266 -25.453 -17.172 1 98.88 312 THR B O 1
ATOM 5006 N N . ALA B 1 313 ? -0.64 -24.172 -15.352 1 98.94 313 ALA B N 1
ATOM 5007 C CA . ALA B 1 313 ? -1.518 -25.156 -14.719 1 98.94 313 ALA B CA 1
ATOM 5008 C C . ALA B 1 313 ? -2.764 -25.406 -15.562 1 98.94 313 ALA B C 1
ATOM 5010 O O . ALA B 1 313 ? -3.172 -26.547 -15.766 1 98.94 313 ALA B O 1
ATOM 5011 N N . VAL B 1 314 ? -3.34 -24.328 -16.016 1 98.88 314 VAL B N 1
ATOM 5012 C CA . VAL B 1 314 ? -4.527 -24.438 -16.859 1 98.88 314 VAL B CA 1
ATOM 5013 C C . VAL B 1 314 ? -4.188 -25.188 -18.141 1 98.88 314 VAL B C 1
ATOM 5015 O O . VAL B 1 314 ? -4.961 -26.031 -18.609 1 98.88 314 VAL B O 1
ATOM 5018 N N . HIS B 1 315 ? -3.066 -24.828 -18.703 1 98.81 315 HIS B N 1
ATOM 5019 C CA . HIS B 1 315 ? -2.611 -25.516 -19.906 1 98.81 315 HIS B CA 1
ATOM 5020 C C . HIS B 1 315 ? -2.465 -27.016 -19.656 1 98.81 315 HIS B C 1
ATOM 5022 O O . HIS B 1 315 ? -2.949 -27.828 -20.453 1 98.81 315 HIS B O 1
ATOM 5028 N N . VAL B 1 316 ? -1.842 -27.406 -18.609 1 98.81 316 VAL B N 1
ATOM 5029 C CA . VAL B 1 316 ? -1.664 -28.812 -18.25 1 98.81 316 VAL B CA 1
ATOM 5030 C C . VAL B 1 316 ? -3.027 -29.469 -18.047 1 98.81 316 VAL B C 1
ATOM 5032 O O . VAL B 1 316 ? -3.244 -30.609 -18.484 1 98.81 316 VAL B O 1
ATOM 5035 N N . SER B 1 317 ? -3.922 -28.781 -17.359 1 98.69 317 SER B N 1
ATOM 5036 C CA . SER B 1 317 ? -5.238 -29.359 -17.078 1 98.69 317 SER B CA 1
ATOM 5037 C C . SER B 1 317 ? -5.984 -29.672 -18.375 1 98.69 317 SER B C 1
ATOM 5039 O O . SER B 1 317 ? -6.734 -30.641 -18.453 1 98.69 317 SER B O 1
ATOM 5041 N N . LYS B 1 318 ? -5.805 -28.797 -19.375 1 98.19 318 LYS B N 1
ATOM 5042 C CA . LYS B 1 318 ? -6.402 -29.062 -20.688 1 98.19 318 LYS B CA 1
ATOM 5043 C C . LYS B 1 318 ? -5.809 -30.328 -21.312 1 98.19 318 LYS B C 1
ATOM 5045 O O . LYS B 1 318 ? -6.531 -31.125 -21.906 1 98.19 318 LYS B O 1
ATOM 5050 N N . LEU B 1 319 ? -4.516 -30.469 -21.219 1 97.94 319 LEU B N 1
ATOM 5051 C CA . LEU B 1 319 ? -3.861 -31.656 -21.75 1 97.94 319 LEU B CA 1
ATOM 5052 C C . LEU B 1 319 ? -4.379 -32.906 -21.047 1 97.94 319 LEU B C 1
ATOM 5054 O O . LEU B 1 319 ? -4.617 -33.938 -21.688 1 97.94 319 LEU B O 1
ATOM 5058 N N . VAL B 1 320 ? -4.523 -32.844 -19.75 1 97.81 320 VAL B N 1
ATOM 5059 C CA . VAL B 1 320 ? -5.035 -33.969 -18.969 1 97.81 320 VAL B CA 1
ATOM 5060 C C . VAL B 1 320 ? -6.445 -34.312 -19.422 1 97.81 320 VAL B C 1
ATOM 5062 O O . VAL B 1 320 ? -6.758 -35.5 -19.625 1 97.81 320 VAL B O 1
ATOM 5065 N N . GLU B 1 321 ? -7.227 -33.312 -19.547 1 97 321 GLU B N 1
ATOM 5066 C CA . GLU B 1 321 ? -8.586 -33.531 -20.016 1 97 321 GLU B CA 1
ATOM 5067 C C . GLU B 1 321 ? -8.602 -34.219 -21.359 1 97 321 GLU B C 1
ATOM 5069 O O . GLU B 1 321 ? -9.383 -35.156 -21.578 1 97 321 GLU B O 1
ATOM 5074 N N . ASP B 1 322 ? -7.73 -33.781 -22.266 1 95.44 322 ASP B N 1
ATOM 5075 C CA . ASP B 1 322 ? -7.645 -34.344 -23.609 1 95.44 322 ASP B CA 1
ATOM 5076 C C . ASP B 1 322 ? -7.238 -35.812 -23.547 1 95.44 322 ASP B C 1
ATOM 5078 O O . ASP B 1 322 ? -7.68 -36.625 -24.359 1 95.44 322 ASP B O 1
ATOM 5082 N N . ILE B 1 323 ? -6.438 -36.188 -22.625 1 93.44 323 ILE B N 1
ATOM 5083 C CA . ILE B 1 323 ? -5.918 -37.531 -22.484 1 93.44 323 ILE B CA 1
ATOM 5084 C C . ILE B 1 323 ? -6.996 -38.438 -21.922 1 93.44 323 ILE B C 1
ATOM 5086 O O . ILE B 1 323 ? -7.125 -39.594 -22.328 1 93.44 323 ILE B O 1
ATOM 5090 N N . VAL B 1 324 ? -7.762 -37.906 -20.953 1 91.38 324 VAL B N 1
ATOM 5091 C CA . VAL B 1 324 ? -8.695 -38.75 -20.219 1 91.38 324 VAL B CA 1
ATOM 5092 C C . VAL B 1 324 ? -10.023 -38.812 -20.969 1 91.38 324 VAL B C 1
ATOM 5094 O O . VAL B 1 324 ? -10.828 -39.75 -20.734 1 91.38 324 VAL B O 1
ATOM 5097 N N . ARG B 1 325 ? -10.383 -37.812 -21.766 1 82.06 325 ARG B N 1
ATOM 5098 C CA . ARG B 1 325 ? -11.625 -37.812 -22.531 1 82.06 325 ARG B CA 1
ATOM 5099 C C . ARG B 1 325 ? -11.664 -39 -23.469 1 82.06 325 ARG B C 1
ATOM 5101 O O . ARG B 1 325 ? -10.68 -39.312 -24.156 1 82.06 325 ARG B O 1
ATOM 5108 N N . PRO B 1 326 ? -12.836 -39.844 -23.188 1 66.31 326 PRO B N 1
ATOM 5109 C CA . PRO B 1 326 ? -13.016 -41 -24.078 1 66.31 326 PRO B CA 1
ATOM 5110 C C . PRO B 1 326 ? -13.039 -40.625 -25.547 1 66.31 326 PRO B C 1
ATOM 5112 O O . PRO B 1 326 ? -13.508 -39.531 -25.906 1 66.31 326 PRO B O 1
ATOM 5115 N N . VAL B 1 327 ? -12.039 -40.938 -26.375 1 55.31 327 VAL B N 1
ATOM 5116 C CA . VAL B 1 327 ? -12.078 -40.75 -27.828 1 55.31 327 VAL B CA 1
ATOM 5117 C C . VAL B 1 327 ? -13.43 -41.219 -28.359 1 55.31 327 VAL B C 1
ATOM 5119 O O . VAL B 1 327 ? -13.82 -42.375 -28.188 1 55.31 327 VAL B O 1
ATOM 5122 N N . SER B 1 328 ? -14.438 -40.344 -28.312 1 47.5 328 SER B N 1
ATOM 5123 C CA . SER B 1 328 ? -15.672 -40.75 -28.969 1 47.5 328 SER B CA 1
ATOM 5124 C C . SER B 1 328 ? -15.375 -41.469 -30.297 1 47.5 328 SER B C 1
ATOM 5126 O O . SER B 1 328 ? -14.633 -40.938 -31.125 1 47.5 328 SER B O 1
ATOM 5128 N N . LYS B 1 329 ? -15.195 -42.781 -30.297 1 49.09 329 LYS B N 1
ATOM 5129 C CA . LYS B 1 329 ? -15.328 -43.562 -31.531 1 49.09 329 LYS B CA 1
ATOM 5130 C C . LYS B 1 329 ? -16.484 -43.031 -32.375 1 49.09 329 LYS B C 1
ATOM 5132 O O . LYS B 1 329 ? -17.641 -43.188 -32.031 1 49.09 329 LYS B O 1
ATOM 5137 N N . LEU B 1 330 ? -16.266 -41.938 -33.188 1 39.44 330 LEU B N 1
ATOM 5138 C CA . LEU B 1 330 ? -17.188 -42 -34.312 1 39.44 330 LEU B CA 1
ATOM 5139 C C . LEU B 1 330 ? -16.844 -43.188 -35.219 1 39.44 330 LEU B C 1
ATOM 5141 O O . LEU B 1 330 ? -15.672 -43.469 -35.5 1 39.44 330 LEU B O 1
#

Organism: Aplysia californica (NCBI:txid6500)

Sequence (660 aa):
MGVEVVVVGAGIIGLSTAVAIQQRTPSVRVTIVADKFGRDTTSIGAGGIFAPTAVGIDEKTSHLWASEGAKHFFDLGFSAESGTSGVNLITGFELMNTDKKKPWFQYMPFVAKMTPELLQRFAPYYKYGFVYTTVIVEGPKYLPWLMKRFKENGGKVVEQKISSFEELSGVYDLVVNCTGLGSRGLASDTDLHPVRGQLIRLTAPWIKHFVHTDDSKYIMPASETVAVGGEKQPNRTDMAPLASDHHAAWNSLRDRFPALEGSKVLYDWVGLRPQRSKVRLEKEMLNFNGKRLQVIHNYGHGAFGISLSWGTAVHVSKLVEDIVRPVSKLMGVEVVVVGAGIIGLSTAVAIQQRTPSVRVTIVADKFGRDTTSIGAGGIFAPTAVGIDEKTSHLWASEGAKHFFDLGFSAESGTSGVNLITGFELMNTDKKKPWFQYMPFVAKMTPELLQRFAPYYKYGFVYTTVIVEGPKYLPWLMKRFKENGGKVVEQKISSFEELSGVYDLVVNCTGLGSRGLASDTDLHPVRGQLIRLTAPWIKHFVHTDDSKYIMPASETVAVGGEKQPNRTDMAPLASDHHAAWNSLRDRFPALEGSKVLYDWVGLRPQRSKVRLEKEMLNFNGKRLQVIHNYGHGAFGISLSWGTAVHVSKLVEDIVRPVSKL

pLDDT: mean 95.31, std 6.94, range [39.0, 98.94]

Solvent-accessible surface area (backbone atoms only — not comparable to full-atom values): 33482 Å² total; per-residue (Å²): 130,69,56,35,35,35,28,35,19,46,37,56,45,18,39,34,26,52,39,33,28,45,72,71,36,68,72,44,44,49,33,39,33,20,73,48,53,62,86,66,30,58,49,37,72,47,70,28,59,54,62,40,65,57,56,84,50,57,67,69,61,35,48,50,22,38,51,47,18,39,51,53,49,50,53,39,23,60,24,53,49,9,55,67,31,27,28,24,47,38,45,29,38,44,36,20,78,58,95,65,84,61,86,41,56,84,66,33,59,35,73,44,72,51,40,72,70,46,44,54,73,46,49,89,79,33,79,36,46,32,36,37,35,44,36,31,41,36,28,78,31,30,51,58,42,41,50,50,54,30,43,75,73,68,37,42,78,44,87,42,78,80,80,45,69,66,79,44,51,89,75,41,64,33,38,33,43,20,42,39,64,54,32,32,70,57,64,66,33,84,66,49,43,53,31,22,32,49,35,38,36,25,41,45,62,46,55,38,49,33,37,39,38,76,84,48,41,34,37,34,52,55,54,78,37,26,34,33,33,52,50,75,36,74,88,35,80,78,64,72,78,51,67,67,61,49,51,54,47,52,54,55,46,42,73,68,41,28,40,53,36,86,48,44,79,73,49,72,47,54,41,62,28,25,27,34,78,36,59,43,70,46,78,46,82,43,74,55,95,87,41,78,36,45,33,35,41,46,33,25,48,29,95,26,40,74,22,36,16,49,12,51,9,47,53,49,22,51,53,50,44,63,68,68,48,76,75,73,80,123,131,69,55,34,34,34,28,34,19,46,36,55,45,17,39,35,24,50,39,34,28,45,72,72,36,68,73,44,44,51,30,38,34,19,72,48,53,61,87,68,30,60,48,38,72,48,71,28,60,54,62,40,65,58,56,82,51,56,67,69,61,36,48,50,22,37,51,48,18,39,52,53,50,53,53,39,23,59,24,52,48,8,56,67,32,27,27,24,47,36,45,30,38,44,35,20,78,56,95,66,85,62,84,40,56,83,67,34,57,37,70,45,74,50,39,72,71,45,45,54,72,44,49,87,80,35,78,36,46,33,35,38,35,44,36,30,40,36,28,79,30,32,49,57,43,43,50,51,53,29,45,74,71,69,37,44,78,42,84,43,76,79,79,44,67,66,79,43,51,90,76,40,65,33,37,35,44,20,42,40,65,55,32,32,70,55,65,66,32,84,66,48,43,54,31,21,31,49,36,39,35,24,42,45,62,48,55,38,47,34,37,40,40,78,83,49,40,35,36,33,51,52,54,78,38,26,34,32,34,52,50,76,37,72,89,37,80,79,66,70,77,52,68,68,61,50,52,54,46,52,54,56,46,42,72,68,39,28,40,54,36,89,48,44,79,72,49,72,47,52,41,62,28,26,27,35,78,36,57,44,71,47,78,45,80,42,72,56,96,88,42,77,34,45,33,34,40,48,33,24,50,29,96,27,40,73,22,36,17,49,12,52,10,47,52,50,22,51,53,49,43,63,68,68,48,76,74,75,81,124